Protein AF-0000000084575485 (afdb_homodimer)

Foldseek 3Di:
DAWEWAFPDLDDLPDPPDSLRTDIFDFPWFDPPAPARYKYWRFDAWPDADPVRQKTKTWTWIKHDHDPVDPDDIDDTAIKIKIKGWDDVRLVLVVVLVCCCVPQVVVCDPAAAWDWGGKTWDADPVGTTMIITITHDAAAQFPDFLLQAALVSLLSLLVSQVVSLQSQKHQQDDGSRQKGWDQDPVRDIGIYGHDSSRMDGHHQPDPDDSCVLQQAQAAQDDPVPGRGDVSSVSSVSNNRYHHQWDADPVGDIDRLVVPPDVLVVLVVDDDDPPADSVNSSVSRVVRSVVSVVVVVVSVVSNVPGDDGD/DAWEWAFPDLDDQPDPPDSLRTDIFDFPWFDPPAPARYKYWGFDAWPDADPVRQKTKTWTWIKHDHDPVDPDDIDDTAIKIKIKGWDDVRLVLVVVLVCCCVPQVVVCDPAAAWDWGGKTWDAGPVGTTMIITITHDAAAQFPDFLLQAALVSLLSLLVSQVVSLQSQKHQQDDGSRQKGWDQDPVRDIGIYGHDSSRMDGHHQPDPDDSCVLQQAQAAQDDPVPGRGDVSSVSSVSNNRYHHQWDADPVGDIDRLVVPPDVLVVLVVDDDDPPADSVNSSVSRVVRSVVSVVVVVVSVVSNVPGDDGD

Secondary structure (DSSP, 8-state):
--EEEEESS---TTS---GGGEEEEEEEEE-TT-SSSEEEEEEEEEEEE-TTSSEEEEEEEEEEE--TTS-PPPPPPEEEEEEEEESHHHHHHHHHHHHIIIIISGGGBTTTBPPEEEEEEEE-TTS-EEEEEEEE---EE-SS-GGGB-HHHHHHHHHHHHHHHHTTEE-S---GGGEEEEE-TTS-EEEEE---TT-EE---S----HHHHH-TTPPPPPGGG-S-HHHHHHHHHTT-S---EEE-TTS-EEEGGG-S-HHHHHHTSPPPTT--HHHHHHHHHHHHHHHHHHHHHHHHHHHS-B---/--EEEEESS---TTS---GGGEEEEEEEEE-TT-SSSEEEEEEEEEEEE-TTSSEEEEEEEEEEE--TTS-PPPPPPEEEEEEEEESHHHHHHHHHHHHIIIIISGGGBTTTBPPEEEEEEEE-TTS-EEEEEEEE---EE-SS-GGGB-HHHHHHHHHHHHHHHHTTEE-S---GGGEEEEE-TTS-EEEEE---TT-EE---S----HHHHH-TTPPPPPGGG-S-HHHHHHHHHTT-S---EEE-TTS-EEEGGG-S-HHHHHHTSPPPTT--HHHHHHHHHHHHHHHHHHHHHHHHHHHS-B---

Organism: Pycnoporus cinnabarinus (NCBI:txid5643)

Radius of gyration: 27.6 Å; Cα contacts (8 Å, |Δi|>4): 1207; chains: 2; bounding box: 68×83×44 Å

Nearest PDB structures (foldseek):
  6o8b-assembly1_B  TM=6.069E-01  e=1.278E-06  Homo sapiens
  3brb-assembly2_B  TM=5.047E-01  e=1.431E-06  Homo sapiens
  7avy-assembly1_A  TM=4.283E-01  e=1.018E-06  Homo sapiens
  3vui-assembly1_A  TM=3.999E-01  e=4.588E-07  Homo sapiens
  3nie-assembly3_A  TM=4.966E-01  e=6.473E-05  Plasmodium falciparum

pLDDT: mean 88.99, std 10.73, range [40.03, 98.69]

Solvent-accessible surface area (backbone atoms only — not comparable to full-atom values): 33553 Å² total; per-residue (Å²): 131,40,32,37,39,39,63,75,60,91,61,75,54,82,54,82,67,56,73,88,46,45,24,68,18,40,54,74,44,67,3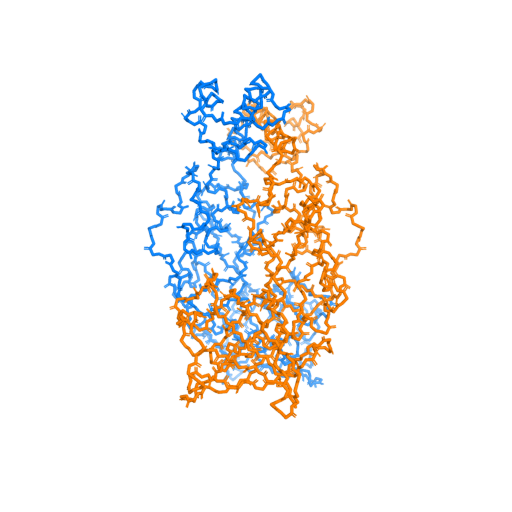9,86,82,55,90,35,56,33,33,37,49,35,63,73,43,81,75,44,69,48,95,83,65,38,38,34,31,30,34,24,37,36,28,33,36,50,61,84,9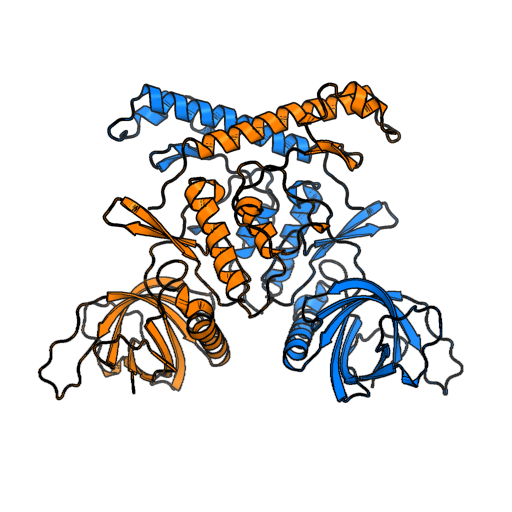1,42,94,60,75,59,52,70,74,38,70,27,31,33,41,36,21,42,38,71,70,45,28,51,48,50,50,51,31,50,45,44,46,65,69,54,38,49,90,39,39,74,63,39,28,59,34,68,53,31,30,29,46,35,50,37,90,87,64,46,44,38,24,38,39,34,27,48,58,54,62,39,60,51,89,61,61,46,54,48,29,33,64,68,58,33,42,48,53,48,50,44,50,48,53,42,25,74,53,29,32,42,50,64,65,86,48,52,81,31,30,23,29,29,70,45,94,87,67,48,75,43,58,29,52,52,77,48,77,60,38,48,80,43,80,58,68,61,78,75,58,71,64,79,62,55,41,76,56,33,69,62,73,57,72,93,76,49,73,33,69,67,62,52,49,39,32,58,61,32,52,28,41,36,79,53,63,41,63,42,57,85,68,51,68,44,51,54,88,76,47,84,50,50,64,60,61,56,70,73,51,86,71,58,93,92,55,48,72,67,55,52,39,50,52,51,50,50,46,53,54,16,48,54,21,34,50,45,27,55,50,51,36,52,73,36,25,44,70,86,113,131,40,31,36,40,40,62,74,61,92,60,74,58,83,53,83,68,57,71,88,47,45,25,69,19,41,53,74,44,67,41,88,82,56,91,36,57,33,34,36,50,36,62,73,43,82,74,46,67,48,95,82,65,37,38,36,32,30,35,25,37,36,30,33,36,51,60,83,90,45,96,59,76,59,51,72,75,40,70,29,31,34,41,36,20,42,38,70,70,44,28,51,48,51,50,51,32,49,45,44,46,65,68,54,38,48,87,40,38,72,62,39,27,58,35,67,52,31,31,28,45,36,50,36,91,88,65,45,44,38,24,39,38,34,28,48,58,55,62,40,59,50,89,58,62,46,55,46,30,35,62,68,57,34,43,47,54,48,51,44,51,50,53,42,25,73,53,28,31,42,51,66,63,86,47,51,80,31,30,22,28,28,70,44,95,87,66,47,76,45,58,29,50,52,75,49,80,59,38,47,80,43,81,57,68,62,81,75,56,71,65,79,62,56,42,75,57,32,68,62,73,57,71,92,76,48,74,35,68,66,63,51,49,39,32,56,62,31,52,29,42,35,80,53,63,40,64,42,57,86,66,52,68,44,51,54,88,76,47,83,48,51,64,59,60,56,69,74,50,85,70,58,94,91,55,47,72,65,54,51,40,51,52,52,51,51,45,53,54,17,48,53,21,34,49,45,28,55,49,50,36,52,75,36,26,46,70,86,111

Structure (mmCIF, N/CA/C/O backbone):
data_AF-0000000084575485-model_v1
#
loop_
_entity.id
_entity.type
_entity.pdbx_description
1 polymer 'Protein kinase domain-containing protein'
#
loop_
_atom_site.group_PDB
_atom_site.id
_atom_site.type_symbol
_atom_site.label_atom_id
_atom_site.label_alt_id
_atom_site.label_comp_id
_atom_site.label_asym_id
_atom_site.label_entity_id
_atom_site.label_seq_id
_atom_site.pdbx_PDB_ins_code
_atom_site.Cartn_x
_atom_site.Cartn_y
_atom_site.Cartn_z
_atom_site.occupancy
_atom_site.B_iso_or_equiv
_atom_site.auth_seq_id
_atom_site.auth_comp_id
_atom_site.auth_asym_id
_atom_site.auth_atom_id
_atom_site.pdbx_PDB_model_num
ATOM 1 N N . MET A 1 1 ? -30.141 -26.531 -8.844 1 74.75 1 MET A N 1
ATOM 2 C CA . MET A 1 1 ? -29.328 -25.406 -8.383 1 74.75 1 MET A CA 1
ATOM 3 C C . MET A 1 1 ? -28 -25.891 -7.812 1 74.75 1 MET A C 1
ATOM 5 O O . MET A 1 1 ? -27.953 -26.922 -7.125 1 74.75 1 MET A O 1
ATOM 9 N N . SER A 1 2 ? -26.875 -25.375 -8.18 1 84.31 2 SER A N 1
ATOM 10 C CA . SER A 1 2 ? -25.547 -25.812 -7.762 1 84.31 2 SER A CA 1
ATOM 11 C C . SER A 1 2 ? -25.359 -25.656 -6.254 1 84.31 2 SER A C 1
ATOM 13 O O . SER A 1 2 ? -25.859 -24.703 -5.656 1 84.31 2 SER A O 1
ATOM 15 N N . ARG A 1 3 ? -24.781 -26.75 -5.664 1 87.5 3 ARG A N 1
ATOM 16 C CA . ARG A 1 3 ? -24.562 -26.734 -4.223 1 87.5 3 ARG A CA 1
ATOM 17 C C . ARG A 1 3 ? -23.125 -27.156 -3.889 1 87.5 3 ARG A C 1
ATOM 19 O O . ARG A 1 3 ? -22.5 -27.922 -4.641 1 87.5 3 ARG A O 1
ATOM 26 N N . LEU A 1 4 ? -22.672 -26.656 -2.799 1 88.62 4 LEU A N 1
ATOM 27 C CA . LEU A 1 4 ? -21.375 -27.016 -2.266 1 88.62 4 LEU A CA 1
ATOM 28 C C . LEU A 1 4 ? -21.516 -27.766 -0.947 1 88.62 4 LEU A C 1
ATOM 30 O O . LEU A 1 4 ? -22.172 -27.297 -0.02 1 88.62 4 LEU A O 1
ATOM 34 N N . ILE A 1 5 ? -21 -28.922 -0.961 1 81.69 5 ILE A N 1
ATOM 35 C CA . ILE A 1 5 ? -20.875 -29.672 0.28 1 81.69 5 ILE A CA 1
ATOM 36 C C . ILE A 1 5 ? -19.562 -29.297 0.983 1 81.69 5 ILE A C 1
ATOM 38 O O . ILE A 1 5 ? -18.469 -29.578 0.483 1 81.69 5 ILE A O 1
ATOM 42 N N . TRP A 1 6 ? -19.672 -28.578 2.143 1 80.5 6 TRP A N 1
ATOM 43 C CA . TRP A 1 6 ? -18.562 -27.938 2.836 1 80.5 6 TRP A CA 1
ATOM 44 C C . TRP A 1 6 ? -18.375 -28.547 4.23 1 80.5 6 TRP A C 1
ATOM 46 O O . TRP A 1 6 ? -19.312 -28.562 5.027 1 80.5 6 TRP A O 1
ATOM 56 N N . PRO A 1 7 ? -17.078 -29.047 4.418 1 73.69 7 PRO A N 1
ATOM 57 C CA . PRO A 1 7 ? -16.875 -29.656 5.734 1 73.69 7 PRO A CA 1
ATOM 58 C C . PRO A 1 7 ? -16.812 -28.625 6.863 1 73.69 7 PRO A C 1
ATOM 60 O O . PRO A 1 7 ? -16.266 -27.547 6.684 1 73.69 7 PRO A O 1
ATOM 63 N N . ARG A 1 8 ? -17.516 -28.859 8.086 1 62 8 ARG A N 1
ATOM 64 C CA . ARG A 1 8 ? -17.516 -28.016 9.266 1 62 8 ARG A CA 1
ATOM 65 C C . ARG A 1 8 ? -16.141 -28.016 9.938 1 62 8 ARG A C 1
ATOM 67 O O . ARG A 1 8 ? -15.766 -27.047 10.609 1 62 8 ARG A O 1
ATOM 74 N N . SER A 1 9 ? -15.523 -29.141 10.125 1 55.84 9 SER A N 1
ATOM 75 C CA . SER A 1 9 ? -14.242 -29.203 10.805 1 55.84 9 SER A CA 1
ATOM 76 C C . SER A 1 9 ? -13.102 -29.453 9.828 1 55.84 9 SER A C 1
ATOM 78 O O . SER A 1 9 ? -13.312 -30 8.742 1 55.84 9 SER A O 1
ATOM 80 N N . ASN A 1 10 ? -11.961 -28.672 10.086 1 50.19 10 ASN A N 1
ATOM 81 C CA . ASN A 1 10 ? -10.727 -28.828 9.328 1 50.19 10 ASN A CA 1
ATOM 82 C C . ASN A 1 10 ? -10.242 -30.266 9.328 1 50.19 10 ASN A C 1
ATOM 84 O O . ASN A 1 10 ? -9.039 -30.531 9.219 1 50.19 10 ASN A O 1
ATOM 88 N N . THR A 1 11 ? -11.008 -31.203 9.898 1 44.97 11 THR A N 1
ATOM 89 C CA . THR A 1 11 ? -10.414 -32.531 10.094 1 44.97 11 THR A CA 1
ATOM 90 C C . THR A 1 11 ? -9.938 -33.094 8.766 1 44.97 11 THR A C 1
ATOM 92 O O . THR A 1 11 ? -10.438 -32.719 7.699 1 44.97 11 THR A O 1
ATOM 95 N N . THR A 1 12 ? -8.922 -34.062 8.906 1 43.22 12 THR A N 1
ATOM 96 C CA . THR A 1 12 ? -8.164 -34.812 7.902 1 43.22 12 THR A CA 1
ATOM 97 C C . THR A 1 12 ? -9.094 -35.406 6.848 1 43.22 12 THR A C 1
ATOM 99 O O . THR A 1 12 ? -10.109 -36 7.188 1 43.22 12 THR A O 1
ATOM 102 N N . LEU A 1 13 ? -9 -34.938 5.707 1 43.22 13 LEU A N 1
ATOM 103 C CA . LEU A 1 13 ? -9.562 -35.281 4.406 1 43.22 13 LEU A CA 1
ATOM 104 C C . LEU A 1 13 ? -9.664 -36.781 4.246 1 43.22 13 LEU A C 1
ATOM 106 O O . LEU A 1 13 ? -10.109 -37.281 3.203 1 43.22 13 LEU A O 1
ATOM 110 N N . SER A 1 14 ? -8.781 -37.469 4.98 1 41.25 14 SER A N 1
ATOM 111 C CA . SER A 1 14 ? -8.688 -38.844 4.512 1 41.25 14 SER A CA 1
ATOM 112 C C . SER A 1 14 ? -10.039 -39.562 4.586 1 41.25 14 SER A C 1
ATOM 114 O O . SER A 1 14 ? -10.234 -40.594 3.949 1 41.25 14 SER A O 1
ATOM 116 N N . GLU A 1 15 ? -10.828 -39.312 5.609 1 41.41 15 GLU A N 1
ATOM 117 C CA . GLU A 1 15 ? -12.023 -40.156 5.75 1 41.41 15 GLU A CA 1
ATOM 118 C C . GLU A 1 15 ? -13.266 -39.438 5.238 1 41.41 15 GLU A C 1
ATOM 120 O O . GLU A 1 15 ? -13.312 -38.188 5.246 1 41.41 15 GLU A O 1
ATOM 125 N N . THR A 1 16 ? -13.984 -40.062 4.371 1 43.12 16 THR A N 1
ATOM 126 C CA . THR A 1 16 ? -15.32 -39.625 3.941 1 43.12 16 THR A CA 1
ATOM 127 C C . THR A 1 16 ? -16.062 -38.938 5.086 1 43.12 16 THR A C 1
ATOM 129 O O . THR A 1 16 ? -16.281 -39.531 6.137 1 43.12 16 THR A O 1
ATOM 132 N N . PRO A 1 17 ? -15.977 -37.688 5.156 1 46.28 17 PRO A N 1
ATOM 133 C CA . PRO A 1 17 ? -16.641 -37.094 6.312 1 46.28 17 PRO A CA 1
ATOM 134 C C . PRO A 1 17 ? -18.062 -37.594 6.523 1 46.28 17 PRO A C 1
ATOM 136 O O . PRO A 1 17 ? -18.688 -38.062 5.578 1 46.28 17 PRO A O 1
ATOM 139 N N . ASP A 1 18 ? -18.391 -37.844 7.738 1 49.59 18 ASP A N 1
ATOM 140 C CA . ASP A 1 18 ? -19.766 -38.125 8.125 1 49.59 18 ASP A CA 1
ATOM 141 C C . ASP A 1 18 ? -20.719 -37.094 7.504 1 49.59 18 ASP A C 1
ATOM 143 O O . ASP A 1 18 ? -20.469 -35.875 7.59 1 49.59 18 ASP A O 1
ATOM 147 N N . PRO A 1 19 ? -21.516 -37.594 6.551 1 51 19 PRO A N 1
ATOM 148 C CA . PRO A 1 19 ? -22.5 -36.719 5.938 1 51 19 PRO A CA 1
ATOM 149 C C . PRO A 1 19 ? -23.047 -35.656 6.914 1 51 19 PRO A C 1
ATOM 151 O O . PRO A 1 19 ? -23.406 -34.562 6.504 1 51 19 PRO A O 1
ATOM 154 N N . GLU A 1 20 ? -23.156 -36.094 8.18 1 54.56 20 GLU A N 1
ATOM 155 C CA . GLU A 1 20 ? -23.672 -35.156 9.188 1 54.56 20 GLU A CA 1
ATOM 156 C C . GLU A 1 20 ? -22.688 -34.031 9.461 1 54.56 20 GLU A C 1
ATOM 158 O O . GLU A 1 20 ? -23.047 -33.031 10.062 1 54.56 20 GLU A O 1
ATOM 163 N N . ALA A 1 21 ? -21.609 -34.156 8.812 1 58.66 21 ALA A N 1
ATOM 164 C CA . ALA A 1 21 ? -20.516 -33.219 9.125 1 58.66 21 ALA A CA 1
ATOM 165 C C . ALA A 1 21 ? -20.391 -32.156 8.039 1 58.66 21 ALA A C 1
ATOM 167 O O . ALA A 1 21 ? -19.516 -31.297 8.125 1 58.66 21 ALA A O 1
ATOM 168 N N . PHE A 1 22 ? -21.438 -32.281 7.082 1 64.5 22 PHE A N 1
ATOM 169 C CA . PHE A 1 22 ? -21.328 -31.359 5.965 1 64.5 22 PHE A CA 1
ATOM 170 C C . PHE A 1 22 ? -22.484 -30.359 5.965 1 64.5 22 PHE A C 1
ATOM 172 O O . PHE A 1 22 ? -23.594 -30.703 6.395 1 64.5 22 PHE A O 1
ATOM 179 N N . ASP A 1 23 ? -22.109 -29.234 5.594 1 76.88 23 ASP A N 1
ATOM 180 C CA . ASP A 1 23 ? -23.109 -28.219 5.281 1 76.88 23 ASP A CA 1
ATOM 181 C C . ASP A 1 23 ? -23.328 -28.094 3.775 1 76.88 23 ASP A C 1
ATOM 183 O O . ASP A 1 23 ? -22.391 -28.297 2.994 1 76.88 23 ASP A O 1
ATOM 187 N N . MET A 1 24 ? -24.594 -28.078 3.42 1 81 24 MET A N 1
ATOM 188 C CA . MET A 1 24 ? -24.922 -27.828 2.018 1 81 24 MET A CA 1
ATOM 189 C C . MET A 1 24 ? -25.219 -26.344 1.777 1 81 24 MET A C 1
ATOM 191 O O . MET A 1 24 ? -26.156 -25.797 2.336 1 81 24 MET A O 1
ATOM 195 N N . LEU A 1 25 ? -24.328 -25.75 0.91 1 89.81 25 LEU A N 1
ATOM 196 C CA . LEU A 1 25 ? -24.469 -24.328 0.632 1 89.81 25 LEU A CA 1
ATOM 197 C C . LEU A 1 25 ? -24.969 -24.094 -0.792 1 89.81 25 LEU A C 1
ATOM 199 O O . LEU A 1 25 ? -24.359 -24.578 -1.75 1 89.81 25 LEU A O 1
ATOM 203 N N . PRO A 1 26 ? -26.016 -23.375 -0.936 1 90.81 26 PRO A N 1
ATOM 204 C CA . PRO A 1 26 ? -26.484 -23.062 -2.289 1 90.81 26 PRO A CA 1
ATOM 205 C C . PRO A 1 26 ? -25.578 -22.062 -3.016 1 90.81 26 PRO A C 1
ATOM 207 O O . PRO A 1 26 ? -24.906 -21.25 -2.373 1 90.81 26 PRO A O 1
ATOM 210 N N . ALA A 1 27 ? -25.703 -22.062 -4.289 1 92.81 27 ALA A N 1
ATOM 211 C CA . ALA A 1 27 ? -24.859 -21.203 -5.113 1 92.81 27 ALA A CA 1
ATOM 212 C C . ALA A 1 27 ? -25.375 -19.766 -5.125 1 92.81 27 ALA A C 1
ATOM 214 O O . ALA A 1 27 ? -26.578 -19.531 -5.281 1 92.81 27 ALA A O 1
ATOM 215 N N . TYR A 1 28 ? -24.484 -18.922 -4.855 1 93.12 28 TYR A N 1
ATOM 216 C CA . TYR A 1 28 ? -24.703 -17.516 -5.188 1 93.12 28 TYR A CA 1
ATOM 217 C C . TYR A 1 28 ? -24.328 -17.234 -6.637 1 93.12 28 TYR A C 1
ATOM 219 O O . TYR A 1 28 ? -25.109 -16.641 -7.379 1 93.12 28 TYR A O 1
ATOM 227 N N . THR A 1 29 ? -23.188 -17.672 -7.023 1 89.56 29 THR A N 1
ATOM 228 C CA . THR A 1 29 ? -22.75 -17.719 -8.414 1 89.56 29 THR A CA 1
ATOM 229 C C . THR A 1 29 ? -22 -19.016 -8.695 1 89.56 29 THR A C 1
ATOM 231 O O . THR A 1 29 ? -21.5 -19.656 -7.773 1 89.56 29 THR A O 1
ATOM 234 N N . PHE A 1 30 ? -22 -19.469 -9.906 1 88.38 30 PHE A N 1
ATOM 235 C CA . PHE A 1 30 ? -21.219 -20.641 -10.281 1 88.38 30 PHE A CA 1
ATOM 236 C C . PHE A 1 30 ? -20.766 -20.562 -11.734 1 88.38 30 PHE A C 1
ATOM 238 O O . PHE A 1 30 ? -21.359 -19.844 -12.531 1 88.38 30 PHE A O 1
ATOM 245 N N . HIS A 1 31 ? -19.672 -21.203 -11.922 1 84.38 31 HIS A N 1
ATOM 246 C CA . HIS A 1 31 ? -19.094 -21.188 -13.266 1 84.38 31 HIS A CA 1
ATOM 247 C C . HIS A 1 31 ? -19.891 -22.094 -14.211 1 84.38 31 HIS A C 1
ATOM 249 O O . HIS A 1 31 ? -20.234 -23.219 -13.852 1 84.38 31 HIS A O 1
ATOM 255 N N . GLU A 1 32 ? -20.016 -21.609 -15.359 1 77.81 32 GLU A N 1
ATOM 256 C CA . GLU A 1 32 ? -20.859 -22.297 -16.344 1 77.81 32 GLU A CA 1
ATOM 257 C C . GLU A 1 32 ? -20.219 -23.609 -16.797 1 77.81 32 GLU A C 1
ATOM 259 O O . GLU A 1 32 ? -20.922 -24.516 -17.266 1 77.81 32 GLU A O 1
ATOM 264 N N . ARG A 1 33 ? -18.938 -23.797 -16.484 1 76.38 33 ARG A N 1
ATOM 265 C CA . ARG A 1 33 ? -18.25 -24.938 -17.062 1 76.38 33 ARG A CA 1
ATOM 266 C C . ARG A 1 33 ? -18.156 -26.094 -16.062 1 76.38 33 ARG A C 1
ATOM 268 O O . ARG A 1 33 ? -17.391 -27.031 -16.266 1 76.38 33 ARG A O 1
ATOM 275 N N . LEU A 1 34 ? -18.953 -25.984 -15.094 1 83.44 34 LEU A N 1
ATOM 276 C CA . LEU A 1 34 ? -18.969 -27.109 -14.156 1 83.44 34 LEU A CA 1
ATOM 277 C C . LEU A 1 34 ? -19.688 -28.312 -14.758 1 83.44 34 LEU A C 1
ATOM 279 O O . LEU A 1 34 ? -20.766 -28.172 -15.336 1 83.44 34 LEU A O 1
ATOM 283 N N . LYS A 1 35 ? -19.094 -29.484 -14.68 1 80.62 35 LYS A N 1
ATOM 284 C CA . LYS A 1 35 ? -19.656 -30.719 -15.203 1 80.62 35 LYS A CA 1
ATOM 285 C C . LYS A 1 35 ? -20.891 -31.125 -14.422 1 80.62 35 LYS A C 1
ATOM 287 O O . LYS A 1 35 ? -21.891 -31.578 -15 1 80.62 35 LYS A O 1
ATOM 292 N N . TYR A 1 36 ? -20.781 -31.062 -13.172 1 83.94 36 TYR A N 1
ATOM 293 C CA . TYR A 1 36 ? -21.891 -31.406 -12.281 1 83.94 36 TYR A CA 1
ATOM 294 C C . TYR A 1 36 ? -22.219 -30.25 -11.352 1 83.94 36 TYR A C 1
ATOM 296 O O . TYR A 1 36 ? -21.344 -29.484 -10.961 1 83.94 36 TYR A O 1
ATOM 304 N N . PRO A 1 37 ? -23.422 -30.172 -10.914 1 82.12 37 PRO A N 1
ATOM 305 C CA . PRO A 1 37 ? -23.859 -29.047 -10.086 1 82.12 37 PRO A CA 1
ATOM 306 C C . PRO A 1 37 ? -23.391 -29.156 -8.641 1 82.12 37 PRO A C 1
ATOM 308 O O . PRO A 1 37 ? -23.312 -28.156 -7.93 1 82.12 37 PRO A O 1
ATOM 311 N N . ASN A 1 38 ? -23.172 -30.391 -8.242 1 85.38 38 ASN A N 1
ATOM 312 C CA . ASN A 1 38 ? -22.781 -30.578 -6.844 1 85.38 38 ASN A CA 1
ATOM 313 C C . ASN A 1 38 ? -21.281 -30.672 -6.684 1 85.38 38 ASN A C 1
ATOM 315 O O . ASN A 1 38 ? -20.609 -31.406 -7.422 1 85.38 38 ASN A O 1
ATOM 319 N N . LEU A 1 39 ? -20.781 -29.906 -5.758 1 90.5 39 LEU A N 1
ATOM 320 C CA . LEU A 1 39 ? -19.359 -29.875 -5.488 1 90.5 39 LEU A CA 1
ATOM 321 C C . LEU A 1 39 ? -19.062 -30.297 -4.055 1 90.5 39 LEU A C 1
ATOM 323 O O . LEU A 1 39 ? -19.812 -29.984 -3.139 1 90.5 39 LEU A O 1
ATOM 327 N N . VAL A 1 40 ? -18 -31.016 -3.918 1 87.75 40 VAL A N 1
ATOM 328 C CA . VAL A 1 40 ? -17.484 -31.375 -2.602 1 87.75 40 VAL A CA 1
ATOM 329 C C . VAL A 1 40 ? -16.078 -30.812 -2.428 1 87.75 40 VAL A C 1
ATOM 331 O O . VAL A 1 40 ? -15.219 -31 -3.291 1 87.75 40 VAL A O 1
ATOM 334 N N . ALA A 1 41 ? -15.875 -30.141 -1.372 1 89.56 41 ALA A N 1
ATOM 335 C CA . ALA A 1 41 ? -14.555 -29.594 -1.084 1 89.56 41 ALA A CA 1
ATOM 336 C C . ALA A 1 41 ? -13.891 -30.359 0.06 1 89.56 41 ALA A C 1
ATOM 338 O O . ALA A 1 41 ? -14.5 -30.562 1.108 1 89.56 41 ALA A O 1
ATOM 339 N N . ILE A 1 42 ? -12.68 -30.781 -0.183 1 85.81 42 ILE A N 1
ATOM 340 C CA . ILE A 1 42 ? -11.867 -31.453 0.824 1 85.81 42 ILE A CA 1
ATOM 341 C C . ILE A 1 42 ? -10.727 -30.547 1.259 1 85.81 42 ILE A C 1
ATOM 343 O O . ILE A 1 42 ? -9.859 -30.188 0.452 1 85.81 42 ILE A O 1
ATOM 347 N N . LEU A 1 43 ? -10.672 -30.203 2.521 1 87.56 43 LEU A N 1
ATOM 348 C CA . LEU A 1 43 ? -9.672 -29.266 3.014 1 87.56 43 LEU A CA 1
ATOM 349 C C . LEU A 1 43 ? -8.281 -29.891 3.016 1 87.56 43 LEU A C 1
ATOM 351 O O . LEU A 1 43 ? -8.117 -31.047 3.441 1 87.56 43 LEU A O 1
ATOM 355 N N . ARG A 1 44 ? -7.281 -29.25 2.557 1 88.25 44 ARG A N 1
ATOM 356 C CA . ARG A 1 44 ? -5.918 -29.75 2.477 1 88.25 44 ARG A CA 1
ATOM 357 C C . ARG A 1 44 ? -4.973 -28.938 3.35 1 88.25 44 ARG A C 1
ATOM 359 O O . ARG A 1 44 ? -4.164 -29.5 4.094 1 88.25 44 ARG A O 1
ATOM 366 N N . GLU A 1 45 ? -5.016 -27.578 3.209 1 89.88 45 GLU A N 1
ATOM 367 C CA . GLU A 1 45 ? -4.07 -26.688 3.879 1 89.88 45 GLU A CA 1
ATOM 368 C C . GLU A 1 45 ? -4.715 -25.344 4.195 1 89.88 45 GLU A C 1
ATOM 370 O O . GLU A 1 45 ? -5.367 -24.75 3.338 1 89.88 45 GLU A O 1
ATOM 375 N N . THR A 1 46 ? -4.559 -24.938 5.438 1 89.56 46 THR A N 1
ATOM 376 C CA . THR A 1 46 ? -4.957 -23.578 5.766 1 89.56 46 THR A CA 1
ATOM 377 C C . THR A 1 46 ? -3.865 -22.594 5.375 1 89.56 46 THR A C 1
ATOM 379 O O . THR A 1 46 ? -2.752 -22.641 5.902 1 89.56 46 THR A O 1
ATOM 382 N N . ILE A 1 47 ? -4.141 -21.734 4.473 1 90.25 47 ILE A N 1
ATOM 383 C CA . ILE A 1 47 ? -3.184 -20.75 3.977 1 90.25 47 ILE A CA 1
ATOM 384 C C . ILE A 1 47 ? -3.141 -19.547 4.922 1 90.25 47 ILE A C 1
ATOM 386 O O . ILE A 1 47 ? -2.062 -19.047 5.258 1 90.25 47 ILE A O 1
ATOM 390 N N . GLN A 1 48 ? -4.293 -19.031 5.262 1 87.88 48 GLN A N 1
ATOM 391 C CA . GLN A 1 48 ? -4.418 -17.859 6.117 1 87.88 48 GLN A CA 1
ATOM 392 C C . GLN A 1 48 ? -5.695 -17.906 6.945 1 87.88 48 GLN A C 1
ATOM 394 O O . GLN A 1 48 ? -6.703 -18.469 6.504 1 87.88 48 GLN A O 1
ATOM 399 N N . GLN A 1 49 ? -5.602 -17.344 8.125 1 85.12 49 GLN A N 1
ATOM 400 C CA . GLN A 1 49 ? -6.766 -17.219 8.992 1 85.12 49 GLN A CA 1
ATOM 401 C C . GLN A 1 49 ? -6.629 -16.016 9.914 1 85.12 49 GLN A C 1
ATOM 403 O O . GLN A 1 49 ? -5.543 -15.734 10.422 1 85.12 49 GLN A O 1
ATOM 408 N N . ASN A 1 50 ? -7.723 -15.227 10.023 1 77.38 50 ASN A N 1
ATOM 409 C CA . ASN A 1 50 ? -7.648 -14.086 10.93 1 77.38 50 ASN A CA 1
ATOM 410 C C . ASN A 1 50 ? -7.82 -14.516 12.391 1 77.38 50 ASN A C 1
ATOM 412 O O . ASN A 1 50 ? -8.219 -15.648 12.664 1 77.38 50 ASN A O 1
ATOM 416 N N . SER A 1 51 ? -7.594 -13.609 13.281 1 70.62 51 SER A N 1
ATOM 417 C CA . SER A 1 51 ? -7.555 -13.922 14.711 1 70.62 51 SER A CA 1
ATOM 418 C C . SER A 1 51 ? -8.93 -14.32 15.227 1 70.62 51 SER A C 1
ATOM 420 O O . SER A 1 51 ? -9.047 -15.172 16.109 1 70.62 51 SER A O 1
ATOM 422 N N . LEU A 1 52 ? -9.984 -13.766 14.609 1 72.69 52 LEU A N 1
ATOM 423 C CA . LEU A 1 52 ? -11.344 -14.016 15.094 1 72.69 52 LEU A CA 1
ATOM 424 C C . LEU A 1 52 ? -11.953 -15.219 14.375 1 72.69 52 LEU A C 1
ATOM 426 O O . LEU A 1 52 ? -13.086 -15.609 14.664 1 72.69 52 LEU A O 1
ATOM 430 N N . LEU A 1 53 ? -11.234 -15.781 13.461 1 76.56 53 LEU A N 1
ATOM 431 C CA . LEU A 1 53 ? -11.633 -16.969 12.703 1 76.56 53 LEU A CA 1
ATOM 432 C C . LEU A 1 53 ? -12.898 -16.688 11.891 1 76.56 53 LEU A C 1
ATOM 434 O O . LEU A 1 53 ? -13.703 -17.594 11.672 1 76.56 53 LEU A O 1
ATOM 438 N N . THR A 1 54 ? -13.094 -15.43 11.508 1 85.31 54 THR A N 1
ATOM 439 C CA . THR A 1 54 ? -14.258 -15.055 10.703 1 85.31 54 THR A CA 1
ATOM 440 C C . THR A 1 54 ? -13.93 -15.125 9.219 1 85.31 54 THR A C 1
ATOM 442 O O . THR A 1 54 ? -14.836 -15.117 8.375 1 85.31 54 THR A O 1
ATOM 445 N N . ARG A 1 55 ? -12.688 -15.211 8.914 1 89.12 55 ARG A N 1
ATOM 446 C CA . ARG A 1 55 ? -12.219 -15.328 7.535 1 89.12 55 ARG A CA 1
ATOM 447 C C . ARG A 1 55 ? -11.062 -16.312 7.438 1 89.12 55 ARG A C 1
ATOM 449 O O . ARG A 1 55 ? -10.133 -16.281 8.242 1 89.12 55 ARG A O 1
ATOM 456 N N . GLN A 1 56 ? -11.133 -17.141 6.453 1 90.88 56 GLN A N 1
ATOM 457 C CA . GLN A 1 56 ? -10.078 -18.125 6.219 1 90.88 56 GLN A CA 1
ATOM 458 C C . GLN A 1 56 ? -9.812 -18.297 4.723 1 90.88 56 GLN A C 1
ATOM 460 O O . GLN A 1 56 ? -10.719 -18.141 3.904 1 90.88 56 GLN A O 1
ATOM 465 N N . VAL A 1 57 ? -8.633 -18.531 4.434 1 94.12 57 VAL A N 1
ATOM 466 C CA . VAL A 1 57 ? -8.234 -18.953 3.098 1 94.12 57 VAL A CA 1
ATOM 467 C C . VAL A 1 57 ? -7.617 -20.344 3.162 1 94.12 57 VAL A C 1
ATOM 469 O O . VAL A 1 57 ? -6.664 -20.578 3.908 1 94.12 57 VAL A O 1
ATOM 472 N N . ILE A 1 58 ? -8.188 -21.234 2.338 1 94.06 58 ILE A N 1
ATOM 473 C CA . ILE A 1 58 ? -7.816 -22.641 2.447 1 94.06 58 ILE A CA 1
ATOM 474 C C . ILE A 1 58 ? -7.566 -23.219 1.056 1 94.06 58 ILE A C 1
ATOM 476 O O . ILE A 1 58 ? -8.266 -22.875 0.099 1 94.06 58 ILE A O 1
ATOM 480 N N . ARG A 1 59 ? -6.551 -24.016 1.032 1 95.25 59 ARG A N 1
ATOM 481 C CA . ARG A 1 59 ? -6.383 -24.859 -0.14 1 95.25 59 ARG A CA 1
ATOM 482 C C . ARG A 1 59 ? -7.191 -26.156 -0 1 95.25 59 ARG A C 1
ATOM 484 O O . ARG A 1 59 ? -7.176 -26.797 1.053 1 95.25 59 ARG A O 1
ATOM 491 N N . ALA A 1 60 ? -7.938 -26.484 -1.046 1 93.12 60 ALA A N 1
ATOM 492 C CA . ALA A 1 60 ? -8.844 -27.625 -0.964 1 93.12 60 ALA A CA 1
ATOM 493 C C . ALA A 1 60 ? -8.844 -28.422 -2.266 1 93.12 60 ALA A C 1
ATOM 495 O O . ALA A 1 60 ? -8.477 -27.906 -3.32 1 93.12 60 ALA A O 1
ATOM 496 N N . GLY A 1 61 ? -9.141 -29.688 -2.102 1 92.31 61 GLY A N 1
ATOM 497 C CA . GLY A 1 61 ? -9.508 -30.484 -3.256 1 92.31 61 GLY A CA 1
ATOM 498 C C . GLY A 1 61 ? -10.992 -30.438 -3.576 1 92.31 61 GLY A C 1
ATOM 499 O O . GLY A 1 61 ? -11.828 -30.703 -2.711 1 92.31 61 GLY A O 1
ATOM 500 N N . LEU A 1 62 ? -11.305 -30.047 -4.777 1 91.19 62 LEU A N 1
ATOM 501 C CA . LEU A 1 62 ? -12.688 -29.922 -5.215 1 91.19 62 LEU A CA 1
ATOM 502 C C . LEU A 1 62 ? -13.078 -31.094 -6.121 1 91.19 62 LEU A C 1
ATOM 504 O O . LEU A 1 62 ? -12.375 -31.391 -7.09 1 91.19 62 LEU A O 1
ATOM 508 N N . ILE A 1 63 ? -14.18 -31.75 -5.816 1 90.38 63 ILE A N 1
ATOM 509 C CA . ILE A 1 63 ? -14.703 -32.844 -6.613 1 90.38 63 ILE A CA 1
ATOM 510 C C . ILE A 1 63 ? -16.141 -32.531 -7.043 1 90.38 63 ILE A C 1
ATOM 512 O O . ILE A 1 63 ? -16.953 -32.094 -6.238 1 90.38 63 ILE A O 1
ATOM 516 N N . GLN A 1 64 ? -16.375 -32.719 -8.328 1 88.75 64 GLN A N 1
ATOM 517 C CA . GLN A 1 64 ? -17.734 -32.594 -8.82 1 88.75 64 GLN A CA 1
ATOM 518 C C . GLN A 1 64 ? -18.453 -33.938 -8.766 1 88.75 64 GLN A C 1
ATOM 520 O O . GLN A 1 64 ? -17.938 -34.938 -9.266 1 88.75 64 GLN A O 1
ATOM 525 N N . VAL A 1 65 ? -19.609 -33.938 -8.203 1 87.19 65 VAL A N 1
ATOM 526 C CA . VAL A 1 65 ? -20.312 -35.188 -7.988 1 87.19 65 VAL A CA 1
ATOM 527 C C . VAL A 1 65 ? -21.625 -35.188 -8.773 1 87.19 65 VAL A C 1
ATOM 529 O O . VAL A 1 65 ? -22.391 -34.219 -8.727 1 87.19 65 VAL A O 1
ATOM 532 N N . PRO A 1 66 ? -21.844 -36.25 -9.547 1 85.12 66 PRO A N 1
ATOM 533 C CA . PRO A 1 66 ? -23.109 -36.344 -10.273 1 85.12 66 PRO A CA 1
ATOM 534 C C . PRO A 1 66 ? -24.297 -36.594 -9.359 1 85.12 66 PRO A C 1
ATOM 536 O O . PRO A 1 66 ? -24.125 -36.938 -8.188 1 85.12 66 PRO A O 1
ATOM 539 N N . ASP A 1 67 ? -25.438 -36.344 -9.992 1 80.12 67 ASP A N 1
ATOM 540 C CA . ASP A 1 67 ? -26.656 -36.688 -9.258 1 80.12 67 ASP A CA 1
ATOM 541 C C . ASP A 1 67 ? -26.672 -38.188 -8.93 1 80.12 67 ASP A C 1
ATOM 543 O O . ASP A 1 67 ? -26.25 -39 -9.75 1 80.12 67 ASP A O 1
ATOM 547 N N . PRO A 1 68 ? -27.031 -38.5 -7.75 1 75.44 68 PRO A N 1
ATOM 548 C CA . PRO A 1 68 ? -27.031 -39.906 -7.332 1 75.44 68 PRO A CA 1
ATOM 549 C C . PRO A 1 68 ? -27.797 -40.812 -8.305 1 75.44 68 PRO A C 1
ATOM 551 O O . PRO A 1 68 ? -27.5 -42 -8.391 1 75.44 68 PRO A O 1
ATOM 554 N N . GLU A 1 69 ? -28.719 -40.219 -9.008 1 79.5 69 GLU A N 1
ATOM 555 C CA . GLU A 1 69 ? -29.562 -41.031 -9.883 1 79.5 69 GLU A CA 1
ATOM 556 C C . GLU A 1 69 ? -28.828 -41.406 -11.172 1 79.5 69 GLU A C 1
ATOM 558 O O . GLU A 1 69 ? -29.312 -42.219 -11.953 1 79.5 69 GLU A O 1
ATOM 563 N N . THR A 1 70 ? -27.734 -40.781 -11.211 1 77.25 70 THR A N 1
ATOM 564 C CA . THR A 1 70 ? -27 -41.062 -12.445 1 77.25 70 THR A CA 1
ATOM 565 C C . THR A 1 70 ? -25.828 -42 -12.195 1 77.25 70 THR A C 1
ATOM 567 O O . THR A 1 70 ? -25.281 -42.031 -11.094 1 77.25 70 THR A O 1
ATOM 570 N N . ASP A 1 71 ? -25.594 -42.938 -12.992 1 75.94 71 ASP A N 1
ATOM 571 C CA . ASP A 1 71 ? -24.484 -43.875 -12.891 1 75.94 71 ASP A CA 1
ATOM 572 C C . ASP A 1 71 ? -23.172 -43.25 -13.352 1 75.94 71 ASP A C 1
ATOM 574 O O . ASP A 1 71 ? -22.234 -43.938 -13.711 1 75.94 71 ASP A O 1
ATOM 578 N N . ALA A 1 72 ? -23.188 -41.969 -13.219 1 81.81 72 ALA A N 1
ATOM 579 C CA . ALA A 1 72 ? -21.969 -41.312 -13.688 1 81.81 72 ALA A CA 1
ATOM 580 C C . ALA A 1 72 ? -20.922 -41.25 -12.578 1 81.81 72 ALA A C 1
ATOM 582 O O . ALA A 1 72 ? -21.266 -41.219 -11.391 1 81.81 72 ALA A O 1
ATOM 583 N N . ALA A 1 73 ? -19.625 -41.281 -12.906 1 86.69 73 ALA A N 1
ATOM 584 C CA . ALA A 1 73 ? -18.516 -41.219 -11.953 1 86.69 73 ALA A CA 1
ATOM 585 C C . ALA A 1 73 ? -18.219 -39.75 -11.594 1 86.69 73 ALA A C 1
ATOM 587 O O . ALA A 1 73 ? -18.391 -38.844 -12.414 1 86.69 73 ALA A O 1
ATOM 588 N N . PRO A 1 74 ? -17.828 -39.531 -10.352 1 85.5 74 PRO A N 1
ATOM 589 C CA . PRO A 1 74 ? -17.391 -38.188 -9.977 1 85.5 74 PRO A CA 1
ATOM 590 C C . PRO A 1 74 ? -16.219 -37.688 -10.805 1 85.5 74 PRO A C 1
ATOM 592 O O . PRO A 1 74 ? -15.531 -38.469 -11.461 1 85.5 74 PRO A O 1
ATOM 595 N N . SER A 1 75 ? -16.031 -36.375 -10.789 1 86.62 75 SER A N 1
ATOM 596 C CA . SER A 1 75 ? -14.898 -35.812 -11.508 1 86.62 75 SER A CA 1
ATOM 597 C C . SER A 1 75 ? -13.586 -36.062 -10.773 1 86.62 75 SER A C 1
ATOM 599 O O . SER A 1 75 ? -13.586 -36.5 -9.617 1 86.62 75 SER A O 1
ATOM 601 N N . ASP A 1 76 ? -12.484 -35.812 -11.477 1 89.81 76 ASP A N 1
ATOM 602 C CA . ASP A 1 76 ? -11.188 -35.781 -10.82 1 89.81 76 ASP A CA 1
ATOM 603 C C . ASP A 1 76 ? -11.094 -34.625 -9.828 1 89.81 76 ASP A C 1
ATOM 605 O O . ASP A 1 76 ? -11.859 -33.688 -9.922 1 89.81 76 ASP A O 1
ATOM 609 N N . GLU A 1 77 ? -10.203 -34.812 -8.938 1 90.69 77 GLU A N 1
ATOM 610 C CA . GLU A 1 77 ? -9.969 -33.781 -7.957 1 90.69 77 GLU A CA 1
ATOM 611 C C . GLU A 1 77 ? -9.227 -32.594 -8.578 1 90.69 77 GLU A C 1
ATOM 613 O O . GLU A 1 77 ? -8.266 -32.781 -9.32 1 90.69 77 GLU A O 1
ATOM 618 N N . LEU A 1 78 ? -9.734 -31.469 -8.32 1 92.62 78 LEU A N 1
ATOM 619 C CA . LEU A 1 78 ? -9.094 -30.219 -8.727 1 92.62 78 LEU A CA 1
ATOM 620 C C . LEU A 1 78 ? -8.641 -29.422 -7.504 1 92.62 78 LEU A C 1
ATOM 622 O O . LEU A 1 78 ? -9.438 -29.172 -6.598 1 92.62 78 LEU A O 1
ATOM 626 N N . ILE A 1 79 ? -7.359 -29.047 -7.461 1 94.69 79 ILE A N 1
ATOM 627 C CA . ILE A 1 79 ? -6.891 -28.234 -6.34 1 94.69 79 ILE A CA 1
ATOM 628 C C . ILE A 1 79 ? -7.328 -26.781 -6.523 1 94.69 79 ILE A C 1
ATOM 630 O O . ILE A 1 79 ? -7.105 -26.203 -7.586 1 94.69 79 ILE A O 1
ATOM 634 N N . VAL A 1 80 ? -7.992 -26.266 -5.438 1 96.5 80 VAL A N 1
ATOM 635 C CA . VAL A 1 80 ? -8.555 -24.922 -5.504 1 96.5 80 VAL A CA 1
ATOM 636 C C . VAL A 1 80 ? -8.211 -24.156 -4.227 1 96.5 80 VAL A C 1
ATOM 638 O O . VAL A 1 80 ? -7.68 -24.734 -3.273 1 96.5 80 VAL A O 1
ATOM 641 N N . VAL A 1 81 ? -8.375 -22.859 -4.297 1 97.44 81 VAL A N 1
ATOM 642 C CA . VAL A 1 81 ? -8.273 -22.016 -3.113 1 97.44 81 VAL A CA 1
ATOM 643 C C . VAL A 1 81 ? -9.664 -21.516 -2.717 1 97.44 81 VAL A C 1
ATOM 645 O O . VAL A 1 81 ? -10.406 -21 -3.553 1 97.44 81 VAL A O 1
ATOM 648 N N . CYS A 1 82 ? -10.008 -21.688 -1.428 1 96.06 82 CYS A N 1
ATOM 649 C CA . CYS A 1 82 ? -11.305 -21.266 -0.909 1 96.06 82 CYS A CA 1
ATOM 650 C C . CYS A 1 82 ? -11.148 -20.125 0.097 1 96.06 82 CYS A C 1
ATOM 652 O O . CYS A 1 82 ? -10.391 -20.25 1.062 1 96.06 82 CYS A O 1
ATOM 654 N N . LYS A 1 83 ? -11.828 -19.047 -0.175 1 96.69 83 LYS A N 1
ATOM 655 C CA . LYS A 1 83 ? -12.008 -18.016 0.84 1 96.69 83 LYS A CA 1
ATOM 656 C C . LYS A 1 83 ? -13.305 -18.234 1.62 1 96.69 83 LYS A C 1
ATOM 658 O O . LYS A 1 83 ? -14.391 -18.219 1.041 1 96.69 83 LYS A O 1
ATOM 663 N N . VAL A 1 84 ? -13.156 -18.375 2.906 1 94.12 84 VAL A N 1
ATOM 664 C CA . VAL A 1 84 ? -14.305 -18.703 3.748 1 94.12 84 VAL A CA 1
ATOM 665 C C . VAL A 1 84 ? -14.633 -17.531 4.656 1 94.12 84 VAL A C 1
ATOM 667 O O . VAL A 1 84 ? -13.75 -16.969 5.309 1 94.12 84 VAL A O 1
ATOM 670 N N . ALA A 1 85 ? -15.844 -17.109 4.668 1 94 85 ALA A N 1
ATOM 671 C CA . ALA A 1 85 ? -16.328 -16.016 5.504 1 94 85 ALA A CA 1
ATOM 672 C C . ALA A 1 85 ? -17.422 -16.484 6.457 1 94 85 ALA A C 1
ATOM 674 O O . ALA A 1 85 ? -18.328 -17.219 6.059 1 94 85 ALA A O 1
ATOM 675 N N . HIS A 1 86 ? -17.312 -16.109 7.676 1 90.94 86 HIS A N 1
ATOM 676 C CA . HIS A 1 86 ? -18.312 -16.422 8.688 1 90.94 86 HIS A CA 1
ATOM 677 C C . HIS A 1 86 ? -19.031 -15.148 9.156 1 90.94 86 HIS A C 1
ATOM 679 O O . HIS A 1 86 ? -18.391 -14.148 9.469 1 90.94 86 HIS A O 1
ATOM 685 N N . GLY A 1 87 ? -20.359 -15.242 9.188 1 90.69 87 GLY A N 1
ATOM 686 C CA . GLY A 1 87 ? -21.156 -14.102 9.594 1 90.69 87 GLY A CA 1
ATOM 687 C C . GLY A 1 87 ? -21.656 -13.273 8.422 1 90.69 87 GLY A C 1
ATOM 688 O O . GLY A 1 87 ? -21.031 -13.25 7.359 1 90.69 87 GLY A O 1
ATOM 689 N N . ARG A 1 88 ? -22.75 -12.57 8.609 1 90.25 88 ARG A N 1
ATOM 690 C CA . ARG A 1 88 ? -23.453 -11.883 7.535 1 90.25 88 ARG A CA 1
ATOM 691 C C . ARG A 1 88 ? -22.594 -10.781 6.926 1 90.25 88 ARG A C 1
ATOM 693 O O . ARG A 1 88 ? -22.578 -10.609 5.703 1 90.25 88 ARG A O 1
ATOM 700 N N . ARG A 1 89 ? -21.906 -10.039 7.727 1 85.19 89 ARG A N 1
ATOM 701 C CA . ARG A 1 89 ? -21.109 -8.906 7.25 1 85.19 89 ARG A CA 1
ATOM 702 C C . ARG A 1 89 ? -19.969 -9.375 6.363 1 85.19 89 ARG A C 1
ATOM 704 O O . ARG A 1 89 ? -19.75 -8.828 5.285 1 85.19 89 ARG A O 1
ATOM 711 N N . GLN A 1 90 ? -19.266 -10.367 6.824 1 89.75 90 GLN A N 1
ATOM 712 C CA . GLN A 1 90 ? -18.125 -10.898 6.062 1 89.75 90 GLN A CA 1
ATOM 713 C C . GLN A 1 90 ? -18.594 -11.562 4.773 1 89.75 90 GLN A C 1
ATOM 715 O O . GLN A 1 90 ? -17.906 -11.523 3.756 1 89.75 90 GLN A O 1
ATOM 720 N N . ILE A 1 91 ? -19.781 -12.125 4.84 1 93.94 91 ILE A N 1
ATOM 721 C CA . ILE A 1 91 ? -20.344 -12.766 3.658 1 93.94 91 ILE A CA 1
ATOM 722 C C . ILE A 1 91 ? -20.688 -11.703 2.619 1 93.94 91 ILE A C 1
ATOM 724 O O . ILE A 1 91 ? -20.484 -11.914 1.42 1 93.94 91 ILE A O 1
ATOM 728 N N . ALA A 1 92 ? -21.203 -10.625 3.051 1 91.56 92 ALA A N 1
ATOM 729 C CA . ALA A 1 92 ? -21.516 -9.539 2.131 1 91.56 92 ALA A CA 1
ATOM 730 C C . ALA A 1 92 ? -20.281 -9.07 1.382 1 91.56 92 ALA A C 1
ATOM 732 O O . ALA A 1 92 ? -20.328 -8.852 0.169 1 91.56 92 ALA A O 1
ATOM 733 N N . ARG A 1 93 ? -19.219 -8.984 2.066 1 90 93 ARG A N 1
ATOM 734 C CA . ARG A 1 93 ? -17.953 -8.57 1.459 1 90 93 ARG A CA 1
ATOM 735 C C . ARG A 1 93 ? -17.453 -9.617 0.469 1 90 93 ARG A C 1
ATOM 737 O O . ARG A 1 93 ? -16.938 -9.273 -0.594 1 90 93 ARG A O 1
ATOM 744 N N . LEU A 1 94 ? -17.578 -10.836 0.88 1 95.44 94 LEU A N 1
ATOM 745 C CA . LEU A 1 94 ? -17.188 -11.938 0.011 1 95.44 94 LEU A CA 1
ATOM 746 C C . LEU A 1 94 ? -18 -11.914 -1.287 1 95.44 94 LEU A C 1
ATOM 748 O O . LEU A 1 94 ? -17.438 -12.133 -2.367 1 95.44 94 LEU A O 1
ATOM 752 N N . LYS A 1 95 ? -19.281 -11.633 -1.156 1 95.75 95 LYS A N 1
ATOM 753 C CA . LYS A 1 95 ? -20.156 -11.547 -2.326 1 95.75 95 LYS A CA 1
ATOM 754 C C . LYS A 1 95 ? -19.734 -10.391 -3.232 1 95.75 95 LYS A C 1
ATOM 756 O O . LYS A 1 95 ? -19.734 -10.523 -4.457 1 95.75 95 LYS A O 1
ATOM 761 N N . GLU A 1 96 ? -19.406 -9.312 -2.639 1 93.38 96 GLU A N 1
ATOM 762 C CA . GLU A 1 96 ? -18.938 -8.164 -3.414 1 93.38 96 GLU A CA 1
ATOM 763 C C . GLU A 1 96 ? -17.672 -8.5 -4.199 1 93.38 96 GLU A C 1
ATOM 765 O O . GLU A 1 96 ? -17.547 -8.125 -5.367 1 93.38 96 GLU A O 1
ATOM 770 N N . GLU A 1 97 ? -16.797 -9.156 -3.566 1 96.19 97 GLU A N 1
ATOM 771 C CA . GLU A 1 97 ? -15.578 -9.594 -4.242 1 96.19 97 GLU A CA 1
ATOM 772 C C . GLU A 1 97 ? -15.891 -10.531 -5.398 1 96.19 97 GLU A C 1
ATOM 774 O O . GLU A 1 97 ? -15.359 -10.375 -6.5 1 96.19 97 GLU A O 1
ATOM 779 N N . ALA A 1 98 ? -16.766 -11.484 -5.148 1 97.19 98 ALA A N 1
ATOM 780 C CA . ALA A 1 98 ? -17.188 -12.414 -6.195 1 97.19 98 ALA A CA 1
ATOM 781 C C . ALA A 1 98 ? -17.781 -11.664 -7.387 1 97.19 98 ALA A C 1
ATOM 783 O O . ALA A 1 98 ? -17.484 -11.992 -8.539 1 97.19 98 ALA A O 1
ATOM 784 N N . ASP A 1 99 ? -18.547 -10.688 -7.105 1 96.94 99 ASP A N 1
ATOM 785 C CA . ASP A 1 99 ? -19.188 -9.906 -8.156 1 96.94 99 ASP A CA 1
ATOM 786 C C . ASP A 1 99 ? -18.156 -9.164 -9 1 96.94 99 ASP A C 1
ATOM 788 O O . ASP A 1 99 ? -18.281 -9.086 -10.227 1 96.94 99 ASP A O 1
ATOM 792 N N . ILE A 1 100 ? -17.188 -8.672 -8.383 1 97 100 ILE A N 1
ATOM 793 C CA . ILE A 1 100 ? -16.125 -7.969 -9.102 1 97 100 ILE A CA 1
ATOM 794 C C . ILE A 1 100 ? -15.445 -8.93 -10.07 1 97 100 ILE A C 1
ATOM 796 O O . ILE A 1 100 ? -15.234 -8.594 -11.242 1 97 100 ILE A O 1
ATOM 800 N N . TYR A 1 101 ? -15.094 -10.094 -9.609 1 97.06 101 TYR A N 1
ATOM 801 C CA . TYR A 1 101 ? -14.477 -11.109 -10.469 1 97.06 101 TYR A CA 1
ATOM 802 C C . TYR A 1 101 ? -15.383 -11.438 -11.648 1 97.06 101 TYR A C 1
ATOM 804 O O . TYR A 1 101 ? -14.93 -11.461 -12.797 1 97.06 101 TYR A O 1
ATOM 812 N N . ASN A 1 102 ? -16.641 -11.641 -11.375 1 95.81 102 ASN A N 1
ATOM 813 C CA . ASN A 1 102 ? -17.578 -12.195 -12.352 1 95.81 102 ASN A CA 1
ATOM 814 C C . ASN A 1 102 ? -18.047 -11.133 -13.336 1 95.81 102 ASN A C 1
ATOM 816 O O . ASN A 1 102 ? -18.344 -11.438 -14.5 1 95.81 102 ASN A O 1
ATOM 820 N N . GLU A 1 103 ? -18.156 -9.977 -12.906 1 96.25 103 GLU A N 1
ATOM 821 C CA . GLU A 1 103 ? -18.75 -8.938 -13.742 1 96.25 103 GLU A CA 1
ATOM 822 C C . GLU A 1 103 ? -17.672 -8.094 -14.422 1 96.25 103 GLU A C 1
ATOM 824 O O . GLU A 1 103 ? -17.703 -7.895 -15.641 1 96.25 103 GLU A O 1
ATOM 829 N N . ASP A 1 104 ? -16.719 -7.691 -13.672 1 97.19 104 ASP A N 1
ATOM 830 C CA . ASP A 1 104 ? -15.797 -6.68 -14.18 1 97.19 104 ASP A CA 1
ATOM 831 C C . ASP A 1 104 ? -14.5 -7.316 -14.672 1 97.19 104 ASP A C 1
ATOM 833 O O . ASP A 1 104 ? -13.883 -6.828 -15.625 1 97.19 104 ASP A O 1
ATOM 837 N N . LEU A 1 105 ? -14.117 -8.414 -14.07 1 98.06 105 LEU A N 1
ATOM 838 C CA . LEU A 1 105 ? -12.797 -8.961 -14.367 1 98.06 105 LEU A CA 1
ATOM 839 C C . LEU A 1 105 ? -12.914 -10.281 -15.125 1 98.06 105 LEU A C 1
ATOM 841 O O . LEU A 1 105 ? -11.953 -11.062 -15.172 1 98.06 105 LEU A O 1
ATOM 845 N N . ARG A 1 106 ? -14.023 -10.555 -15.695 1 96.62 106 ARG A N 1
ATOM 846 C CA . ARG A 1 106 ? -14.297 -11.82 -16.359 1 96.62 106 ARG A CA 1
ATOM 847 C C . ARG A 1 106 ? -13.25 -12.117 -17.422 1 96.62 106 ARG A C 1
ATOM 849 O O . ARG A 1 106 ? -12.711 -13.227 -17.484 1 96.62 106 ARG A O 1
ATOM 856 N N . ASP A 1 107 ? -12.891 -11.148 -18.203 1 97.25 107 ASP A N 1
ATOM 857 C CA . ASP A 1 107 ? -12.008 -11.32 -19.344 1 97.25 107 ASP A CA 1
ATOM 858 C C . ASP A 1 107 ? -10.555 -11.516 -18.906 1 97.25 107 ASP A C 1
ATOM 860 O O . ASP A 1 107 ? -9.711 -11.945 -19.688 1 97.25 107 ASP A O 1
ATOM 864 N N . LEU A 1 108 ? -10.258 -11.188 -17.719 1 98.31 108 LEU A N 1
ATOM 865 C CA . LEU A 1 108 ? -8.883 -11.25 -17.219 1 98.31 108 LEU A CA 1
ATOM 866 C C . LEU A 1 108 ? -8.633 -12.555 -16.469 1 98.31 108 LEU A C 1
ATOM 868 O O . LEU A 1 108 ? -7.492 -12.875 -16.141 1 98.31 108 LEU A O 1
ATOM 872 N N . GLN A 1 109 ? -9.68 -13.32 -16.203 1 97.38 109 GLN A N 1
ATOM 873 C CA . GLN A 1 109 ? -9.578 -14.547 -15.414 1 97.38 109 GLN A CA 1
ATOM 874 C C . GLN A 1 109 ? -8.766 -15.609 -16.156 1 97.38 109 GLN A C 1
ATOM 876 O O . GLN A 1 109 ? -8.914 -15.781 -17.359 1 97.38 109 GLN A O 1
ATOM 881 N N . GLY A 1 110 ? -7.898 -16.25 -15.375 1 95.56 110 GLY A N 1
ATOM 882 C CA . GLY A 1 110 ? -7.074 -17.297 -15.945 1 95.56 110 GLY A CA 1
ATOM 883 C C . GLY A 1 110 ? -5.75 -16.797 -16.484 1 95.56 110 GLY A C 1
ATOM 884 O O . GLY A 1 110 ? -4.859 -17.594 -16.812 1 95.56 110 GLY A O 1
ATOM 885 N N . ALA A 1 111 ? -5.656 -15.477 -16.578 1 96.5 111 ALA A N 1
ATOM 886 C CA . ALA A 1 111 ? -4.43 -14.906 -17.125 1 96.5 111 ALA A CA 1
ATOM 887 C C . ALA A 1 111 ? -3.834 -13.867 -16.188 1 96.5 111 ALA A C 1
ATOM 889 O O . ALA A 1 111 ? -2.633 -13.883 -15.906 1 96.5 111 ALA A O 1
ATOM 890 N N . ILE A 1 112 ? -4.664 -13 -15.656 1 98.19 112 ILE A N 1
ATOM 891 C CA . ILE A 1 112 ? -4.203 -11.891 -14.828 1 98.19 112 ILE A CA 1
ATOM 892 C C . ILE A 1 112 ? -4.672 -12.094 -13.383 1 98.19 112 ILE A C 1
ATOM 894 O O . ILE A 1 112 ? -3.945 -11.789 -12.438 1 98.19 112 ILE A O 1
ATOM 898 N N . VAL A 1 113 ? -5.918 -12.57 -13.273 1 98.69 113 VAL A N 1
ATOM 899 C CA . VAL A 1 113 ? -6.504 -12.891 -11.977 1 98.69 113 VAL A CA 1
ATOM 900 C C . VAL A 1 113 ? -6.988 -14.336 -11.961 1 98.69 113 VAL A C 1
ATOM 902 O O . VAL A 1 113 ? -7.125 -14.961 -13.023 1 98.69 113 VAL A O 1
ATOM 905 N N . PRO A 1 114 ? -7.211 -14.922 -10.82 1 98.12 114 PRO A N 1
ATOM 906 C CA . PRO A 1 114 ? -7.672 -16.312 -10.766 1 98.12 114 PRO A CA 1
ATOM 907 C C . PRO A 1 114 ? -9.039 -16.5 -11.414 1 98.12 114 PRO A C 1
ATOM 909 O O . PRO A 1 114 ? -9.875 -15.594 -11.391 1 98.12 114 PRO A O 1
ATOM 912 N N . LEU A 1 115 ? -9.242 -17.656 -11.938 1 97 115 LEU A N 1
ATOM 913 C CA . LEU A 1 115 ? -10.578 -18.078 -12.352 1 97 115 LEU A CA 1
ATOM 914 C C . LEU A 1 115 ? -11.484 -18.281 -11.148 1 97 115 LEU A C 1
ATOM 916 O O . LEU A 1 115 ? -11.07 -18.859 -10.141 1 97 115 LEU A O 1
ATOM 920 N N . VAL A 1 116 ? -12.688 -17.781 -11.273 1 96.75 116 VAL A N 1
ATOM 921 C CA . VAL A 1 116 ? -13.68 -18.031 -10.227 1 96.75 116 VAL A CA 1
ATOM 922 C C . VAL A 1 116 ? -14.508 -19.266 -10.57 1 96.75 116 VAL A C 1
ATOM 924 O O . VAL A 1 116 ? -15.141 -19.312 -11.633 1 96.75 116 VAL A O 1
ATOM 927 N N . ILE A 1 117 ? -14.492 -20.203 -9.68 1 95.38 117 ILE A N 1
ATOM 928 C CA . ILE A 1 117 ? -15.258 -21.422 -9.891 1 95.38 117 ILE A CA 1
ATOM 929 C C . ILE A 1 117 ? -16.688 -21.234 -9.375 1 95.38 117 ILE A C 1
ATOM 931 O O . ILE A 1 117 ? -17.641 -21.719 -9.992 1 95.38 117 ILE A O 1
ATOM 935 N N . GLY A 1 118 ? -16.797 -20.609 -8.227 1 95.44 118 GLY A N 1
ATOM 936 C CA . GLY A 1 118 ? -18.109 -20.328 -7.684 1 95.44 118 GLY A CA 1
ATOM 937 C C . GLY A 1 118 ? -18.062 -19.656 -6.32 1 95.44 118 GLY A C 1
ATOM 938 O O . GLY A 1 118 ? -17 -19.594 -5.691 1 95.44 118 GLY A O 1
ATOM 939 N N . CYS A 1 119 ? -19.219 -19.109 -5.996 1 96.94 119 CYS A N 1
ATOM 940 C CA . CYS A 1 119 ? -19.469 -18.547 -4.672 1 96.94 119 CYS A CA 1
ATOM 941 C C . CYS A 1 119 ? -20.719 -19.141 -4.055 1 96.94 119 CYS A C 1
ATOM 943 O O . CYS A 1 119 ? -21.781 -19.156 -4.688 1 96.94 119 CYS A O 1
ATOM 945 N N . TYR A 1 120 ? -20.594 -19.672 -2.9 1 95.69 120 TYR A N 1
ATOM 946 C CA . TYR A 1 120 ? -21.672 -20.391 -2.23 1 95.69 120 TYR A CA 1
ATOM 947 C C . TYR A 1 120 ? -21.938 -19.797 -0.849 1 95.69 120 TYR A C 1
ATOM 949 O O . TYR A 1 120 ? -21 -19.516 -0.098 1 95.69 120 TYR A O 1
ATOM 957 N N . VAL A 1 121 ? -23.203 -19.594 -0.569 1 95.12 121 VAL A N 1
ATOM 958 C CA . VAL A 1 121 ? -23.578 -18.953 0.691 1 95.12 121 VAL A CA 1
ATOM 959 C C . VAL A 1 121 ? -24.766 -19.703 1.31 1 95.12 121 VAL A C 1
ATOM 961 O O . VAL A 1 121 ? -25.719 -20.062 0.612 1 95.12 121 VAL A O 1
ATOM 964 N N . GLY A 1 122 ? -24.641 -19.938 2.672 1 91.19 122 GLY A N 1
ATOM 965 C CA . GLY A 1 122 ? -25.734 -20.609 3.357 1 91.19 122 GLY A CA 1
ATOM 966 C C . GLY A 1 122 ? -25.531 -20.703 4.855 1 91.19 122 GLY A C 1
ATOM 967 O O . GLY A 1 122 ? -24.797 -19.906 5.445 1 91.19 122 GLY A O 1
ATOM 968 N N . LYS A 1 123 ? -26.312 -21.609 5.449 1 88.44 123 LYS A N 1
ATOM 969 C CA . LYS A 1 123 ? -26.25 -21.812 6.891 1 88.44 123 LYS A CA 1
ATOM 970 C C . LYS A 1 123 ? -25.734 -23.219 7.219 1 88.44 123 LYS A C 1
ATOM 972 O O . LYS A 1 123 ? -26.047 -24.172 6.52 1 88.44 123 LYS A O 1
ATOM 977 N N . THR A 1 124 ? -24.922 -23.156 8.266 1 81.25 124 THR A N 1
ATOM 978 C CA . THR A 1 124 ? -24.5 -24.453 8.766 1 81.25 124 THR A CA 1
ATOM 979 C C . THR A 1 124 ? -25.625 -25.141 9.516 1 81.25 124 THR A C 1
ATOM 981 O O . THR A 1 124 ? -26.672 -24.547 9.766 1 81.25 124 THR A O 1
ATOM 984 N N . GLY A 1 125 ? -25.359 -26.453 9.797 1 75.44 125 GLY A N 1
ATOM 985 C CA . GLY A 1 125 ? -26.328 -27.188 10.594 1 75.44 125 GLY A CA 1
ATOM 986 C C . GLY A 1 125 ? -26.609 -26.516 11.93 1 75.44 125 GLY A C 1
ATOM 987 O O . GLY A 1 125 ? -27.719 -26.641 12.461 1 75.44 125 GLY A O 1
ATOM 988 N N . GLU A 1 126 ? -25.688 -25.781 12.414 1 78.81 126 GLU A N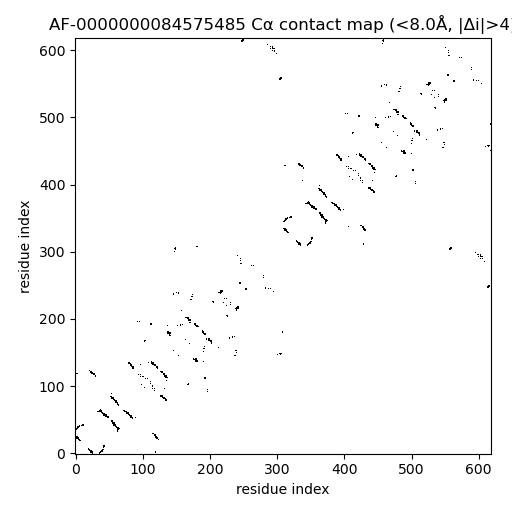 1
ATOM 989 C CA . GLU A 1 126 ? -25.828 -25.109 13.695 1 78.81 126 GLU A CA 1
ATOM 990 C C . GLU A 1 126 ? -26.469 -23.734 13.531 1 78.81 126 GLU A C 1
ATOM 992 O O . GLU A 1 126 ? -26.703 -23.016 14.516 1 78.81 126 GLU A O 1
ATOM 997 N N . GLY A 1 127 ? -26.734 -23.375 12.305 1 81.19 127 GLY A N 1
ATOM 998 C CA . GLY A 1 127 ? -27.438 -22.125 12.047 1 81.19 127 GLY A CA 1
ATOM 999 C C . GLY A 1 127 ? -26.516 -20.953 11.789 1 81.19 127 GLY A C 1
ATOM 1000 O O . GLY A 1 127 ? -26.969 -19.812 11.672 1 81.19 127 GLY A O 1
ATOM 1001 N N . TRP A 1 128 ? -25.266 -21.25 11.688 1 85.88 128 TRP A N 1
ATOM 1002 C CA . TRP A 1 128 ? -24.312 -20.172 11.438 1 85.88 128 TRP A CA 1
ATOM 1003 C C . TRP A 1 128 ? -24.219 -19.859 9.953 1 85.88 128 TRP A C 1
ATOM 1005 O O . TRP A 1 128 ? -24.203 -20.781 9.117 1 85.88 128 TRP A O 1
ATOM 1015 N N . HIS A 1 129 ? -24.203 -18.609 9.594 1 91.44 129 HIS A N 1
ATOM 1016 C CA . HIS A 1 129 ? -24.062 -18.188 8.203 1 91.44 129 HIS A CA 1
ATOM 1017 C C . HIS A 1 129 ? -22.625 -18.344 7.723 1 91.44 129 HIS A C 1
ATOM 1019 O O . HIS A 1 129 ? -21.688 -17.891 8.383 1 91.44 129 HIS A O 1
ATOM 1025 N N . VAL A 1 130 ? -22.469 -18.969 6.59 1 91.94 130 VAL A N 1
ATOM 1026 C CA . VAL A 1 130 ? -21.141 -19.172 6.039 1 91.94 130 VAL A CA 1
ATOM 1027 C C . VAL A 1 130 ? -21.156 -18.938 4.531 1 91.94 130 VAL A C 1
ATOM 1029 O O . VAL A 1 130 ? -22.156 -19.219 3.861 1 91.94 130 VAL A O 1
ATOM 1032 N N . GLY A 1 131 ? -20.078 -18.328 4.02 1 95.44 131 GLY A N 1
ATOM 1033 C CA . GLY A 1 131 ? -19.828 -18.156 2.598 1 95.44 131 GLY A CA 1
ATOM 1034 C C . GLY A 1 131 ? -18.484 -18.688 2.158 1 95.44 131 GLY A C 1
ATOM 1035 O O . GLY A 1 131 ? -17.5 -18.609 2.896 1 95.44 131 GLY A O 1
ATOM 1036 N N . VAL A 1 132 ? -18.5 -19.266 0.938 1 95.81 132 VAL A N 1
ATOM 1037 C CA . VAL A 1 132 ? -17.266 -19.812 0.39 1 95.81 132 VAL A CA 1
ATOM 1038 C C . VAL A 1 132 ? -17.078 -19.344 -1.051 1 95.81 132 VAL A C 1
ATOM 1040 O O . VAL A 1 132 ? -17.922 -19.609 -1.912 1 95.81 132 VAL A O 1
ATOM 1043 N N . LEU A 1 133 ? -16.047 -18.625 -1.301 1 97.56 133 LEU A N 1
ATOM 1044 C CA . LEU A 1 133 ? -15.633 -18.266 -2.652 1 97.56 133 LEU A CA 1
ATOM 1045 C C . LEU A 1 133 ? -14.531 -19.203 -3.141 1 97.56 133 LEU A C 1
ATOM 1047 O O . LEU A 1 133 ? -13.461 -19.281 -2.527 1 97.56 133 LEU A O 1
ATOM 1051 N N . ILE A 1 134 ? -14.773 -19.906 -4.195 1 96.75 134 ILE A N 1
ATOM 1052 C CA . ILE A 1 134 ? -13.852 -20.906 -4.711 1 96.75 134 ILE A CA 1
ATOM 1053 C C . ILE A 1 134 ? -13.109 -20.344 -5.922 1 96.75 134 ILE A C 1
ATOM 1055 O O . ILE A 1 134 ? -13.727 -20.016 -6.938 1 96.75 134 ILE A O 1
ATOM 1059 N N . LEU A 1 135 ? -11.758 -20.359 -5.82 1 97.94 135 LEU A N 1
ATOM 1060 C CA . LEU A 1 135 ? -10.906 -19.766 -6.852 1 97.94 135 LEU A CA 1
ATOM 1061 C C . LEU A 1 135 ? -9.898 -20.797 -7.359 1 97.94 135 LEU A C 1
ATOM 1063 O O . LEU A 1 135 ? -9.547 -21.734 -6.645 1 97.94 135 LEU A O 1
ATOM 1067 N N . GLU A 1 136 ? -9.461 -20.562 -8.578 1 96.56 136 GLU A N 1
ATOM 1068 C CA . GLU A 1 136 ? -8.336 -21.297 -9.141 1 96.56 136 GLU A CA 1
ATOM 1069 C C . GLU A 1 136 ? -7.109 -21.203 -8.234 1 96.56 136 GLU A C 1
ATOM 1071 O O . GLU A 1 136 ? -6.801 -20.125 -7.715 1 96.56 136 GLU A O 1
ATOM 1076 N N . ASP A 1 137 ? -6.461 -22.312 -8.039 1 96.88 137 ASP A N 1
ATOM 1077 C CA . ASP A 1 137 ? -5.164 -22.266 -7.375 1 96.88 137 ASP A CA 1
ATOM 1078 C C . ASP A 1 137 ? -4.078 -21.781 -8.328 1 96.88 137 ASP A C 1
ATOM 1080 O O . ASP A 1 137 ? -3.654 -22.516 -9.227 1 96.88 137 ASP A O 1
ATOM 1084 N N . CYS A 1 138 ? -3.592 -20.609 -8.094 1 96.81 138 CYS A N 1
ATOM 1085 C CA . CYS A 1 138 ? -2.6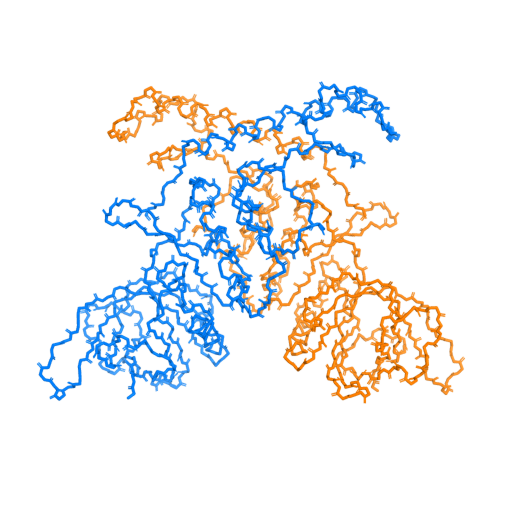31 -19.984 -8.984 1 96.81 138 CYS A CA 1
ATOM 1086 C C . CYS A 1 138 ? -1.227 -20.016 -8.398 1 96.81 138 CYS A C 1
ATOM 1088 O O . CYS A 1 138 ? -0.367 -19.219 -8.773 1 96.81 138 CYS A O 1
ATOM 1090 N N . GLY A 1 139 ? -1.027 -20.844 -7.461 1 95.38 139 GLY A N 1
ATOM 1091 C CA . GLY A 1 139 ? 0.305 -21.016 -6.898 1 95.38 139 GLY A CA 1
ATOM 1092 C C . GLY A 1 139 ? 0.466 -20.344 -5.547 1 95.38 139 GLY A C 1
ATOM 1093 O O . GLY A 1 139 ? -0.467 -20.328 -4.738 1 95.38 139 GLY A O 1
ATOM 1094 N N . ASN A 1 140 ? 1.724 -19.953 -5.289 1 93.81 140 ASN A N 1
ATOM 1095 C CA . ASN A 1 140 ? 2.047 -19.438 -3.961 1 93.81 140 ASN A CA 1
ATOM 1096 C C . ASN A 1 140 ? 2.447 -17.969 -4.004 1 93.81 140 ASN A C 1
ATOM 1098 O O . ASN A 1 140 ? 2.879 -17.469 -5.047 1 93.81 140 ASN A O 1
ATOM 1102 N N . ARG A 1 141 ? 2.324 -17.375 -2.803 1 93 141 ARG A N 1
ATOM 1103 C CA . ARG A 1 141 ? 2.787 -15.992 -2.66 1 93 141 ARG A CA 1
ATOM 1104 C C . ARG A 1 141 ? 4.285 -15.891 -2.918 1 93 141 ARG A C 1
ATOM 1106 O O . ARG A 1 141 ? 5.031 -16.844 -2.668 1 93 141 ARG A O 1
ATOM 1113 N N . LEU A 1 142 ? 4.668 -14.719 -3.355 1 90.75 142 LEU A N 1
ATOM 1114 C CA . LEU A 1 142 ? 6.094 -14.461 -3.533 1 90.75 142 LEU A CA 1
ATOM 1115 C C . LEU A 1 142 ? 6.828 -14.516 -2.197 1 90.75 142 LEU A C 1
ATOM 1117 O O . LEU A 1 142 ? 6.371 -13.938 -1.209 1 90.75 142 LEU A O 1
ATOM 1121 N N . GLU A 1 143 ? 7.887 -15.188 -2.201 1 83.44 143 GLU A N 1
ATOM 1122 C CA . GLU A 1 143 ? 8.648 -15.375 -0.97 1 83.44 143 GLU A CA 1
ATOM 1123 C C . GLU A 1 143 ? 9.438 -14.117 -0.617 1 83.44 143 GLU A C 1
ATOM 1125 O O . GLU A 1 143 ? 9.609 -13.789 0.56 1 83.44 143 GLU A O 1
ATOM 1130 N N . TRP A 1 144 ? 9.891 -13.477 -1.659 1 84.62 144 TRP A N 1
ATOM 1131 C CA . TRP A 1 144 ? 10.688 -12.266 -1.487 1 84.62 144 TRP A CA 1
ATOM 1132 C C . TRP A 1 144 ? 9.898 -11.039 -1.921 1 84.62 144 TRP A C 1
ATOM 1134 O O . TRP A 1 144 ? 8.812 -11.156 -2.49 1 84.62 144 TRP A O 1
ATOM 1144 N N . ASN A 1 145 ? 10.484 -9.898 -1.6 1 88.38 145 ASN A N 1
ATOM 1145 C CA . ASN A 1 145 ? 9.859 -8.664 -2.061 1 88.38 145 ASN A CA 1
ATOM 1146 C C . ASN A 1 145 ? 9.883 -8.555 -3.582 1 88.38 145 ASN A C 1
ATOM 1148 O O . ASN A 1 145 ? 10.789 -9.086 -4.23 1 88.38 145 ASN A O 1
ATOM 1152 N N . LEU A 1 146 ? 8.953 -7.883 -4.047 1 93.38 146 LEU A N 1
ATOM 1153 C CA . LEU A 1 146 ? 8.734 -7.797 -5.484 1 93.38 146 LEU A CA 1
ATOM 1154 C C . LEU A 1 146 ? 10 -7.34 -6.203 1 93.38 146 LEU A C 1
ATOM 1156 O O . LEU A 1 146 ? 10.352 -7.879 -7.254 1 93.38 146 LEU A O 1
ATOM 1160 N N . PRO A 1 147 ? 10.805 -6.414 -5.715 1 92.88 147 PRO A N 1
ATOM 1161 C CA . PRO A 1 147 ? 11.992 -5.93 -6.422 1 92.88 147 PRO A CA 1
ATOM 1162 C C . PRO A 1 147 ? 13.062 -7.004 -6.57 1 92.88 147 PRO A C 1
ATOM 1164 O O . PRO A 1 147 ? 14.023 -6.824 -7.328 1 92.88 147 PRO A O 1
ATOM 1167 N N . SER A 1 148 ? 12.977 -8.078 -5.875 1 90.12 148 SER A N 1
ATOM 1168 C CA . SER A 1 148 ? 13.977 -9.133 -5.922 1 90.12 148 SER A CA 1
ATOM 1169 C C . SER A 1 148 ? 13.812 -10 -7.164 1 90.12 148 SER A C 1
ATOM 1171 O O . SER A 1 148 ? 14.688 -10.805 -7.492 1 90.12 148 SER A O 1
ATOM 1173 N N . TYR A 1 149 ? 12.773 -9.844 -7.816 1 93.19 149 TYR A N 1
ATOM 1174 C CA . TYR A 1 149 ? 12.469 -10.695 -8.961 1 93.19 149 TYR A CA 1
ATOM 1175 C C . TYR A 1 149 ? 12.852 -10.016 -10.266 1 93.19 149 TYR A C 1
ATOM 1177 O O . TYR A 1 149 ? 13.312 -8.875 -10.266 1 93.19 149 TYR A O 1
ATOM 1185 N N . SER A 1 150 ? 12.711 -10.789 -11.398 1 94.12 150 SER A N 1
ATOM 1186 C CA . SER A 1 150 ? 13.141 -10.297 -12.695 1 94.12 150 SER A CA 1
ATOM 1187 C C . SER A 1 150 ? 12.375 -9.039 -13.094 1 94.12 150 SER A C 1
ATOM 1189 O O . SER A 1 150 ? 11.227 -8.852 -12.68 1 94.12 150 SER A O 1
ATOM 1191 N N . GLN A 1 151 ? 12.992 -8.219 -13.906 1 96 151 GLN A N 1
ATOM 1192 C CA . GLN A 1 151 ? 12.336 -7.023 -14.422 1 96 151 GLN A CA 1
ATOM 1193 C C . GLN A 1 151 ? 11.055 -7.387 -15.172 1 96 151 GLN A C 1
ATOM 1195 O O . GLN A 1 151 ? 10.047 -6.684 -15.07 1 96 151 GLN A O 1
ATOM 1200 N N . SER A 1 152 ? 11.172 -8.461 -15.867 1 96.12 152 SER A N 1
ATOM 1201 C CA . SER A 1 152 ? 10.008 -8.891 -16.641 1 96.12 152 SER A CA 1
ATOM 1202 C C . SER A 1 152 ? 8.828 -9.211 -15.719 1 96.12 152 SER A C 1
ATOM 1204 O O . SER A 1 152 ? 7.691 -8.828 -16 1 96.12 152 SER A O 1
ATOM 1206 N N . LEU A 1 153 ? 9.078 -9.898 -14.656 1 96.44 153 LEU A N 1
ATOM 1207 C CA . LEU A 1 153 ? 8.016 -10.258 -13.719 1 96.44 153 LEU A CA 1
ATOM 1208 C C . LEU A 1 153 ? 7.438 -9.016 -13.055 1 96.44 153 LEU A C 1
ATOM 1210 O O . LEU A 1 153 ? 6.215 -8.898 -12.914 1 96.44 153 LEU A O 1
ATOM 1214 N N . ARG A 1 154 ? 8.297 -8.109 -12.656 1 97.56 154 ARG A N 1
ATOM 1215 C CA . ARG A 1 154 ? 7.852 -6.883 -12.016 1 97.56 154 ARG A CA 1
ATOM 1216 C C . ARG A 1 154 ? 7.004 -6.043 -12.969 1 97.56 154 ARG A C 1
ATOM 1218 O O . ARG A 1 154 ? 5.961 -5.516 -12.578 1 97.56 154 ARG A O 1
ATOM 1225 N N . LYS A 1 155 ? 7.473 -5.938 -14.195 1 98 155 LYS A N 1
ATOM 1226 C CA . LYS A 1 155 ? 6.715 -5.211 -15.211 1 98 155 LYS A CA 1
ATOM 1227 C C . LYS A 1 155 ? 5.367 -5.875 -15.477 1 98 155 LYS A C 1
ATOM 1229 O O . LYS A 1 155 ? 4.352 -5.191 -15.617 1 98 155 LYS A O 1
ATOM 1234 N N . GLN A 1 156 ? 5.387 -7.164 -15.5 1 97.69 156 GLN A N 1
ATOM 1235 C CA . GLN A 1 156 ? 4.141 -7.898 -15.68 1 97.69 156 GLN A CA 1
ATOM 1236 C C . GLN A 1 156 ? 3.15 -7.59 -14.562 1 97.69 156 GLN A C 1
ATOM 1238 O O . GLN A 1 156 ? 1.953 -7.426 -14.812 1 97.69 156 GLN A O 1
ATOM 1243 N N . ALA A 1 157 ? 3.619 -7.555 -13.367 1 98.44 157 ALA A N 1
ATOM 1244 C CA . ALA A 1 157 ? 2.76 -7.254 -12.227 1 98.44 157 ALA A CA 1
ATOM 1245 C C . ALA A 1 157 ? 2.107 -5.883 -12.383 1 98.44 157 ALA A C 1
ATOM 1247 O O . ALA A 1 157 ? 0.893 -5.746 -12.219 1 98.44 157 ALA A O 1
ATOM 1248 N N . VAL A 1 158 ? 2.908 -4.879 -12.734 1 98.44 158 VAL A N 1
ATOM 1249 C CA . VAL A 1 158 ? 2.408 -3.518 -12.883 1 98.44 158 VAL A CA 1
ATOM 1250 C C . VAL A 1 158 ? 1.43 -3.449 -14.055 1 98.44 158 VAL A C 1
ATOM 1252 O O . VAL A 1 158 ? 0.366 -2.834 -13.945 1 98.44 158 VAL A O 1
ATOM 1255 N N . LEU A 1 159 ? 1.763 -4.094 -15.141 1 98.44 159 LEU A N 1
ATOM 1256 C CA . LEU A 1 159 ? 0.894 -4.086 -16.312 1 98.44 159 LEU A CA 1
ATOM 1257 C C . LEU A 1 159 ? -0.396 -4.852 -16.031 1 98.44 159 LEU A C 1
ATOM 1259 O O . LEU A 1 159 ? -1.45 -4.516 -16.578 1 98.44 159 LEU A O 1
ATOM 1263 N N . SER A 1 160 ? -0.333 -5.906 -15.211 1 98.69 160 SER A N 1
ATOM 1264 C CA . SER A 1 160 ? -1.547 -6.59 -14.773 1 98.69 160 SER A CA 1
ATOM 1265 C C . SER A 1 160 ? -2.467 -5.645 -14.008 1 98.69 160 SER A C 1
ATOM 1267 O O . SER A 1 160 ? -3.68 -5.641 -14.227 1 98.69 160 SER A O 1
ATOM 1269 N N . LEU A 1 161 ? -1.87 -4.855 -13.164 1 98.56 161 LEU A N 1
ATOM 1270 C CA . LEU A 1 161 ? -2.656 -3.861 -12.438 1 98.56 161 LEU A CA 1
ATOM 1271 C C . LEU A 1 161 ? -3.295 -2.865 -13.398 1 98.56 161 LEU A C 1
ATOM 1273 O O . LEU A 1 161 ? -4.461 -2.504 -13.234 1 98.56 161 LEU A O 1
ATOM 1277 N N . LEU A 1 162 ? -2.508 -2.438 -14.383 1 98.56 162 LEU A N 1
ATOM 1278 C CA . LEU A 1 162 ? -3.047 -1.522 -15.383 1 98.56 162 LEU A CA 1
ATOM 1279 C C . LEU A 1 162 ? -4.238 -2.148 -16.109 1 98.56 162 LEU A C 1
ATOM 1281 O O . LEU A 1 162 ? -5.25 -1.484 -16.328 1 98.56 162 LEU A O 1
ATOM 1285 N N . ALA A 1 163 ? -4.102 -3.396 -16.453 1 98.44 163 ALA A N 1
ATOM 1286 C CA . ALA A 1 163 ? -5.195 -4.102 -17.109 1 98.44 163 ALA A CA 1
ATOM 1287 C C . ALA A 1 163 ? -6.445 -4.129 -16.234 1 98.44 163 ALA A C 1
ATOM 1289 O O . ALA A 1 163 ? -7.562 -3.959 -16.734 1 98.44 163 ALA A O 1
ATOM 1290 N N . ILE A 1 164 ? -6.312 -4.379 -15 1 98.56 164 ILE A N 1
ATOM 1291 C CA . ILE A 1 164 ? -7.41 -4.375 -14.039 1 98.56 164 ILE A CA 1
ATOM 1292 C C . ILE A 1 164 ? -8.055 -2.99 -14.008 1 98.56 164 ILE A C 1
ATOM 1294 O O . ILE A 1 164 ? -9.281 -2.869 -14.055 1 98.56 164 ILE A O 1
ATOM 1298 N N . HIS A 1 165 ? -7.191 -1.947 -13.938 1 97.56 165 HIS A N 1
ATOM 1299 C CA . HIS A 1 165 ? -7.688 -0.577 -13.953 1 97.56 165 HIS A CA 1
ATOM 1300 C C . HIS A 1 165 ? -8.469 -0.287 -15.234 1 97.56 165 HIS A C 1
ATOM 1302 O O . HIS A 1 165 ? -9.492 0.389 -15.203 1 97.56 165 HIS A O 1
ATOM 1308 N N . ARG A 1 166 ? -8.008 -0.799 -16.344 1 97.69 166 ARG A N 1
ATOM 1309 C CA . ARG A 1 166 ? -8.648 -0.553 -17.641 1 97.69 166 ARG A CA 1
ATOM 1310 C C . ARG A 1 166 ? -10.016 -1.219 -17.703 1 97.69 166 ARG A C 1
ATOM 1312 O O . ARG A 1 166 ? -10.844 -0.865 -18.547 1 97.69 166 ARG A O 1
ATOM 1319 N N . LYS A 1 167 ? -10.258 -2.168 -16.828 1 97.62 167 LYS A N 1
ATOM 1320 C CA . LYS A 1 167 ? -11.57 -2.803 -16.75 1 97.62 167 LYS A CA 1
ATOM 1321 C C . LYS A 1 167 ? -12.492 -2.037 -15.797 1 97.62 167 LYS A C 1
ATOM 1323 O O . LYS A 1 167 ? -13.609 -2.473 -15.523 1 97.62 167 LYS A O 1
ATOM 1328 N N . GLY A 1 168 ? -11.961 -0.986 -15.234 1 95.25 168 GLY A N 1
ATOM 1329 C CA . GLY A 1 168 ? -12.773 -0.144 -14.375 1 95.25 168 GLY A CA 1
ATOM 1330 C C . GLY A 1 168 ? -12.742 -0.571 -12.922 1 95.25 168 GLY A C 1
ATOM 1331 O O . GLY A 1 168 ? -13.695 -0.34 -12.18 1 95.25 168 GLY A O 1
ATOM 1332 N N . VAL A 1 169 ? -11.703 -1.275 -12.555 1 96.75 169 VAL A N 1
ATOM 1333 C CA . VAL A 1 169 ? -11.586 -1.75 -11.18 1 96.75 169 VAL A CA 1
ATOM 1334 C C . VAL A 1 169 ? -10.281 -1.237 -10.562 1 96.75 169 VAL A C 1
ATOM 1336 O O . VAL A 1 169 ? -9.211 -1.38 -11.148 1 96.75 169 VAL A O 1
ATOM 1339 N N . VAL A 1 170 ? -10.352 -0.566 -9.484 1 95.12 170 VAL A N 1
ATOM 1340 C CA . VAL A 1 170 ? -9.203 -0.28 -8.633 1 95.12 170 VAL A CA 1
ATOM 1341 C C . VAL A 1 170 ? -9 -1.426 -7.645 1 95.12 170 VAL A C 1
ATOM 1343 O O . VAL A 1 170 ? -9.938 -1.85 -6.969 1 95.12 170 VAL A O 1
ATOM 1346 N N . HIS A 1 171 ? -7.836 -1.96 -7.547 1 96.69 171 HIS A N 1
ATOM 1347 C CA . HIS A 1 171 ? -7.562 -3.113 -6.699 1 96.69 171 HIS A CA 1
ATOM 1348 C C . HIS A 1 171 ? -7.691 -2.752 -5.223 1 96.69 171 HIS A C 1
ATOM 1350 O O . HIS A 1 171 ? -8.289 -3.5 -4.445 1 96.69 171 HIS A O 1
ATOM 1356 N N . GLY A 1 172 ? -7.012 -1.607 -4.875 1 93.94 172 GLY A N 1
ATOM 1357 C CA . GLY A 1 172 ? -7.16 -1.068 -3.533 1 93.94 172 GLY A CA 1
ATOM 1358 C C . GLY A 1 172 ? -6.109 -1.579 -2.566 1 93.94 172 GLY A C 1
ATOM 1359 O O . GLY A 1 172 ? -5.984 -1.07 -1.451 1 93.94 172 GLY A O 1
ATOM 1360 N N . ASP A 1 173 ? -5.387 -2.596 -2.947 1 93.31 173 ASP A N 1
ATOM 1361 C CA . ASP A 1 173 ? -4.348 -3.131 -2.072 1 93.31 173 ASP A CA 1
ATOM 1362 C C . ASP A 1 173 ? -3.299 -3.898 -2.871 1 93.31 173 ASP A C 1
ATOM 1364 O O . ASP A 1 173 ? -2.947 -5.027 -2.521 1 93.31 173 ASP A O 1
ATOM 1368 N N . PHE A 1 174 ? -2.832 -3.25 -3.855 1 94.56 174 PHE A N 1
ATOM 1369 C CA . PHE A 1 174 ? -1.787 -3.867 -4.664 1 94.56 174 PHE A CA 1
ATOM 1370 C C . PHE A 1 174 ? -0.459 -3.875 -3.918 1 94.56 174 PHE A C 1
ATOM 1372 O O . PHE A 1 174 ? 0.146 -2.822 -3.707 1 94.56 174 PHE A O 1
ATOM 1379 N N . LYS A 1 175 ? 0.008 -5.059 -3.537 1 92.88 175 LYS A N 1
ATOM 1380 C CA . LYS A 1 175 ? 1.257 -5.336 -2.834 1 92.88 175 LYS A CA 1
ATOM 1381 C C . LYS A 1 175 ? 1.86 -6.664 -3.283 1 92.88 175 LYS A C 1
ATOM 1383 O O . LYS A 1 175 ? 1.171 -7.492 -3.879 1 92.88 175 LYS A O 1
ATOM 1388 N N . GLY A 1 176 ? 3.158 -6.824 -2.957 1 93 176 GLY A N 1
ATOM 1389 C CA . GLY A 1 176 ? 3.822 -8.078 -3.275 1 93 176 GLY A CA 1
ATOM 1390 C C . GLY A 1 176 ? 3.098 -9.289 -2.727 1 93 176 GLY A C 1
ATOM 1391 O O . GLY A 1 176 ? 3.027 -10.328 -3.387 1 93 176 GLY A O 1
ATOM 1392 N N . ARG A 1 177 ? 2.459 -9.156 -1.562 1 91.69 177 ARG A N 1
ATOM 1393 C CA . ARG A 1 177 ? 1.794 -10.273 -0.899 1 91.69 177 ARG A CA 1
ATOM 1394 C C . ARG A 1 177 ? 0.519 -10.672 -1.637 1 91.69 177 ARG A C 1
ATOM 1396 O O . ARG A 1 177 ? -0.064 -11.719 -1.363 1 91.69 177 ARG A O 1
ATOM 1403 N N . ASN A 1 178 ? 0.101 -9.859 -2.539 1 96 178 ASN A N 1
ATOM 1404 C CA . ASN A 1 178 ? -1.116 -10.141 -3.293 1 96 178 ASN A CA 1
ATOM 1405 C C . ASN A 1 178 ? -0.805 -10.555 -4.73 1 96 178 ASN A C 1
ATOM 1407 O O . ASN A 1 178 ? -1.642 -10.391 -5.621 1 96 178 ASN A O 1
ATOM 1411 N N . ILE A 1 179 ? 0.413 -10.984 -4.883 1 97.5 179 ILE A N 1
ATOM 1412 C CA . ILE A 1 179 ? 0.862 -11.594 -6.133 1 97.5 179 ILE A CA 1
ATOM 1413 C C . ILE A 1 179 ? 1.256 -13.047 -5.887 1 97.5 179 ILE A C 1
ATOM 1415 O O . ILE A 1 179 ? 2.068 -13.336 -5.004 1 97.5 179 ILE A O 1
ATOM 1419 N N . VAL A 1 180 ? 0.64 -13.93 -6.641 1 97.44 180 VAL A N 1
ATOM 1420 C CA . VAL A 1 180 ? 1.003 -15.344 -6.535 1 97.44 180 VAL A CA 1
ATOM 1421 C C . VAL A 1 180 ? 1.639 -15.812 -7.844 1 97.44 180 VAL A C 1
ATOM 1423 O O . VAL A 1 180 ? 1.368 -15.25 -8.906 1 97.44 180 VAL A O 1
ATOM 1426 N N . ALA A 1 181 ? 2.467 -16.766 -7.711 1 96.38 181 ALA A N 1
ATOM 1427 C CA . ALA A 1 181 ? 3.193 -17.281 -8.867 1 96.38 181 ALA A CA 1
ATOM 1428 C C . ALA A 1 181 ? 3.102 -18.812 -8.938 1 96.38 181 ALA A C 1
ATOM 1430 O O . ALA A 1 181 ? 3.023 -19.484 -7.91 1 96.38 181 ALA A O 1
ATOM 1431 N N . LYS A 1 182 ? 3.043 -19.234 -10.109 1 94.19 182 LYS A N 1
ATOM 1432 C CA . LYS A 1 182 ? 3.041 -20.672 -10.414 1 94.19 182 LYS A CA 1
ATOM 1433 C C . LYS A 1 182 ? 3.947 -20.969 -11.602 1 94.19 182 LYS A C 1
ATOM 1435 O O . LYS A 1 182 ? 3.955 -20.25 -12.594 1 94.19 182 LYS A O 1
ATOM 1440 N N . LYS A 1 183 ? 4.762 -21.969 -11.414 1 90.5 183 LYS A N 1
ATOM 1441 C CA . LYS A 1 183 ? 5.598 -22.438 -12.516 1 90.5 183 LYS A CA 1
ATOM 1442 C C . LYS A 1 183 ? 4.832 -23.391 -13.422 1 90.5 183 LYS A C 1
ATOM 1444 O O . LYS A 1 183 ? 4.262 -24.375 -12.953 1 90.5 183 LYS A O 1
ATOM 1449 N N . ARG A 1 184 ? 4.852 -23.109 -14.656 1 87.62 184 ARG A N 1
ATOM 1450 C CA . ARG A 1 184 ? 4.207 -23.984 -15.633 1 87.62 184 ARG A CA 1
ATOM 1451 C C . ARG A 1 184 ? 5.125 -25.141 -16.016 1 87.62 184 ARG A C 1
ATOM 1453 O O . ARG A 1 184 ? 6.32 -25.125 -15.703 1 87.62 184 ARG A O 1
ATOM 1460 N N . ASP A 1 185 ? 4.531 -26 -16.719 1 86.69 185 ASP A N 1
ATOM 1461 C CA . ASP A 1 185 ? 5.266 -27.188 -17.141 1 86.69 185 ASP A CA 1
ATOM 1462 C C . ASP A 1 185 ? 6.422 -26.812 -18.062 1 86.69 185 ASP A C 1
ATOM 1464 O O . ASP A 1 185 ? 7.461 -27.484 -18.062 1 86.69 185 ASP A O 1
ATOM 1468 N N . ASP A 1 186 ? 6.324 -25.766 -18.797 1 87.38 186 ASP A N 1
ATOM 1469 C CA . ASP A 1 186 ? 7.355 -25.359 -19.734 1 87.38 186 ASP A CA 1
ATOM 1470 C C . ASP A 1 186 ? 8.43 -24.516 -19.047 1 87.38 186 ASP A C 1
ATOM 1472 O O . ASP A 1 186 ? 9.352 -24.016 -19.688 1 87.38 186 ASP A O 1
ATOM 1476 N N . GLY A 1 187 ? 8.258 -24.328 -17.719 1 85.88 187 GLY A N 1
ATOM 1477 C CA . GLY A 1 187 ? 9.266 -23.609 -16.953 1 85.88 187 GLY A CA 1
ATOM 1478 C C . GLY A 1 187 ? 8.961 -22.141 -16.812 1 85.88 187 GLY A C 1
ATOM 1479 O O . GLY A 1 187 ? 9.617 -21.438 -16.031 1 85.88 187 GLY A O 1
ATOM 1480 N N . GLN A 1 188 ? 7.918 -21.734 -17.516 1 89.12 188 GLN A N 1
ATOM 1481 C CA . GLN A 1 188 ? 7.559 -20.328 -17.453 1 89.12 188 GLN A CA 1
ATOM 1482 C C . GLN A 1 188 ? 6.828 -20 -16.156 1 89.12 188 GLN A C 1
ATOM 1484 O O . GLN A 1 188 ? 6.059 -20.812 -15.641 1 89.12 188 GLN A O 1
ATOM 1489 N N . ILE A 1 189 ? 7.121 -18.859 -15.672 1 92.56 189 ILE A N 1
ATOM 1490 C CA . ILE A 1 189 ? 6.473 -18.391 -14.453 1 92.56 189 ILE A CA 1
ATOM 1491 C C . ILE A 1 189 ? 5.246 -17.562 -14.797 1 92.56 189 ILE A C 1
ATOM 1493 O O . ILE A 1 189 ? 5.34 -16.609 -15.578 1 92.56 189 ILE A O 1
ATOM 1497 N N . GLU A 1 190 ? 4.148 -17.953 -14.203 1 94.44 190 GLU A N 1
ATOM 1498 C CA . GLU A 1 190 ? 2.912 -17.188 -14.336 1 94.44 190 GLU A CA 1
ATOM 1499 C C . GLU A 1 190 ? 2.529 -16.531 -13.016 1 94.44 190 GLU A C 1
ATOM 1501 O O . GLU A 1 190 ? 2.576 -17.172 -11.961 1 94.44 190 GLU A O 1
ATOM 1506 N N . ILE A 1 191 ? 2.205 -15.234 -13.125 1 97.31 191 ILE A N 1
ATOM 1507 C CA . ILE A 1 191 ? 1.762 -14.57 -11.898 1 97.31 191 ILE A CA 1
ATOM 1508 C C . ILE A 1 191 ? 0.288 -14.195 -12.023 1 97.31 191 ILE A C 1
ATOM 1510 O O . ILE A 1 191 ? -0.229 -14.039 -13.133 1 97.31 191 ILE A O 1
ATOM 1514 N N . ARG A 1 192 ? -0.43 -14.125 -10.938 1 98.44 192 ARG A N 1
ATOM 1515 C CA . ARG A 1 192 ? -1.798 -13.625 -10.828 1 98.44 192 ARG A CA 1
ATOM 1516 C C . ARG A 1 192 ? -1.922 -12.625 -9.688 1 98.44 192 ARG A C 1
ATOM 1518 O O . ARG A 1 192 ? -1.274 -12.766 -8.648 1 98.44 192 ARG A O 1
ATOM 1525 N N . ILE A 1 193 ? -2.674 -11.578 -9.93 1 98.69 193 ILE A N 1
ATOM 1526 C CA . ILE A 1 193 ? -3.025 -10.648 -8.859 1 98.69 193 ILE A CA 1
ATOM 1527 C C . ILE A 1 193 ? -4.234 -11.188 -8.094 1 98.69 193 ILE A C 1
ATOM 1529 O O . ILE A 1 193 ? -5.238 -11.57 -8.695 1 98.69 193 ILE A O 1
ATOM 1533 N N . ILE A 1 194 ? -4.102 -11.234 -6.75 1 98 194 ILE A N 1
ATOM 1534 C CA . ILE A 1 194 ? -5.168 -11.828 -5.957 1 98 194 ILE A CA 1
ATOM 1535 C C . ILE A 1 194 ? -5.66 -10.836 -4.914 1 98 194 ILE A C 1
ATOM 1537 O O . ILE A 1 194 ? -5.109 -9.734 -4.785 1 98 194 ILE A O 1
ATOM 1541 N N . ASP A 1 195 ? -6.754 -11.18 -4.246 1 95.62 195 ASP A N 1
ATOM 1542 C CA . ASP A 1 195 ? -7.332 -10.508 -3.086 1 95.62 195 ASP A CA 1
ATOM 1543 C C . ASP A 1 195 ? -7.977 -9.18 -3.48 1 95.62 195 ASP A C 1
ATOM 1545 O O . ASP A 1 195 ? -7.398 -8.117 -3.264 1 95.62 195 ASP A O 1
ATOM 1549 N N . PHE A 1 196 ? -9.188 -9.227 -3.889 1 96.88 196 PHE A N 1
ATOM 1550 C CA . PHE A 1 196 ? -9.938 -8.062 -4.348 1 96.88 196 PHE A CA 1
ATOM 1551 C C . PHE A 1 196 ? -10.977 -7.648 -3.312 1 96.88 196 PHE A C 1
ATOM 1553 O O . PHE A 1 196 ? -12.039 -7.137 -3.666 1 96.88 196 PHE A O 1
ATOM 1560 N N . ASP A 1 197 ? -10.695 -7.961 -2.09 1 91.06 197 ASP A N 1
ATOM 1561 C CA . ASP A 1 197 ? -11.641 -7.645 -1.023 1 91.06 197 ASP A CA 1
ATOM 1562 C C . ASP A 1 197 ? -11.742 -6.137 -0.81 1 91.06 197 ASP A C 1
ATOM 1564 O O . ASP A 1 197 ? -12.711 -5.652 -0.221 1 91.06 197 ASP A O 1
ATOM 1568 N N . ARG A 1 198 ? -10.766 -5.359 -1.324 1 90.62 198 ARG A N 1
ATOM 1569 C CA . ARG A 1 198 ? -10.766 -3.91 -1.149 1 90.62 198 ARG A CA 1
ATOM 1570 C C . ARG A 1 198 ? -10.992 -3.197 -2.479 1 90.62 198 ARG A C 1
ATOM 1572 O O . ARG A 1 198 ? -10.844 -1.977 -2.566 1 90.62 198 ARG A O 1
ATOM 1579 N N . SER A 1 199 ? -11.305 -3.943 -3.418 1 94.31 199 SER A N 1
ATOM 1580 C CA . SER A 1 199 ? -11.469 -3.383 -4.754 1 94.31 199 SER A CA 1
ATOM 1581 C C . SER A 1 199 ? -12.789 -2.625 -4.879 1 94.31 199 SER A C 1
ATOM 1583 O O . SER A 1 199 ? -13.711 -2.848 -4.094 1 94.31 199 SER A O 1
ATOM 1585 N N . TYR A 1 200 ? -12.867 -1.748 -5.824 1 88.56 200 TYR A N 1
ATOM 1586 C CA . TYR A 1 200 ? -14.086 -1.013 -6.133 1 88.56 200 TYR A CA 1
ATOM 1587 C C . TYR A 1 200 ? -14.086 -0.524 -7.578 1 88.56 200 TYR A C 1
ATOM 1589 O O . TYR A 1 200 ? -13.023 -0.408 -8.195 1 88.56 200 TYR A O 1
ATOM 1597 N N . LYS A 1 201 ? -15.266 -0.286 -8.047 1 90.19 201 LYS A N 1
ATOM 1598 C CA . LYS A 1 201 ? -15.414 0.181 -9.422 1 90.19 201 LYS A CA 1
ATOM 1599 C C . LYS A 1 201 ? -15.094 1.669 -9.531 1 90.19 201 LYS A C 1
ATOM 1601 O O . LYS A 1 201 ? -15.578 2.477 -8.742 1 90.19 201 LYS A O 1
ATOM 1606 N N . ALA A 1 202 ? -14.211 2.023 -10.422 1 89.12 202 ALA A N 1
ATOM 1607 C CA . ALA A 1 202 ? -13.844 3.408 -10.711 1 89.12 202 ALA A CA 1
ATOM 1608 C C . ALA A 1 202 ? -13.117 3.516 -12.047 1 89.12 202 ALA A C 1
ATOM 1610 O O . ALA A 1 202 ? -12.43 2.578 -12.461 1 89.12 202 ALA A O 1
ATOM 1611 N N . VAL A 1 203 ? -13.242 4.633 -12.609 1 90.94 203 VAL A N 1
ATOM 1612 C CA . VAL A 1 203 ? -12.5 4.875 -13.844 1 90.94 203 VAL A CA 1
ATOM 1613 C C . VAL A 1 203 ? -11.078 5.332 -13.508 1 90.94 203 VAL A C 1
ATOM 1615 O O . VAL A 1 203 ? -10.891 6.293 -12.758 1 90.94 203 VAL A O 1
ATOM 1618 N N . CYS A 1 204 ? -10.141 4.668 -13.992 1 92.81 204 CYS A N 1
ATOM 1619 C CA . CYS A 1 204 ? -8.758 5.043 -13.758 1 92.81 204 CYS A CA 1
ATOM 1620 C C . CYS A 1 204 ? -8.398 6.32 -14.508 1 92.81 204 CYS A C 1
ATOM 1622 O O . CYS A 1 204 ? -8.609 6.414 -15.719 1 92.81 204 CYS A O 1
ATOM 1624 N N . PRO A 1 205 ? -7.812 7.25 -13.852 1 91.81 205 PRO A N 1
ATOM 1625 C CA . PRO A 1 205 ? -7.465 8.5 -14.523 1 91.81 205 PRO A CA 1
ATOM 1626 C C . PRO A 1 205 ? -6.23 8.367 -15.414 1 91.81 205 PRO A C 1
ATOM 1628 O O . PRO A 1 205 ? -5.953 9.258 -16.234 1 91.81 205 PRO A O 1
ATOM 1631 N N . PHE A 1 206 ? -5.461 7.352 -15.25 1 95 206 PHE A N 1
ATOM 1632 C CA . PHE A 1 206 ? -4.293 7.145 -16.094 1 95 206 PHE A CA 1
ATOM 1633 C C . PHE A 1 206 ? -4.703 6.637 -17.469 1 95 206 PHE A C 1
ATOM 1635 O O . PHE A 1 206 ? -5.238 5.535 -17.609 1 95 206 PHE A O 1
ATOM 1642 N N . GLN A 1 207 ? -4.391 7.406 -18.453 1 91.94 207 GLN A N 1
ATOM 1643 C CA . GLN A 1 207 ? -4.75 7.059 -19.828 1 91.94 207 GLN A CA 1
ATOM 1644 C C . GLN A 1 207 ? -3.51 6.891 -20.688 1 91.94 207 GLN A C 1
ATOM 1646 O O . GLN A 1 207 ? -3.604 6.871 -21.922 1 91.94 207 GLN A O 1
ATOM 1651 N N . GLY A 1 208 ? -2.393 6.809 -20.078 1 93 208 GLY A N 1
ATOM 1652 C CA . GLY A 1 208 ? -1.145 6.723 -20.812 1 93 208 GLY A CA 1
ATOM 1653 C C . GLY A 1 208 ? -0.854 5.324 -21.328 1 93 208 GLY A C 1
ATOM 1654 O O . GLY A 1 208 ? -1.696 4.43 -21.234 1 93 208 GLY A O 1
ATOM 1655 N N . ASP A 1 209 ? 0.338 5.195 -21.891 1 94.06 209 ASP A N 1
ATOM 1656 C CA . ASP A 1 209 ? 0.77 3.93 -22.469 1 94.06 209 ASP A CA 1
ATOM 1657 C C . ASP A 1 209 ? 1.514 3.074 -21.453 1 94.06 209 ASP A C 1
ATOM 1659 O O . ASP A 1 209 ? 2.012 3.588 -20.453 1 94.06 209 ASP A O 1
ATOM 1663 N N . GLU A 1 210 ? 1.508 1.823 -21.75 1 94.75 210 GLU A N 1
ATOM 1664 C CA . GLU A 1 210 ? 2.203 0.865 -20.906 1 94.75 210 GLU A CA 1
ATOM 1665 C C . GLU A 1 210 ? 3.67 1.249 -20.719 1 94.75 210 GLU A C 1
ATOM 1667 O O . GLU A 1 210 ? 4.238 1.062 -19.641 1 94.75 210 GLU A O 1
ATOM 1672 N N . SER A 1 211 ? 4.262 1.784 -21.781 1 93.94 211 SER A N 1
ATOM 1673 C CA . SER A 1 211 ? 5.68 2.117 -21.766 1 93.94 211 SER A CA 1
ATOM 1674 C C . SER A 1 211 ? 5.977 3.234 -20.766 1 93.94 211 SER A C 1
ATOM 1676 O O . SER A 1 211 ? 7.09 3.33 -20.25 1 93.94 211 SER A O 1
ATOM 1678 N N . GLU A 1 212 ? 5.008 4.082 -20.5 1 93.5 212 GLU A N 1
ATOM 1679 C CA . GLU A 1 212 ? 5.18 5.156 -19.531 1 93.5 212 GLU A CA 1
ATOM 1680 C C . GLU A 1 212 ? 5.355 4.602 -18.109 1 93.5 212 GLU A C 1
ATOM 1682 O O . GLU A 1 212 ? 5.961 5.25 -17.25 1 93.5 212 GLU A O 1
ATOM 1687 N N . LEU A 1 213 ? 4.863 3.418 -17.922 1 96.12 213 LEU A N 1
ATOM 1688 C CA . LEU A 1 213 ? 4.922 2.797 -16.594 1 96.12 213 LEU A CA 1
ATOM 1689 C C . LEU A 1 213 ? 6.148 1.895 -16.484 1 96.12 213 LEU A C 1
ATOM 1691 O O . LEU A 1 213 ? 6.676 1.701 -15.383 1 96.12 213 LEU A O 1
ATOM 1695 N N . THR A 1 214 ? 6.598 1.334 -17.609 1 96.25 214 THR A N 1
ATOM 1696 C CA . THR A 1 214 ? 7.484 0.182 -17.469 1 96.25 214 THR A CA 1
ATOM 1697 C C . THR A 1 214 ? 8.875 0.497 -18.016 1 96.25 214 THR A C 1
ATOM 1699 O O . THR A 1 214 ? 9.648 -0.413 -18.312 1 96.25 214 THR A O 1
ATOM 1702 N N . GLU A 1 215 ? 9.18 1.722 -18.266 1 95.94 215 GLU A N 1
ATOM 1703 C CA . GLU A 1 215 ? 10.555 2.055 -18.641 1 95.94 215 GLU A CA 1
ATOM 1704 C C . GLU A 1 215 ? 11.508 1.822 -17.469 1 95.94 215 GLU A C 1
ATOM 1706 O O . GLU A 1 215 ? 11.43 2.506 -16.453 1 95.94 215 GLU A O 1
ATOM 1711 N N . SER A 1 216 ? 12.445 0.937 -17.672 1 96.19 216 SER A N 1
ATOM 1712 C CA . SER A 1 216 ? 13.352 0.543 -16.594 1 96.19 216 SER A CA 1
ATOM 1713 C C . SER A 1 216 ? 14.234 1.71 -16.172 1 96.19 216 SER A C 1
ATOM 1715 O O . SER A 1 216 ? 14.805 2.406 -17 1 96.19 216 SER A O 1
ATOM 1717 N N . TYR A 1 217 ? 14.328 2.004 -14.914 1 95.62 217 TYR A N 1
ATOM 1718 C CA . TYR A 1 217 ? 15.211 2.975 -14.266 1 95.62 217 TYR A CA 1
ATOM 1719 C C . TYR A 1 217 ? 14.82 4.398 -14.648 1 95.62 217 TYR A C 1
ATOM 1721 O O . TYR A 1 217 ? 15.633 5.32 -14.531 1 95.62 217 TYR A O 1
ATOM 1729 N N . ALA A 1 218 ? 13.656 4.555 -15.172 1 95.56 218 ALA A N 1
ATOM 1730 C CA . ALA A 1 218 ? 13.195 5.898 -15.523 1 95.56 218 ALA A CA 1
ATOM 1731 C C . ALA A 1 218 ? 13.047 6.766 -14.273 1 95.56 218 ALA A C 1
ATOM 1733 O O . ALA A 1 218 ? 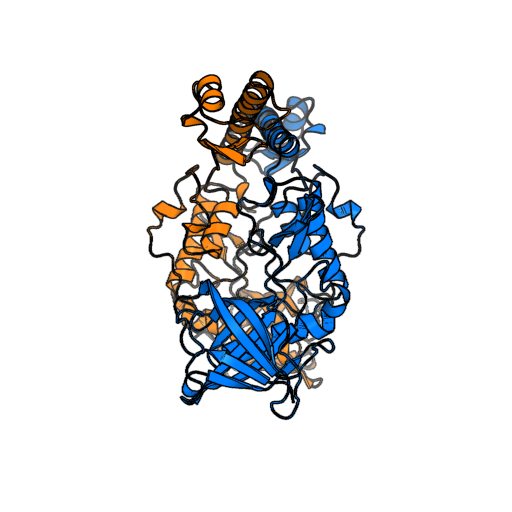12.773 6.258 -13.188 1 95.56 218 ALA A O 1
ATOM 1734 N N . GLN A 1 219 ? 13.289 8.086 -14.477 1 95 219 GLN A N 1
ATOM 1735 C CA . GLN A 1 219 ? 12.977 9.039 -13.422 1 95 219 GLN A CA 1
ATOM 1736 C C . GLN A 1 219 ? 11.477 9.055 -13.125 1 95 219 GLN A C 1
ATOM 1738 O O . GLN A 1 219 ? 10.664 9.234 -14.031 1 95 219 GLN A O 1
ATOM 1743 N N . PRO A 1 220 ? 11.156 8.75 -11.867 1 94.25 220 PRO A N 1
ATOM 1744 C CA . PRO A 1 220 ? 9.727 8.836 -11.555 1 94.25 220 PRO A CA 1
ATOM 1745 C C . PRO A 1 220 ? 9.156 10.234 -11.758 1 94.25 220 PRO A C 1
ATOM 1747 O O . PRO A 1 220 ? 9.836 11.227 -11.484 1 94.25 220 PRO A O 1
ATOM 1750 N N . PRO A 1 221 ? 7.922 10.305 -12.242 1 92.19 221 PRO A N 1
ATOM 1751 C CA . PRO A 1 221 ? 7.266 11.617 -12.289 1 92.19 221 PRO A CA 1
ATOM 1752 C C . PRO A 1 221 ? 7.012 12.195 -10.898 1 92.19 221 PRO A C 1
ATOM 1754 O O . PRO A 1 221 ? 7.008 11.453 -9.914 1 92.19 221 PRO A O 1
ATOM 1757 N N . GLU A 1 222 ? 6.879 13.539 -10.906 1 88.19 222 GLU A N 1
ATOM 1758 C CA . GLU A 1 222 ? 6.402 14.125 -9.656 1 88.19 222 GLU A CA 1
ATOM 1759 C C . GLU A 1 222 ? 5.012 13.609 -9.297 1 88.19 222 GLU A C 1
ATOM 1761 O O . GLU A 1 222 ? 4.164 13.422 -10.172 1 88.19 222 GLU A O 1
ATOM 1766 N N . ARG A 1 223 ? 4.855 13.328 -8.016 1 86 223 ARG A N 1
ATOM 1767 C CA . ARG A 1 223 ? 3.596 12.742 -7.57 1 86 223 ARG A CA 1
ATOM 1768 C C . ARG A 1 223 ? 2.406 13.57 -8.047 1 86 223 ARG A C 1
ATOM 1770 O O . ARG A 1 223 ? 1.387 13.023 -8.469 1 86 223 ARG A O 1
ATOM 1777 N N . ARG A 1 224 ? 2.502 14.852 -7.965 1 82.69 224 ARG A N 1
ATOM 1778 C CA . ARG A 1 224 ? 1.404 15.75 -8.312 1 82.69 224 ARG A CA 1
ATOM 1779 C C . ARG A 1 224 ? 1.068 15.648 -9.797 1 82.69 224 ARG A C 1
ATOM 1781 O O . ARG A 1 224 ? -0.027 16.031 -10.219 1 82.69 224 ARG A O 1
ATOM 1788 N N . ASP A 1 225 ? 2.025 15.133 -10.586 1 89 225 ASP A N 1
ATOM 1789 C CA . ASP A 1 225 ? 1.865 15.117 -12.039 1 89 225 ASP A CA 1
ATOM 1790 C C . ASP A 1 225 ? 1.406 13.75 -12.531 1 89 225 ASP A C 1
ATOM 1792 O O . ASP A 1 225 ? 1.195 13.547 -13.727 1 89 225 ASP A O 1
ATOM 1796 N N . PHE A 1 226 ? 1.251 12.836 -11.672 1 92.12 226 PHE A N 1
ATOM 1797 C CA . PHE A 1 226 ? 0.817 11.5 -12.062 1 92.12 226 PHE A CA 1
ATOM 1798 C C . PHE A 1 226 ? -0.625 11.25 -11.633 1 92.12 226 PHE A C 1
ATOM 1800 O O . PHE A 1 226 ? -0.953 11.359 -10.445 1 92.12 226 PHE A O 1
ATOM 1807 N N . PRO A 1 227 ? -1.487 10.844 -12.469 1 91.12 227 PRO A N 1
ATOM 1808 C CA . PRO A 1 227 ? -2.93 10.93 -12.227 1 91.12 227 PRO A CA 1
ATOM 1809 C C . PRO A 1 227 ? -3.449 9.789 -11.352 1 91.12 227 PRO A C 1
ATOM 1811 O O . PRO A 1 227 ? -4.547 9.883 -10.797 1 91.12 227 PRO A O 1
ATOM 1814 N N . CYS A 1 228 ? -2.734 8.672 -11.188 1 94.06 228 CYS A N 1
ATOM 1815 C CA . CYS A 1 228 ? -3.254 7.512 -10.477 1 94.06 228 CYS A CA 1
ATOM 1816 C C . CYS A 1 228 ? -2.34 7.129 -9.312 1 94.06 228 CYS A C 1
ATOM 1818 O O . CYS A 1 228 ? -1.218 6.668 -9.531 1 94.06 228 CYS A O 1
ATOM 1820 N N . ASP A 1 229 ? -2.91 7.16 -8.164 1 91.56 229 ASP A N 1
ATOM 1821 C CA . ASP A 1 229 ? -2.125 6.883 -6.961 1 91.56 229 ASP A CA 1
ATOM 1822 C C . ASP A 1 229 ? -1.671 5.426 -6.93 1 91.56 229 ASP A C 1
ATOM 1824 O O . ASP A 1 229 ? -0.503 5.141 -6.652 1 91.56 229 ASP A O 1
ATOM 1828 N N . GLU A 1 230 ? -2.561 4.516 -7.227 1 94.88 230 GLU A N 1
ATOM 1829 C CA . GLU A 1 230 ? -2.238 3.102 -7.074 1 94.88 230 GLU A CA 1
ATOM 1830 C C . GLU A 1 230 ? -1.196 2.66 -8.094 1 94.88 230 GLU A C 1
ATOM 1832 O O . GLU A 1 230 ? -0.272 1.914 -7.766 1 94.88 230 GLU A O 1
ATOM 1837 N N . LEU A 1 231 ? -1.342 3.139 -9.305 1 96.94 231 LEU A N 1
ATOM 1838 C CA . LEU A 1 231 ? -0.345 2.803 -10.32 1 96.94 231 LEU A CA 1
ATOM 1839 C C . LEU A 1 231 ? 1.007 3.422 -9.977 1 96.94 231 LEU A C 1
ATOM 1841 O O . LEU A 1 231 ? 2.051 2.801 -10.188 1 96.94 231 LEU A O 1
ATOM 1845 N N . TYR A 1 232 ? 0.953 4.633 -9.492 1 94.94 232 TYR A N 1
ATOM 1846 C CA . TYR A 1 232 ? 2.18 5.285 -9.047 1 94.94 232 TYR A CA 1
ATOM 1847 C C . TYR A 1 232 ? 2.887 4.457 -7.984 1 94.94 232 TYR A C 1
ATOM 1849 O O . TYR A 1 232 ? 4.078 4.164 -8.109 1 94.94 232 TYR A O 1
ATOM 1857 N N . ASP A 1 233 ? 2.146 4.059 -6.98 1 94.44 233 ASP A N 1
ATOM 1858 C CA . ASP A 1 233 ? 2.691 3.26 -5.887 1 94.44 233 ASP A CA 1
ATOM 1859 C C . ASP A 1 233 ? 3.205 1.913 -6.391 1 94.44 233 ASP A C 1
ATOM 1861 O O . ASP A 1 233 ? 4.238 1.427 -5.93 1 94.44 233 ASP A O 1
ATOM 1865 N N . ALA A 1 234 ? 2.479 1.328 -7.273 1 96.75 234 ALA A N 1
ATOM 1866 C CA . ALA A 1 234 ? 2.867 0.033 -7.828 1 96.75 234 ALA A CA 1
ATOM 1867 C C . ALA A 1 234 ? 4.227 0.115 -8.516 1 96.75 234 ALA A C 1
ATOM 1869 O O . ALA A 1 234 ? 5.066 -0.773 -8.359 1 96.75 234 ALA A O 1
ATOM 1870 N N . CYS A 1 235 ? 4.426 1.157 -9.297 1 96.81 235 CYS A N 1
ATOM 1871 C CA . CYS A 1 235 ? 5.695 1.333 -9.992 1 96.81 235 CYS A CA 1
ATOM 1872 C C . CYS A 1 235 ? 6.844 1.492 -9.008 1 96.81 235 CYS A C 1
ATOM 1874 O O . CYS A 1 235 ? 7.93 0.947 -9.219 1 96.81 235 CYS A O 1
ATOM 1876 N N . TRP A 1 236 ? 6.574 2.17 -7.945 1 93.56 236 TRP A N 1
ATOM 1877 C CA . TRP A 1 236 ? 7.582 2.34 -6.906 1 93.56 236 TRP A CA 1
ATOM 1878 C C . TRP A 1 236 ? 7.855 1.021 -6.191 1 93.56 236 TRP A C 1
ATOM 1880 O O . TRP A 1 236 ? 9.008 0.627 -6.02 1 93.56 236 TRP A O 1
ATOM 1890 N N . ASP A 1 237 ? 6.773 0.339 -5.824 1 93.62 237 ASP A N 1
ATOM 1891 C CA . ASP A 1 237 ? 6.891 -0.917 -5.09 1 93.62 237 ASP A CA 1
ATOM 1892 C C . ASP A 1 237 ? 7.637 -1.966 -5.91 1 93.62 237 ASP A C 1
ATOM 1894 O O . ASP A 1 237 ? 8.359 -2.799 -5.355 1 93.62 237 ASP A O 1
ATOM 1898 N N . ALA A 1 238 ? 7.434 -1.865 -7.18 1 96.62 238 ALA A N 1
ATOM 1899 C CA . ALA A 1 238 ? 8.07 -2.822 -8.086 1 96.62 238 ALA A CA 1
ATOM 1900 C C . ALA A 1 238 ? 9.477 -2.369 -8.461 1 96.62 238 ALA A C 1
ATOM 1902 O O . ALA A 1 238 ? 10.195 -3.08 -9.172 1 96.62 238 ALA A O 1
ATOM 1903 N N . SER A 1 239 ? 9.898 -1.232 -8.078 1 95.5 239 SER A N 1
ATOM 1904 C CA . SER A 1 239 ? 11.203 -0.664 -8.398 1 95.5 239 SER A CA 1
ATOM 1905 C C . SER A 1 239 ? 11.43 -0.604 -9.906 1 95.5 239 SER A C 1
ATOM 1907 O O . SER A 1 239 ? 12.5 -0.964 -10.391 1 95.5 239 SER A O 1
ATOM 1909 N N . ILE A 1 240 ? 10.359 -0.205 -10.547 1 97.38 240 ILE A N 1
ATOM 1910 C CA . ILE A 1 240 ? 10.516 0.012 -11.977 1 97.38 240 ILE A CA 1
ATOM 1911 C C . ILE A 1 240 ? 11.32 1.287 -12.227 1 97.38 240 ILE A C 1
ATOM 1913 O O . ILE A 1 240 ? 12.258 1.292 -13.031 1 97.38 240 ILE A O 1
ATOM 1917 N N . TRP A 1 241 ? 10.914 2.277 -11.5 1 96.38 241 TRP A N 1
ATOM 1918 C CA . TRP A 1 241 ? 11.562 3.58 -11.602 1 96.38 241 TRP A CA 1
ATOM 1919 C C . TRP A 1 241 ? 12.758 3.672 -10.656 1 96.38 241 TRP A C 1
ATOM 1921 O O . TRP A 1 241 ? 12.906 2.85 -9.75 1 96.38 241 TRP A O 1
ATOM 1931 N N . PHE A 1 242 ? 13.672 4.559 -10.961 1 94.69 242 PHE A N 1
ATOM 1932 C CA . PHE A 1 242 ? 14.812 4.875 -10.117 1 94.69 242 PHE A CA 1
ATOM 1933 C C . PHE A 1 242 ? 14.977 6.383 -9.961 1 94.69 242 PHE A C 1
ATOM 1935 O O . PHE A 1 242 ? 15.281 7.082 -10.938 1 94.69 242 PHE A O 1
ATOM 1942 N N . ASP A 1 243 ? 14.734 6.836 -8.719 1 92.56 243 ASP A N 1
ATOM 1943 C CA . ASP A 1 243 ? 14.828 8.273 -8.477 1 92.56 243 ASP A CA 1
ATOM 1944 C C . ASP A 1 243 ? 16.281 8.742 -8.523 1 92.56 243 ASP A C 1
ATOM 1946 O O . ASP A 1 243 ? 17.078 8.422 -7.637 1 92.56 243 ASP A O 1
ATOM 1950 N N . ARG A 1 244 ? 16.594 9.547 -9.484 1 93.38 244 ARG A N 1
ATOM 1951 C CA . ARG A 1 244 ? 17.969 10.008 -9.703 1 93.38 244 ARG A CA 1
ATOM 1952 C C . ARG A 1 244 ? 18.156 11.422 -9.18 1 93.38 244 ARG A C 1
ATOM 1954 O O . ARG A 1 244 ? 19.125 12.102 -9.539 1 93.38 244 ARG A O 1
ATOM 1961 N N . ARG A 1 245 ? 17.297 11.828 -8.336 1 90.81 245 ARG A N 1
ATOM 1962 C CA . ARG A 1 245 ? 17.406 13.164 -7.758 1 90.81 245 ARG A CA 1
ATOM 1963 C C . ARG A 1 245 ? 18.328 13.164 -6.547 1 90.81 245 ARG A C 1
ATOM 1965 O O . ARG A 1 245 ? 18.391 12.188 -5.797 1 90.81 245 ARG A O 1
ATOM 1972 N N . ILE A 1 246 ? 19 14.203 -6.48 1 88.94 246 ILE A N 1
ATOM 1973 C CA . ILE A 1 246 ? 19.797 14.516 -5.305 1 88.94 246 ILE A CA 1
ATOM 1974 C C . ILE A 1 246 ? 19.188 15.695 -4.559 1 88.94 246 ILE A C 1
ATOM 1976 O O . ILE A 1 246 ? 18.891 16.734 -5.16 1 88.94 246 ILE A O 1
ATOM 1980 N N . MET A 1 247 ? 18.984 15.461 -3.361 1 84.88 247 MET A N 1
ATOM 1981 C CA . MET A 1 247 ? 18.375 16.516 -2.562 1 84.88 247 MET A CA 1
ATOM 1982 C C . MET A 1 247 ? 19.312 16.984 -1.454 1 84.88 247 MET A C 1
ATOM 1984 O O . MET A 1 247 ? 19.859 16.156 -0.725 1 84.88 247 MET A O 1
ATOM 1988 N N . LEU A 1 248 ? 19.453 18.266 -1.413 1 84.88 248 LEU A N 1
ATOM 1989 C CA . LEU A 1 248 ? 20.188 18.859 -0.302 1 84.88 248 LEU A CA 1
ATOM 1990 C C . LEU A 1 248 ? 19.281 19.047 0.915 1 84.88 248 LEU A C 1
ATOM 1992 O O . LEU A 1 248 ? 18.062 19.172 0.776 1 84.88 248 LEU A O 1
ATOM 1996 N N . SER A 1 249 ? 19.922 19.062 2.01 1 80.69 249 SER A N 1
ATOM 1997 C CA . SER A 1 249 ? 19.188 19.25 3.258 1 80.69 249 SER A CA 1
ATOM 1998 C C . SER A 1 249 ? 18.422 20.578 3.252 1 80.69 249 SER A C 1
ATOM 2000 O O . SER A 1 249 ? 17.484 20.75 4.02 1 80.69 249 SER A O 1
ATOM 2002 N N . THR A 1 250 ? 18.797 21.484 2.348 1 78.88 250 THR A N 1
ATOM 2003 C CA . THR A 1 250 ? 18.141 22.797 2.26 1 78.88 250 THR A CA 1
ATOM 2004 C C . THR A 1 250 ? 16.859 22.703 1.428 1 78.88 250 THR A C 1
ATOM 2006 O O . THR A 1 250 ? 16.109 23.672 1.33 1 78.88 250 THR A O 1
ATOM 2009 N N . GLY A 1 251 ? 16.625 21.609 0.796 1 78.06 251 GLY A N 1
ATOM 2010 C CA . GLY A 1 251 ? 15.398 21.422 0.025 1 78.06 251 GLY A CA 1
ATOM 2011 C C . GLY A 1 251 ? 15.617 21.516 -1.473 1 78.06 251 GLY A C 1
ATOM 2012 O O . GLY A 1 251 ? 14.742 21.156 -2.26 1 78.06 251 GLY A O 1
ATOM 2013 N N . HIS A 1 252 ? 16.766 22 -1.812 1 85.25 252 HIS A N 1
ATOM 2014 C CA . HIS A 1 252 ? 17.078 22.062 -3.234 1 85.25 252 HIS A CA 1
ATOM 2015 C C . HIS A 1 252 ? 17.375 20.688 -3.791 1 85.25 252 HIS A C 1
ATOM 2017 O O . HIS A 1 252 ? 18.016 19.859 -3.115 1 85.25 252 HIS A O 1
ATOM 2023 N N . SER A 1 253 ? 16.891 20.484 -4.996 1 88.19 253 SER A N 1
ATOM 2024 C CA . SER A 1 253 ? 17.141 19.172 -5.59 1 88.19 253 SER A CA 1
ATOM 2025 C C . SER A 1 253 ? 17.516 19.297 -7.062 1 88.19 253 SER A C 1
ATOM 2027 O O . SER A 1 253 ? 17.141 20.266 -7.727 1 88.19 253 SER A O 1
ATOM 2029 N N . TRP A 1 254 ? 18.422 18.406 -7.516 1 91.06 254 TRP A N 1
ATOM 2030 C CA . TRP A 1 254 ? 18.859 18.328 -8.906 1 91.06 254 TRP A CA 1
ATOM 2031 C C . TRP A 1 254 ? 18.875 16.875 -9.391 1 91.06 254 TRP A C 1
ATOM 2033 O O . TRP A 1 254 ? 19.047 15.945 -8.594 1 91.06 254 TRP A O 1
ATOM 2043 N N . LEU A 1 255 ? 18.594 16.734 -10.664 1 92.5 255 LEU A N 1
ATOM 2044 C CA . LEU A 1 255 ? 18.938 15.445 -11.25 1 92.5 255 LEU A CA 1
ATOM 2045 C C . LEU A 1 255 ? 20.453 15.242 -11.297 1 92.5 255 LEU A C 1
ATOM 2047 O O . LEU A 1 255 ? 21.188 16.172 -11.609 1 92.5 255 LEU A O 1
ATOM 2051 N N . VAL A 1 256 ? 20.875 14.047 -11.016 1 92.56 256 VAL A N 1
ATOM 2052 C CA . VAL A 1 256 ? 22.312 13.781 -10.914 1 92.56 256 VAL A CA 1
ATOM 2053 C C . VAL A 1 256 ? 22.984 14.055 -12.25 1 92.56 256 VAL A C 1
ATOM 2055 O O . VAL A 1 256 ? 24.125 14.516 -12.289 1 92.56 256 VAL A O 1
ATOM 2058 N N . GLU A 1 257 ? 22.328 13.805 -13.297 1 89.88 257 GLU A N 1
ATOM 2059 C CA . GLU A 1 257 ? 22.891 13.992 -14.633 1 89.88 257 GLU A CA 1
ATOM 2060 C C . GLU A 1 257 ? 23.203 15.461 -14.898 1 89.88 257 GLU A C 1
ATOM 2062 O O . GLU A 1 257 ? 24.016 15.773 -15.773 1 89.88 257 GLU A O 1
ATOM 2067 N N . THR A 1 258 ? 22.594 16.312 -14.141 1 87.06 258 THR A N 1
ATOM 2068 C CA . THR A 1 258 ? 22.812 17.75 -14.32 1 87.06 258 THR A CA 1
ATOM 2069 C C . THR A 1 258 ? 23.922 18.25 -13.398 1 87.06 258 THR A C 1
ATOM 2071 O O . THR A 1 258 ? 24.297 19.422 -13.445 1 87.06 258 THR A O 1
ATOM 2074 N N . LEU A 1 259 ? 24.438 17.391 -12.586 1 87.81 259 LEU A N 1
ATOM 2075 C CA . LEU A 1 259 ? 25.391 17.781 -11.562 1 87.81 259 LEU A CA 1
ATOM 2076 C C . LEU A 1 259 ? 26.797 17.328 -11.922 1 87.81 259 LEU A C 1
ATOM 2078 O O . LEU A 1 259 ? 27.5 16.75 -11.094 1 87.81 259 LEU A O 1
ATOM 2082 N N . GLN A 1 260 ? 27.219 17.641 -13.109 1 83 260 GLN A N 1
ATOM 2083 C CA . GLN A 1 260 ? 28.578 17.297 -13.508 1 83 260 GLN A CA 1
ATOM 2084 C C . GLN A 1 260 ? 29.609 18.078 -12.695 1 83 260 GLN A C 1
ATOM 2086 O O . GLN A 1 260 ? 30.672 17.547 -12.344 1 83 260 GLN A O 1
ATOM 2091 N N . HIS A 1 261 ? 29.188 19.266 -12.359 1 86.56 261 HIS A N 1
ATOM 2092 C CA . HIS A 1 261 ? 30.016 20.125 -11.523 1 86.56 261 HIS A CA 1
ATOM 2093 C C . HIS A 1 261 ? 29.234 20.641 -10.32 1 86.56 261 HIS A C 1
ATOM 2095 O O . HIS A 1 261 ? 28.609 21.703 -10.406 1 86.56 261 HIS A O 1
ATOM 2101 N N . PRO A 1 262 ? 29.344 19.938 -9.141 1 89.88 262 PRO A N 1
ATOM 2102 C CA . PRO A 1 262 ? 28.562 20.328 -7.969 1 89.88 262 PRO A CA 1
ATOM 2103 C C . PRO A 1 262 ? 28.734 21.797 -7.602 1 89.88 262 PRO A C 1
ATOM 2105 O O . PRO A 1 262 ? 27.797 22.422 -7.078 1 89.88 262 PRO A O 1
ATOM 2108 N N . GLU A 1 263 ? 29.953 22.328 -7.938 1 91.81 263 GLU A N 1
ATOM 2109 C CA . GLU A 1 263 ? 30.234 23.734 -7.609 1 91.81 263 GLU A CA 1
ATOM 2110 C C . GLU A 1 263 ? 29.25 24.672 -8.297 1 91.81 263 GLU A C 1
ATOM 2112 O O . GLU A 1 263 ? 28.812 25.656 -7.707 1 91.81 263 GLU A O 1
ATOM 2117 N N . ILE A 1 264 ? 28.953 24.359 -9.461 1 89.75 264 ILE A N 1
ATOM 2118 C CA . ILE A 1 264 ? 28.047 25.188 -10.242 1 89.75 264 ILE A CA 1
ATOM 2119 C C . ILE A 1 264 ? 26.656 25.188 -9.609 1 89.75 264 ILE A C 1
ATOM 2121 O O . ILE A 1 264 ? 26 26.219 -9.5 1 89.75 264 ILE A O 1
ATOM 2125 N N . ALA A 1 265 ? 26.172 24 -9.211 1 89.81 265 ALA A N 1
ATOM 2126 C CA . ALA A 1 265 ? 24.859 23.875 -8.57 1 89.81 265 ALA A CA 1
ATOM 2127 C C . ALA A 1 265 ? 24.812 24.656 -7.266 1 89.81 265 ALA A C 1
ATOM 2129 O O . ALA A 1 265 ? 23.844 25.391 -7.012 1 89.81 265 ALA A O 1
ATOM 2130 N N . VAL A 1 266 ? 25.844 24.594 -6.543 1 91.5 266 VAL A N 1
ATOM 2131 C CA . VAL A 1 266 ? 25.891 25.266 -5.242 1 91.5 266 VAL A CA 1
ATOM 2132 C C . VAL A 1 266 ? 25.906 26.781 -5.438 1 91.5 266 VAL A C 1
ATOM 2134 O O . VAL A 1 266 ? 25.25 27.516 -4.688 1 91.5 266 VAL A O 1
ATOM 2137 N N . ASP A 1 267 ? 26.547 27.188 -6.445 1 91.69 267 ASP A N 1
ATOM 2138 C CA . ASP A 1 267 ? 26.672 28.625 -6.703 1 91.69 267 ASP A CA 1
ATOM 2139 C C . ASP A 1 267 ? 25.359 29.203 -7.211 1 91.69 267 ASP A C 1
ATOM 2141 O O . ASP A 1 267 ? 25.156 30.422 -7.199 1 91.69 267 ASP A O 1
ATOM 2145 N N . SER A 1 268 ? 24.516 28.391 -7.633 1 88.31 268 SER A N 1
ATOM 2146 C CA . SER A 1 268 ? 23.25 28.844 -8.211 1 88.31 268 SER A CA 1
ATOM 2147 C C . SER A 1 268 ? 22.172 28.984 -7.148 1 88.31 268 SER A C 1
ATOM 2149 O O . SER A 1 268 ? 21.047 29.422 -7.441 1 88.31 268 SER A O 1
ATOM 2151 N N . ILE A 1 269 ? 22.438 28.609 -5.938 1 88.75 269 ILE A N 1
ATOM 2152 C CA . ILE A 1 269 ? 21.422 28.672 -4.902 1 88.75 269 ILE A CA 1
ATOM 2153 C C . ILE A 1 269 ? 21.906 29.516 -3.73 1 88.75 269 ILE A C 1
ATOM 2155 O O . ILE A 1 269 ? 23.109 29.781 -3.615 1 88.75 269 ILE A O 1
ATOM 2159 N N . MET A 1 270 ? 20.875 30.016 -2.98 1 88.5 270 MET A N 1
ATOM 2160 C CA . MET A 1 270 ? 21.188 30.703 -1.732 1 88.5 270 MET A CA 1
ATOM 2161 C C . MET A 1 270 ? 21.266 29.719 -0.57 1 88.5 270 MET A C 1
ATOM 2163 O O . MET A 1 270 ? 20.297 29.031 -0.274 1 88.5 270 MET A O 1
ATOM 2167 N N . LEU A 1 271 ? 22.406 29.641 -0.021 1 88.62 271 LEU A N 1
ATOM 2168 C CA . LEU A 1 271 ? 22.609 28.719 1.091 1 88.62 271 LEU A CA 1
ATOM 2169 C C . LEU A 1 271 ? 22.062 29.312 2.389 1 88.62 271 LEU A C 1
ATOM 2171 O O . LEU A 1 271 ? 22.188 30.516 2.625 1 88.62 271 LEU A O 1
ATOM 2175 N N . PRO A 1 272 ? 21.453 28.5 3.137 1 84.12 272 PRO A N 1
ATOM 2176 C CA . PRO A 1 272 ? 20.984 29 4.43 1 84.12 272 PRO A CA 1
ATOM 2177 C C . PRO A 1 272 ? 22.125 29.359 5.379 1 84.12 272 PRO A C 1
ATOM 2179 O O . PRO A 1 272 ? 23.266 28.953 5.164 1 84.12 272 PRO A O 1
ATOM 2182 N N . PRO A 1 273 ? 21.688 30.172 6.398 1 84.31 273 PRO A N 1
ATOM 2183 C CA . PRO A 1 273 ? 22.734 30.484 7.387 1 84.31 273 PRO A CA 1
ATOM 2184 C C . PRO A 1 273 ? 23.328 29.25 8.047 1 84.31 273 PRO A C 1
ATOM 2186 O O . PRO A 1 273 ? 22.594 28.312 8.375 1 84.31 273 PRO A O 1
ATOM 2189 N N . GLY A 1 274 ? 24.656 29.141 8.109 1 84.88 274 GLY A N 1
ATOM 2190 C CA . GLY A 1 274 ? 25.328 28.031 8.805 1 84.88 274 GLY A CA 1
ATOM 2191 C C . GLY A 1 274 ? 25.906 27 7.855 1 84.88 274 GLY A C 1
ATOM 2192 O O . GLY A 1 274 ? 26.734 26.188 8.258 1 84.88 274 GLY A O 1
ATOM 2193 N N . MET A 1 275 ? 25.422 27.047 6.629 1 88.44 275 MET A N 1
ATOM 2194 C CA . MET A 1 275 ? 25.969 26.109 5.664 1 88.44 275 MET A CA 1
ATOM 2195 C C . MET A 1 275 ? 26.984 26.797 4.754 1 88.44 275 MET A C 1
ATOM 2197 O O . MET A 1 275 ? 26.656 27.766 4.074 1 88.44 275 MET A O 1
ATOM 2201 N N . THR A 1 276 ? 28.188 26.25 4.773 1 92.62 276 THR A N 1
ATOM 2202 C CA . THR A 1 276 ? 29.219 26.828 3.912 1 92.62 276 THR A CA 1
ATOM 2203 C C . THR A 1 276 ? 29.125 26.234 2.504 1 92.62 276 THR A C 1
ATOM 2205 O O . THR A 1 276 ? 28.484 25.203 2.293 1 92.62 276 THR A O 1
ATOM 2208 N N . ARG A 1 277 ? 29.688 26.938 1.635 1 93.56 277 ARG A N 1
ATOM 2209 C CA . ARG A 1 277 ? 29.797 26.438 0.264 1 93.56 277 ARG A CA 1
ATOM 2210 C C . ARG A 1 277 ? 30.438 25.062 0.226 1 93.56 277 ARG A C 1
ATOM 2212 O O . ARG A 1 277 ? 29.984 24.172 -0.501 1 93.56 277 ARG A O 1
ATOM 2219 N N . GLU A 1 278 ? 31.484 24.891 1.009 1 93.62 278 GLU A N 1
ATOM 2220 C CA . GLU A 1 278 ? 32.188 23.625 1.069 1 93.62 278 GLU A CA 1
ATOM 2221 C C . GLU A 1 278 ? 31.312 22.516 1.631 1 93.62 278 GLU A C 1
ATOM 2223 O O . GLU A 1 278 ? 31.344 21.375 1.154 1 93.62 278 GLU A O 1
ATOM 2228 N N . ASP A 1 279 ? 30.531 22.828 2.582 1 92.19 279 ASP A N 1
ATOM 2229 C CA . ASP A 1 279 ? 29.594 21.875 3.154 1 92.19 279 ASP A CA 1
ATOM 2230 C C . ASP A 1 279 ? 28.609 21.391 2.104 1 92.19 279 ASP A C 1
ATOM 2232 O O . ASP A 1 279 ? 28.328 20.188 2.006 1 92.19 279 ASP A O 1
ATOM 2236 N N . ALA A 1 280 ? 28.109 22.297 1.372 1 92.44 280 ALA A N 1
ATOM 2237 C CA . ALA A 1 280 ? 27.109 21.984 0.352 1 92.44 280 ALA A CA 1
ATOM 2238 C C . ALA A 1 280 ? 27.703 21.094 -0.739 1 92.44 280 ALA A C 1
ATOM 2240 O O . ALA A 1 280 ? 27.078 20.125 -1.173 1 92.44 280 ALA A O 1
ATOM 2241 N N . ILE A 1 281 ? 28.906 21.438 -1.124 1 93.19 281 ILE A N 1
ATOM 2242 C CA . ILE A 1 281 ? 29.562 20.656 -2.16 1 93.19 281 ILE A CA 1
ATOM 2243 C C . ILE A 1 281 ? 29.828 19.234 -1.654 1 93.19 281 ILE A C 1
ATOM 2245 O O . ILE A 1 281 ? 29.609 18.266 -2.381 1 93.19 281 ILE A O 1
ATOM 2249 N N . ARG A 1 282 ? 30.281 19.125 -0.453 1 91.56 282 ARG A N 1
ATOM 2250 C CA . ARG A 1 282 ? 30.516 17.812 0.152 1 91.56 282 ARG A CA 1
ATOM 2251 C C . ARG A 1 282 ? 29.234 16.984 0.21 1 91.56 282 ARG A C 1
ATOM 2253 O O . ARG A 1 282 ? 29.25 15.789 -0.082 1 91.56 282 ARG A O 1
ATOM 2260 N N . GLU A 1 283 ? 28.188 17.625 0.621 1 90.38 283 GLU A N 1
ATOM 2261 C CA . GLU A 1 283 ? 26.906 16.953 0.694 1 90.38 283 GLU A CA 1
ATOM 2262 C C . GLU A 1 283 ? 26.469 16.438 -0.677 1 90.38 283 GLU A C 1
ATOM 2264 O O . GLU A 1 283 ? 26.094 15.273 -0.818 1 90.38 283 GLU A O 1
ATOM 2269 N N . ILE A 1 284 ? 26.578 17.25 -1.612 1 91.75 284 ILE A N 1
ATOM 2270 C CA . ILE A 1 284 ? 26.188 16.891 -2.967 1 91.75 284 ILE A CA 1
ATOM 2271 C C . ILE A 1 284 ? 27.062 15.727 -3.459 1 91.75 284 ILE A C 1
ATOM 2273 O O . ILE A 1 284 ? 26.547 14.758 -4.016 1 91.75 284 ILE A O 1
ATOM 2277 N N . SER A 1 285 ? 28.328 15.844 -3.211 1 91.25 285 SER A N 1
ATOM 2278 C CA . SER A 1 285 ? 29.266 14.812 -3.656 1 91.25 285 SER A CA 1
ATOM 2279 C C . SER A 1 285 ? 28.969 13.477 -2.998 1 91.25 285 SER A C 1
ATOM 2281 O O . SER A 1 285 ? 29 12.43 -3.654 1 91.25 285 SER A O 1
ATOM 2283 N N . ARG A 1 286 ? 28.672 13.555 -1.772 1 89.94 286 ARG A N 1
ATOM 2284 C CA . ARG A 1 286 ? 28.312 12.344 -1.043 1 89.94 286 ARG A CA 1
ATOM 2285 C C . ARG A 1 286 ? 27.062 11.703 -1.646 1 89.94 286 ARG A C 1
ATOM 2287 O O . ARG A 1 286 ? 27.016 10.484 -1.836 1 89.94 286 ARG A O 1
ATOM 2294 N N . HIS A 1 287 ? 26.125 12.492 -1.974 1 91.25 287 HIS A N 1
ATOM 2295 C CA . HIS A 1 287 ? 24.875 11.984 -2.523 1 91.25 287 HIS A CA 1
ATOM 2296 C C . HIS A 1 287 ? 25.078 11.414 -3.922 1 91.25 287 HIS A C 1
ATOM 2298 O O . HIS A 1 287 ? 24.422 10.438 -4.301 1 91.25 287 HIS A O 1
ATOM 2304 N N . ILE A 1 288 ? 25.969 12.031 -4.648 1 92 288 ILE A N 1
ATOM 2305 C CA . ILE A 1 288 ? 26.266 11.531 -5.988 1 92 288 ILE A CA 1
ATOM 2306 C C . ILE A 1 288 ? 26.859 10.125 -5.891 1 92 288 ILE A C 1
ATOM 2308 O O . ILE A 1 288 ? 26.422 9.211 -6.59 1 92 288 ILE A O 1
ATOM 2312 N N . ILE A 1 289 ? 27.797 9.969 -5.008 1 90.44 289 ILE A N 1
ATOM 2313 C CA . ILE A 1 289 ? 28.469 8.688 -4.82 1 90.44 289 ILE A CA 1
ATOM 2314 C C . ILE A 1 289 ? 27.469 7.652 -4.305 1 90.44 289 ILE A C 1
ATOM 2316 O O . ILE A 1 289 ? 27.406 6.527 -4.809 1 90.44 289 ILE A O 1
ATOM 2320 N N . ALA A 1 290 ? 26.719 8.062 -3.371 1 91.38 290 ALA A N 1
ATOM 2321 C CA . ALA A 1 290 ? 25.75 7.156 -2.764 1 91.38 290 ALA A CA 1
ATOM 2322 C C . ALA A 1 290 ? 24.703 6.715 -3.783 1 91.38 290 ALA A C 1
ATOM 2324 O O . ALA A 1 290 ? 24.281 5.551 -3.797 1 91.38 290 ALA A O 1
ATOM 2325 N N . LEU A 1 291 ? 24.266 7.629 -4.547 1 93.38 291 LEU A N 1
ATOM 2326 C CA . LEU A 1 291 ? 23.266 7.312 -5.566 1 93.38 291 LEU A CA 1
ATOM 2327 C C . LEU A 1 291 ? 23.812 6.309 -6.57 1 93.38 291 LEU A C 1
ATOM 2329 O O . LEU A 1 291 ? 23.094 5.398 -7 1 93.38 291 LEU A O 1
ATOM 2333 N N . ALA A 1 292 ? 25.031 6.504 -6.961 1 92.62 292 ALA A N 1
ATOM 2334 C CA . ALA A 1 292 ? 25.688 5.559 -7.867 1 92.62 292 ALA A CA 1
ATOM 2335 C C . ALA A 1 292 ? 25.719 4.156 -7.266 1 92.62 292 ALA A C 1
ATOM 2337 O O . ALA A 1 292 ? 25.469 3.168 -7.961 1 92.62 292 ALA A O 1
ATOM 2338 N N . GLY A 1 293 ? 26 4.121 -6.02 1 91.19 293 GLY A N 1
ATOM 2339 C CA . GLY A 1 293 ? 25.984 2.838 -5.336 1 91.19 293 GLY A CA 1
ATOM 2340 C C . GLY A 1 293 ? 24.625 2.189 -5.301 1 91.19 293 GLY A C 1
ATOM 2341 O O . GLY A 1 293 ? 24.5 0.98 -5.496 1 91.19 293 GLY A O 1
ATOM 2342 N N . ALA A 1 294 ? 23.625 2.928 -5.059 1 91.69 294 ALA A N 1
ATOM 2343 C CA . ALA A 1 294 ? 22.25 2.424 -5.035 1 91.69 294 ALA A CA 1
ATOM 2344 C C . ALA A 1 294 ? 21.844 1.875 -6.402 1 91.69 294 ALA A C 1
ATOM 2346 O O . ALA A 1 294 ? 21.172 0.847 -6.488 1 91.69 294 ALA A O 1
ATOM 2347 N N . LEU A 1 295 ? 22.234 2.598 -7.414 1 93.62 295 LEU A N 1
ATOM 2348 C CA . LEU A 1 295 ? 21.938 2.137 -8.766 1 93.62 295 LEU A CA 1
ATOM 2349 C C . LEU A 1 295 ? 22.641 0.814 -9.055 1 93.62 295 LEU A C 1
ATOM 2351 O O . LEU A 1 295 ? 22.047 -0.088 -9.656 1 93.62 295 LEU A O 1
ATOM 2355 N N . GLU A 1 296 ? 23.812 0.708 -8.625 1 91.94 296 GLU A N 1
ATOM 2356 C CA . GLU A 1 296 ? 24.562 -0.534 -8.805 1 91.94 296 GLU A CA 1
ATOM 2357 C C . GLU A 1 296 ? 23.859 -1.703 -8.117 1 91.94 296 GLU A C 1
ATOM 2359 O O . GLU A 1 296 ? 23.812 -2.811 -8.656 1 91.94 296 GLU A O 1
ATOM 2364 N N . ARG A 1 297 ? 23.391 -1.474 -7.031 1 90.88 297 ARG A N 1
ATOM 2365 C CA . ARG A 1 297 ? 22.672 -2.514 -6.305 1 90.88 297 ARG A CA 1
ATOM 2366 C C . ARG A 1 297 ? 21.438 -2.961 -7.074 1 90.88 297 ARG A C 1
ATOM 2368 O O . ARG A 1 297 ? 21.188 -4.16 -7.238 1 90.88 297 ARG A O 1
ATOM 2375 N N . ARG A 1 298 ? 20.688 -2.01 -7.496 1 93.12 298 ARG A N 1
ATOM 2376 C CA . ARG A 1 298 ? 19.484 -2.326 -8.266 1 93.12 298 ARG A CA 1
ATOM 2377 C C . ARG A 1 298 ? 19.844 -3.127 -9.516 1 93.12 298 ARG A C 1
ATOM 2379 O O . ARG A 1 298 ? 19.172 -4.113 -9.836 1 93.12 298 ARG A O 1
ATOM 2386 N N . GLN A 1 299 ? 20.875 -2.754 -10.156 1 93.5 299 GLN A N 1
ATOM 2387 C CA . GLN A 1 299 ? 21.312 -3.428 -11.375 1 93.5 299 GLN A CA 1
ATOM 2388 C C . GLN A 1 299 ? 21.828 -4.832 -11.078 1 93.5 299 GLN A C 1
ATOM 2390 O O . GLN A 1 299 ? 21.625 -5.754 -11.875 1 93.5 299 GLN A O 1
ATOM 2395 N N . ALA A 1 300 ? 22.484 -4.98 -10.016 1 89.81 300 ALA A N 1
ATOM 2396 C CA . ALA A 1 300 ? 22.984 -6.297 -9.617 1 89.81 300 ALA A CA 1
ATOM 2397 C C . ALA A 1 300 ? 21.828 -7.266 -9.383 1 89.81 300 ALA A C 1
ATOM 2399 O O . ALA A 1 300 ? 21.875 -8.414 -9.828 1 89.81 300 ALA A O 1
ATOM 2400 N N . ILE A 1 301 ? 20.812 -6.84 -8.742 1 90 301 ILE A N 1
ATOM 2401 C CA . ILE A 1 301 ? 19.641 -7.668 -8.477 1 90 301 ILE A CA 1
ATOM 2402 C C . ILE A 1 301 ? 18.938 -8.023 -9.789 1 90 301 ILE A C 1
ATOM 2404 O O . ILE A 1 301 ? 18.516 -9.164 -9.984 1 90 301 ILE A O 1
ATOM 2408 N N . ASP A 1 302 ? 18.906 -7.039 -10.641 1 93 302 ASP A N 1
ATOM 2409 C CA . ASP A 1 302 ? 18.266 -7.27 -11.938 1 93 302 ASP A CA 1
ATOM 2410 C C . ASP A 1 302 ? 19.062 -8.281 -12.766 1 93 302 ASP A C 1
ATOM 2412 O O . ASP A 1 302 ? 18.484 -9.016 -13.57 1 93 302 ASP A O 1
ATOM 2416 N N . ALA A 1 303 ? 20.312 -8.297 -12.609 1 90.69 303 ALA A N 1
ATOM 2417 C CA . ALA A 1 303 ? 21.172 -9.219 -13.344 1 90.69 303 ALA A CA 1
ATOM 2418 C C . ALA A 1 303 ? 21.031 -10.641 -12.828 1 90.69 303 ALA A C 1
ATOM 2420 O O . ALA A 1 303 ? 21.172 -11.602 -13.586 1 90.69 303 ALA A O 1
ATOM 2421 N N . ASP A 1 304 ? 20.734 -10.797 -11.562 1 88.38 304 ASP A N 1
ATOM 2422 C CA . ASP A 1 304 ? 20.594 -12.102 -10.914 1 88.38 304 ASP A CA 1
ATOM 2423 C C . ASP A 1 304 ? 19.297 -12.164 -10.094 1 88.38 304 ASP A C 1
ATOM 2425 O O . ASP A 1 304 ? 19.344 -12.328 -8.867 1 88.38 304 ASP A O 1
ATOM 2429 N N . PRO A 1 305 ? 18.141 -12.18 -10.727 1 89.12 305 PRO A N 1
ATOM 2430 C CA . PRO A 1 305 ? 16.891 -12.109 -9.992 1 89.12 305 PRO A CA 1
ATOM 2431 C C . PRO A 1 305 ? 16.5 -13.445 -9.352 1 89.12 305 PRO A C 1
ATOM 2433 O O . PRO A 1 305 ? 16.922 -14.508 -9.82 1 89.12 305 PRO A O 1
ATOM 2436 N N . CYS A 1 306 ? 15.695 -13.32 -8.391 1 85.25 306 CYS A N 1
ATOM 2437 C CA . CYS A 1 306 ? 15.094 -14.508 -7.785 1 85.25 306 CYS A CA 1
ATOM 2438 C C . CYS A 1 306 ? 14.031 -15.109 -8.703 1 85.25 306 CYS A C 1
ATOM 2440 O O . CYS A 1 306 ? 13.445 -14.398 -9.523 1 85.25 306 CYS A O 1
ATOM 2442 N N . VAL A 1 307 ? 13.844 -16.406 -8.461 1 85.5 307 VAL A N 1
ATOM 2443 C CA . VAL A 1 307 ? 12.805 -17.109 -9.195 1 85.5 307 VAL A CA 1
ATOM 2444 C C . VAL A 1 307 ? 11.758 -17.656 -8.219 1 85.5 307 VAL A C 1
ATOM 2446 O O . VAL A 1 307 ? 12.102 -18.25 -7.199 1 85.5 307 VAL A O 1
ATOM 2449 N N . PRO A 1 308 ? 10.578 -17.312 -8.547 1 86.12 308 PRO A N 1
ATOM 2450 C CA . PRO A 1 308 ? 9.539 -17.859 -7.66 1 86.12 308 PRO A CA 1
ATOM 2451 C C . PRO A 1 308 ? 9.562 -19.375 -7.578 1 86.12 308 PRO A C 1
ATOM 2453 O O . PRO A 1 308 ? 9.891 -20.047 -8.562 1 86.12 308 PRO A O 1
ATOM 2456 N N . GLU A 1 309 ? 9.258 -19.922 -6.371 1 74.38 309 GLU A N 1
ATOM 2457 C CA . GLU A 1 309 ? 9.211 -21.375 -6.168 1 74.38 309 GLU A CA 1
ATOM 2458 C C . GLU A 1 309 ? 7.816 -21.922 -6.457 1 74.38 309 GLU A C 1
ATOM 2460 O O . GLU A 1 309 ? 6.816 -21.234 -6.238 1 74.38 309 GLU A O 1
ATOM 2465 N N . MET B 1 1 ? -30.438 21.25 17.062 1 74.75 1 MET B N 1
ATOM 2466 C CA . MET B 1 1 ? -29.625 20.266 16.359 1 74.75 1 MET B CA 1
ATOM 2467 C C . MET B 1 1 ? -28.594 20.953 15.477 1 74.75 1 MET B C 1
ATOM 2469 O O . MET B 1 1 ? -28.891 21.953 14.828 1 74.75 1 MET B O 1
ATOM 2473 N N . SER B 1 2 ? -27.328 20.625 15.516 1 84.69 2 SER B N 1
ATOM 2474 C CA . SER B 1 2 ? -26.25 21.266 14.766 1 84.69 2 SER B CA 1
ATOM 2475 C C . SER B 1 2 ? -26.453 21.125 13.266 1 84.69 2 SER B C 1
ATOM 2477 O O . SER B 1 2 ? -26.938 20.094 12.797 1 84.69 2 SER B O 1
ATOM 2479 N N . ARG B 1 3 ? -26.25 22.266 12.562 1 87.75 3 ARG B N 1
ATOM 2480 C CA . ARG B 1 3 ? -26.422 22.266 11.117 1 87.75 3 ARG B CA 1
ATOM 2481 C C . ARG B 1 3 ? -25.219 22.906 10.43 1 87.75 3 ARG B C 1
ATOM 2483 O O . ARG B 1 3 ? -24.547 23.766 11 1 87.75 3 ARG B O 1
ATOM 2490 N N . LEU B 1 4 ? -24.984 22.438 9.258 1 88.94 4 LEU B N 1
ATOM 2491 C CA . LEU B 1 4 ? -23.938 23 8.406 1 88.94 4 LEU B CA 1
ATOM 2492 C C . LEU B 1 4 ? -24.531 23.703 7.195 1 88.94 4 LEU B C 1
ATOM 2494 O O . LEU B 1 4 ? -25.328 23.109 6.457 1 88.94 4 LEU B O 1
ATOM 2498 N N . ILE B 1 5 ? -24.234 24.922 7.113 1 82.75 5 ILE B N 1
ATOM 2499 C CA . ILE B 1 5 ? -24.547 25.672 5.902 1 82.75 5 ILE B CA 1
ATOM 2500 C C . ILE B 1 5 ? -23.438 25.484 4.871 1 82.75 5 ILE B C 1
ATOM 2502 O O . ILE B 1 5 ? -22.312 25.953 5.078 1 82.75 5 ILE B O 1
ATOM 2506 N N . TRP B 1 6 ? -23.734 24.703 3.766 1 80.88 6 TRP B N 1
ATOM 2507 C CA . TRP B 1 6 ? -22.75 24.234 2.795 1 80.88 6 TRP B CA 1
ATOM 2508 C C . TRP B 1 6 ? -23.031 24.828 1.415 1 80.88 6 TRP B C 1
ATOM 2510 O O . TRP B 1 6 ? -24.125 24.672 0.879 1 80.88 6 TRP B O 1
ATOM 2520 N N . PRO B 1 7 ? -21.922 25.531 0.907 1 71.06 7 PRO B N 1
ATOM 2521 C CA . PRO B 1 7 ? -22.172 26.141 -0.397 1 71.06 7 PRO B CA 1
ATOM 2522 C C . PRO B 1 7 ? -22.297 25.125 -1.521 1 71.06 7 PRO B C 1
ATOM 2524 O O . PRO B 1 7 ? -21.578 24.109 -1.518 1 71.06 7 PRO B O 1
ATOM 2527 N N . ARG B 1 8 ? -23.344 25.219 -2.486 1 59.62 8 ARG B N 1
ATOM 2528 C CA . ARG B 1 8 ? -23.562 24.375 -3.656 1 59.62 8 ARG B CA 1
ATOM 2529 C C . ARG B 1 8 ? -22.422 24.547 -4.664 1 59.62 8 ARG B C 1
ATOM 2531 O O . ARG B 1 8 ? -22.109 23.625 -5.422 1 59.62 8 ARG B O 1
ATOM 2538 N N . SER B 1 9 ? -22.109 25.75 -5.035 1 54.12 9 SER B N 1
ATOM 2539 C CA . SER B 1 9 ? -21.078 25.953 -6.051 1 54.12 9 SER B CA 1
ATOM 2540 C C . SER B 1 9 ? -19.781 26.453 -5.422 1 54.12 9 SER B C 1
ATOM 2542 O O . SER B 1 9 ? -19.781 26.984 -4.312 1 54.12 9 SER B O 1
ATOM 2544 N N . ASN B 1 10 ? -18.594 25.906 -5.988 1 49.03 10 ASN B N 1
ATOM 2545 C CA . ASN B 1 10 ? -17.25 26.312 -5.629 1 49.03 10 ASN B CA 1
ATOM 2546 C C . ASN B 1 10 ? -17.078 27.828 -5.691 1 49.03 10 ASN B C 1
ATOM 2548 O O . ASN B 1 10 ? -16.016 28.328 -6.055 1 49.03 10 ASN B O 1
ATOM 2552 N N . THR B 1 11 ? -18.188 28.578 -5.875 1 44.19 11 THR B N 1
ATOM 2553 C CA . THR B 1 11 ? -17.969 29.984 -6.188 1 44.19 11 THR B CA 1
ATOM 2554 C C . THR B 1 11 ? -17.141 30.656 -5.098 1 44.19 11 THR B C 1
ATOM 2556 O O . THR B 1 11 ? -17.156 30.234 -3.943 1 44.19 11 THR B O 1
ATOM 2559 N N . THR B 1 12 ? -16.359 31.719 -5.562 1 42.66 12 THR B N 1
ATOM 2560 C CA . THR B 1 12 ? -15.422 32.594 -4.863 1 42.66 12 THR B CA 1
ATOM 2561 C C . THR B 1 12 ? -16.016 33.062 -3.535 1 42.66 12 THR B C 1
ATOM 2563 O O . THR B 1 12 ? -17.172 33.469 -3.475 1 42.66 12 THR B O 1
ATOM 2566 N N . LEU B 1 13 ? -15.438 32.719 -2.52 1 42.72 13 LEU B N 1
ATOM 2567 C CA . LEU B 1 13 ? -15.516 33 -1.089 1 42.72 13 LEU B CA 1
ATOM 2568 C C . LEU B 1 13 ? -15.898 34.438 -0.834 1 42.72 13 LEU B C 1
ATOM 2570 O O . LEU B 1 13 ? -16.047 34.875 0.318 1 42.72 13 LEU B O 1
ATOM 2574 N N . SER B 1 14 ? -15.469 35.312 -1.784 1 40.44 14 SER B N 1
ATOM 2575 C CA . SER B 1 14 ? -15.461 36.688 -1.334 1 40.44 14 SER B CA 1
ATOM 2576 C C . SER B 1 14 ? -16.859 37.156 -0.938 1 40.44 14 SER B C 1
ATOM 2578 O O . SER B 1 14 ? -17.016 38.156 -0.25 1 40.44 14 SER B O 1
ATOM 2580 N N . GLU B 1 15 ? -17.922 36.75 -1.644 1 40.03 15 GLU B N 1
ATOM 2581 C CA . GLU B 1 15 ? -19.203 37.375 -1.372 1 40.03 15 GLU B CA 1
ATOM 2582 C C . GLU B 1 15 ? -20.109 36.469 -0.544 1 40.03 15 GLU B C 1
ATOM 2584 O O . GLU B 1 15 ? -19.984 35.25 -0.608 1 40.03 15 GLU B O 1
ATOM 2589 N N . THR B 1 16 ? -20.625 36.969 0.515 1 42.22 16 THR B N 1
ATOM 2590 C CA . THR B 1 16 ? -21.703 36.344 1.29 1 42.22 16 THR B CA 1
ATOM 2591 C C . THR B 1 16 ? -22.625 35.531 0.389 1 42.22 16 THR B C 1
ATOM 2593 O O . THR B 1 16 ? -23.234 36.094 -0.538 1 42.22 16 THR B O 1
ATOM 2596 N N . PRO B 1 17 ? -22.391 34.312 0.249 1 44.56 17 PRO B N 1
ATOM 2597 C CA . PRO B 1 17 ? -23.234 33.594 -0.697 1 44.56 17 PRO B CA 1
ATOM 2598 C C . PRO B 1 17 ? -24.719 33.906 -0.506 1 44.56 17 PRO B C 1
ATOM 2600 O O . PRO B 1 17 ? -25.141 34.281 0.589 1 44.56 17 PRO B O 1
ATOM 2603 N N . ASP B 1 18 ? -25.375 34.094 -1.586 1 47.38 18 ASP B N 1
ATOM 2604 C CA . ASP B 1 18 ? -26.844 34.125 -1.582 1 47.38 18 ASP B CA 1
ATOM 2605 C C . ASP B 1 18 ? -27.422 32.969 -0.78 1 47.38 18 ASP B C 1
ATOM 2607 O O . ASP B 1 18 ? -27.047 31.828 -0.994 1 47.38 18 ASP B O 1
ATOM 2611 N N . PRO B 1 19 ? -27.969 33.312 0.365 1 49.62 19 PRO B N 1
ATOM 2612 C CA . PRO B 1 19 ? -28.609 32.281 1.188 1 49.62 19 PRO B CA 1
ATOM 2613 C C . PRO B 1 19 ? -29.266 31.203 0.354 1 49.62 19 PRO B C 1
ATOM 2615 O O . PRO B 1 19 ? -29.359 30.047 0.795 1 49.62 19 PRO B O 1
ATOM 2618 N N . GLU B 1 20 ? -29.797 31.594 -0.799 1 52.56 20 GLU B N 1
ATOM 2619 C CA . GLU B 1 20 ? -30.469 30.609 -1.651 1 52.56 20 GLU B CA 1
ATOM 2620 C C . GLU B 1 20 ? -29.453 29.625 -2.236 1 52.56 20 GLU B C 1
ATOM 2622 O O . GLU B 1 20 ? -29.844 28.562 -2.729 1 52.56 20 GLU B O 1
ATOM 2627 N N . ALA B 1 21 ? -28.266 29.875 -1.941 1 57 21 ALA B N 1
ATOM 2628 C CA . ALA B 1 21 ? -27.219 29.109 -2.592 1 57 21 ALA B CA 1
ATOM 2629 C C . ALA B 1 21 ? -26.625 28.062 -1.639 1 57 21 ALA B C 1
ATOM 2631 O O . ALA B 1 21 ? -25.703 27.344 -2 1 57 21 ALA B O 1
ATOM 2632 N N . PHE B 1 22 ? -27.328 28.031 -0.415 1 63.59 22 PHE B N 1
ATOM 2633 C CA . PHE B 1 22 ? -26.766 27.141 0.585 1 63.59 22 PHE B CA 1
ATOM 2634 C C . PHE B 1 22 ? -27.719 25.984 0.888 1 63.59 22 PHE B C 1
ATOM 2636 O O . PHE B 1 22 ? -28.938 26.141 0.822 1 63.59 22 PHE B O 1
ATOM 2643 N N . ASP B 1 23 ? -27.078 24.906 1.043 1 75.81 23 ASP B N 1
ATOM 2644 C CA . ASP B 1 23 ? -27.797 23.75 1.589 1 75.81 23 ASP B CA 1
ATOM 2645 C C . ASP B 1 23 ? -27.562 23.641 3.094 1 75.81 23 ASP B C 1
ATOM 2647 O O . ASP B 1 23 ? -26.5 23.984 3.596 1 75.81 23 ASP B O 1
ATOM 2651 N N . MET B 1 24 ? -28.688 23.453 3.797 1 81.19 24 MET B N 1
ATOM 2652 C CA . MET B 1 24 ? -28.578 23.188 5.227 1 81.19 24 MET B CA 1
ATOM 2653 C C . MET B 1 24 ? -28.562 21.688 5.5 1 81.19 24 MET B C 1
ATOM 2655 O O . MET B 1 24 ? -29.531 20.984 5.211 1 81.19 24 MET B O 1
ATOM 2659 N N . LEU B 1 25 ? -27.391 21.234 6.074 1 90 25 LEU B N 1
ATOM 2660 C CA . LEU B 1 25 ? -27.234 19.812 6.348 1 90 25 LEU B CA 1
ATOM 2661 C C . LEU B 1 25 ? -27.297 19.531 7.844 1 90 25 LEU B C 1
ATOM 2663 O O . LEU B 1 25 ? -26.547 20.141 8.625 1 90 25 LEU B O 1
ATOM 2667 N N . PRO B 1 26 ? -28.141 18.656 8.25 1 90.81 26 PRO B N 1
ATOM 2668 C CA . PRO B 1 26 ? -28.188 18.312 9.672 1 90.81 26 PRO B CA 1
ATOM 2669 C C . PRO B 1 26 ? -26.969 17.484 10.109 1 90.81 26 PRO B C 1
ATOM 2671 O O . PRO B 1 26 ? -26.375 16.766 9.297 1 90.81 26 PRO B O 1
ATOM 2674 N N . ALA B 1 27 ? -26.75 17.5 11.391 1 92.88 27 ALA B N 1
ATOM 2675 C CA . ALA B 1 27 ? -25.594 16.797 11.938 1 92.88 27 ALA B CA 1
ATOM 2676 C C . ALA B 1 27 ? -25.859 15.297 12.055 1 92.88 27 ALA B C 1
ATOM 2678 O O . ALA B 1 27 ? -26.922 14.891 12.516 1 92.88 27 ALA B O 1
ATOM 2679 N N . TYR B 1 28 ? -24.953 14.57 11.539 1 93.56 28 TYR B N 1
ATOM 2680 C CA . TYR B 1 28 ? -24.859 13.156 11.891 1 93.56 28 TYR B CA 1
ATOM 2681 C C . TYR B 1 28 ? -24.078 12.969 13.188 1 93.56 28 TYR B C 1
ATOM 2683 O O . TYR B 1 28 ? -24.547 12.281 14.102 1 93.56 28 TYR B O 1
ATOM 2691 N N . THR B 1 29 ? -22.953 13.578 13.258 1 90.25 29 THR B N 1
ATOM 2692 C CA . THR B 1 29 ? -22.172 13.727 14.484 1 90.25 29 THR B CA 1
ATOM 2693 C C . THR B 1 29 ? -21.594 15.133 14.586 1 90.25 29 THR B C 1
ATOM 2695 O O . THR B 1 29 ? -21.469 15.836 13.578 1 90.25 29 THR B O 1
ATOM 2698 N N . PHE B 1 30 ? -21.344 15.594 15.758 1 88.38 30 PHE B N 1
ATOM 2699 C CA . PHE B 1 30 ? -20.703 16.891 15.938 1 88.38 30 PHE B CA 1
ATOM 2700 C C . PHE B 1 30 ? -19.875 16.906 17.219 1 88.38 30 PHE B C 1
ATOM 2702 O O . PHE B 1 30 ? -20.109 16.125 18.125 1 88.38 30 PHE B O 1
ATOM 2709 N N . HIS B 1 31 ? -18.859 17.703 17.125 1 83.81 31 HIS B N 1
ATOM 2710 C CA . HIS B 1 31 ? -17.969 17.828 18.266 1 83.81 31 HIS B CA 1
ATOM 2711 C C . HIS B 1 31 ? -18.625 18.594 19.406 1 83.81 31 HIS B C 1
ATOM 2713 O O . HIS B 1 31 ? -19.219 19.656 19.172 1 83.81 31 HIS B O 1
ATOM 2719 N N . GLU B 1 32 ? -18.375 18.156 20.531 1 77.38 32 GLU B N 1
ATOM 2720 C CA . GLU B 1 32 ? -19.031 18.703 21.703 1 77.38 32 GLU B CA 1
ATOM 2721 C C . GLU B 1 32 ? -18.516 20.109 22.016 1 77.38 32 GLU B C 1
ATOM 2723 O O . GLU B 1 32 ? -19.188 20.906 22.672 1 77.38 32 GLU B O 1
ATOM 2728 N N . ARG B 1 33 ? -17.391 20.484 21.391 1 76.19 33 ARG B N 1
ATOM 2729 C CA . ARG B 1 33 ? -16.75 21.734 21.812 1 76.19 33 ARG B CA 1
ATOM 2730 C C . ARG B 1 33 ? -17.094 22.859 20.844 1 76.19 33 ARG B C 1
ATOM 2732 O O . ARG B 1 33 ? -16.422 23.891 20.828 1 76.19 33 ARG B O 1
ATOM 2739 N N . LEU B 1 34 ? -18.094 22.656 20.109 1 83.25 34 LEU B N 1
ATOM 2740 C CA . LEU B 1 34 ? -18.516 23.75 19.234 1 83.25 34 LEU B CA 1
ATOM 2741 C C . LEU B 1 34 ? -19.234 24.844 20.031 1 83.25 34 LEU B C 1
ATOM 2743 O O . LEU B 1 34 ? -20.078 24.547 20.875 1 83.25 34 LEU B O 1
ATOM 2747 N N . LYS B 1 35 ? -18.844 26.094 19.828 1 80.5 35 LYS B N 1
ATOM 2748 C CA . LYS B 1 35 ? -19.438 27.234 20.5 1 80.5 35 LYS B CA 1
ATOM 2749 C C . LYS B 1 35 ? -20.891 27.422 20.078 1 80.5 35 LYS B C 1
ATOM 2751 O O . LYS B 1 35 ? -21.75 27.734 20.922 1 80.5 35 LYS B O 1
ATOM 2756 N N . TYR B 1 36 ? -21.109 27.344 18.859 1 83.75 36 TYR B N 1
ATOM 2757 C CA . TYR B 1 36 ? -22.453 27.484 18.297 1 83.75 36 TYR B CA 1
ATOM 2758 C C . TYR B 1 36 ? -22.828 26.266 17.469 1 83.75 36 TYR B C 1
ATOM 2760 O O . TYR B 1 36 ? -21.969 25.641 16.844 1 83.75 36 TYR B O 1
ATOM 2768 N N . PRO B 1 37 ? -24.078 25.984 17.375 1 82.19 37 PRO B N 1
ATOM 2769 C CA . PRO B 1 37 ? -24.531 24.781 16.672 1 82.19 37 PRO B CA 1
ATOM 2770 C C . PRO B 1 37 ? -24.484 24.938 15.156 1 82.19 37 PRO B C 1
ATOM 2772 O O . PRO B 1 37 ? -24.422 23.938 14.43 1 82.19 37 PRO B O 1
ATOM 2775 N N . ASN B 1 38 ? -24.578 26.172 14.734 1 85.12 38 ASN B N 1
ATOM 2776 C CA . ASN B 1 38 ? -24.625 26.391 13.289 1 85.12 38 ASN B CA 1
ATOM 2777 C C . ASN B 1 38 ? -23.25 26.719 12.734 1 85.12 38 ASN B C 1
ATOM 2779 O O . ASN B 1 38 ? -22.531 27.562 13.289 1 85.12 38 ASN B O 1
ATOM 2783 N N . LEU B 1 39 ? -22.922 26.016 11.688 1 90.25 39 LEU B N 1
ATOM 2784 C CA . LEU B 1 39 ? -21.625 26.203 11.047 1 90.25 39 LEU B CA 1
ATOM 2785 C C . LEU B 1 39 ? -21.797 26.641 9.602 1 90.25 39 LEU B C 1
ATOM 2787 O O . LEU B 1 39 ? -22.719 26.203 8.914 1 90.25 39 LEU B O 1
ATOM 2791 N N . VAL B 1 40 ? -20.938 27.531 9.195 1 87.56 40 VAL B N 1
ATOM 2792 C CA . VAL B 1 40 ? -20.844 27.922 7.797 1 87.56 40 VAL B CA 1
ATOM 2793 C C . VAL B 1 40 ? -19.469 27.578 7.25 1 87.56 40 VAL B C 1
ATOM 2795 O O . VAL B 1 40 ? -18.453 27.906 7.855 1 87.56 40 VAL B O 1
ATOM 2798 N N . ALA B 1 41 ? -19.438 26.906 6.168 1 89.44 41 ALA B N 1
ATOM 2799 C CA . ALA B 1 41 ? -18.172 26.578 5.523 1 89.44 41 ALA B CA 1
ATOM 2800 C C . ALA B 1 41 ? -17.969 27.406 4.258 1 89.44 41 ALA B C 1
ATOM 2802 O O . ALA B 1 41 ? -18.859 27.469 3.404 1 89.44 41 ALA B O 1
ATOM 2803 N N . ILE B 1 42 ? -16.828 28.031 4.18 1 85.62 42 ILE B N 1
ATOM 2804 C CA . ILE B 1 42 ? -16.453 28.812 3.002 1 85.62 42 ILE B CA 1
ATOM 2805 C C . ILE B 1 42 ? -15.328 28.078 2.258 1 85.62 42 ILE B C 1
ATOM 2807 O O . ILE B 1 42 ? -14.234 27.891 2.803 1 85.62 42 ILE B O 1
ATOM 2811 N N . LEU B 1 43 ? -15.562 27.734 1.024 1 86.94 43 LEU B N 1
ATOM 2812 C CA . LEU B 1 43 ? -14.586 26.953 0.26 1 86.94 43 LEU B CA 1
ATOM 2813 C C . LEU B 1 43 ? -13.367 27.797 -0.075 1 86.94 43 LEU B C 1
ATOM 2815 O O . LEU B 1 43 ? -13.492 28.953 -0.495 1 86.94 43 LEU B O 1
ATOM 2819 N N . ARG B 1 44 ? -12.18 27.328 0.084 1 88.06 44 ARG B N 1
ATOM 2820 C CA . ARG B 1 44 ? -10.938 28.047 -0.178 1 88.06 44 ARG B CA 1
ATOM 2821 C C . ARG B 1 44 ? -10.141 27.375 -1.288 1 88.06 44 ARG B C 1
ATOM 2823 O O . ARG B 1 44 ? -9.641 28.047 -2.193 1 88.06 44 ARG B O 1
ATOM 2830 N N . GLU B 1 45 ? -9.953 26.031 -1.189 1 89.81 45 GLU B N 1
ATOM 2831 C CA . GLU B 1 45 ? -9.094 25.297 -2.107 1 89.81 45 GLU B CA 1
ATOM 2832 C C . GLU B 1 45 ? -9.578 23.859 -2.273 1 89.81 45 GLU B C 1
ATOM 2834 O O . GLU B 1 45 ? -9.875 23.188 -1.287 1 89.81 45 GLU B O 1
ATOM 2839 N N . THR B 1 46 ? -9.688 23.453 -3.525 1 89.56 46 THR B N 1
ATOM 2840 C CA . THR B 1 46 ? -9.93 22.047 -3.77 1 89.56 46 THR B CA 1
ATOM 2841 C C . THR B 1 46 ? -8.625 21.25 -3.701 1 89.56 46 THR B C 1
ATOM 2843 O O . THR B 1 46 ? -7.715 21.469 -4.5 1 89.56 46 THR B O 1
ATOM 2846 N N . ILE B 1 47 ? -8.516 20.359 -2.775 1 90.19 47 ILE B N 1
ATOM 2847 C CA . ILE B 1 47 ? -7.316 19.562 -2.574 1 90.19 47 ILE B CA 1
ATOM 2848 C C . ILE B 1 47 ? -7.336 18.359 -3.52 1 90.19 47 ILE B C 1
ATOM 2850 O O . ILE B 1 47 ? -6.32 18.031 -4.145 1 90.19 47 ILE B O 1
ATOM 2854 N N . GLN B 1 48 ? -8.43 17.656 -3.547 1 87.81 48 GLN B N 1
ATOM 2855 C CA . GLN B 1 48 ? -8.586 16.469 -4.367 1 87.81 48 GLN B CA 1
ATOM 2856 C C . GLN B 1 48 ? -10.031 16.297 -4.816 1 87.81 48 GLN B C 1
ATOM 2858 O O . GLN B 1 48 ? -10.961 16.688 -4.109 1 87.81 48 GLN B O 1
ATOM 2863 N N . GLN B 1 49 ? -10.164 15.727 -5.992 1 85 49 GLN B N 1
ATOM 2864 C CA . GLN B 1 49 ? -11.484 15.398 -6.516 1 85 49 GLN B CA 1
ATOM 2865 C C . GLN B 1 49 ? -11.406 14.203 -7.469 1 85 49 GLN B C 1
ATOM 2867 O O . GLN B 1 49 ? -10.469 14.086 -8.25 1 85 49 GLN B O 1
ATOM 2872 N N . ASN B 1 50 ? -12.359 13.25 -7.305 1 77.19 50 ASN B N 1
ATOM 2873 C CA . ASN B 1 50 ? -12.352 12.117 -8.227 1 77.19 50 ASN B CA 1
ATOM 2874 C C . ASN B 1 50 ? -12.961 12.484 -9.57 1 77.19 50 ASN B C 1
ATOM 2876 O O . ASN B 1 50 ? -13.594 13.531 -9.703 1 77.19 50 ASN B O 1
ATOM 2880 N N . SER B 1 51 ? -12.828 11.609 -10.516 1 70.19 51 SER B N 1
ATOM 2881 C CA . SER B 1 51 ? -13.219 11.891 -11.898 1 70.19 51 SER B CA 1
ATOM 2882 C C . SER B 1 51 ? -14.727 12.055 -12.023 1 70.19 51 SER B C 1
ATOM 2884 O O . SER B 1 51 ? -15.211 12.867 -12.82 1 70.19 51 SER B O 1
ATOM 2886 N N . LEU B 1 52 ? -15.477 11.336 -11.164 1 72.75 52 LEU B N 1
ATOM 2887 C CA . LEU B 1 52 ? -16.922 11.367 -11.266 1 72.75 52 LEU B CA 1
ATOM 2888 C C . LEU B 1 52 ? -17.516 12.469 -10.391 1 72.75 52 LEU B C 1
ATOM 2890 O O . LEU B 1 52 ? -18.734 12.664 -10.359 1 72.75 52 LEU B O 1
ATOM 2894 N N . LEU B 1 53 ? -16.688 13.172 -9.695 1 76.38 53 LEU B N 1
ATOM 2895 C CA . LEU B 1 53 ? -17.047 14.289 -8.828 1 76.38 53 LEU B CA 1
ATOM 2896 C C . LEU B 1 53 ? -18 13.836 -7.723 1 76.38 53 LEU B C 1
ATOM 2898 O O . LEU B 1 53 ? -18.844 14.609 -7.27 1 76.38 53 LEU B O 1
ATOM 2902 N N . THR B 1 54 ? -17.891 12.57 -7.332 1 85.31 54 THR B N 1
ATOM 2903 C CA . THR B 1 54 ? -18.734 12.031 -6.266 1 85.31 54 THR B CA 1
ATOM 2904 C C . THR B 1 54 ? -18.031 12.18 -4.91 1 85.31 54 THR B C 1
ATOM 2906 O O . THR B 1 54 ? -18.672 12.047 -3.865 1 85.31 54 THR B O 1
ATOM 2909 N N . ARG B 1 55 ? -16.781 12.453 -4.934 1 89.06 55 ARG B N 1
ATOM 2910 C CA . ARG B 1 55 ? -15.992 12.672 -3.727 1 89.06 55 ARG B CA 1
ATOM 2911 C C . ARG B 1 55 ? -15.016 13.836 -3.916 1 89.06 55 ARG B C 1
ATOM 2913 O O . ARG B 1 55 ? -14.328 13.914 -4.934 1 89.06 55 ARG B O 1
ATOM 2920 N N . GLN B 1 56 ? -14.961 14.664 -2.934 1 90.81 56 GLN B N 1
ATOM 2921 C CA . GLN B 1 56 ? -14.047 15.805 -2.965 1 90.81 56 GLN B CA 1
ATOM 2922 C C . GLN B 1 56 ? -13.43 16.047 -1.594 1 90.81 56 GLN B C 1
ATOM 2924 O O . GLN B 1 56 ? -14.055 15.773 -0.566 1 90.81 56 GLN B O 1
ATOM 2929 N N . VAL B 1 57 ? -12.25 16.469 -1.619 1 94.19 57 VAL B N 1
ATOM 2930 C CA . VAL B 1 57 ? -11.586 16.984 -0.427 1 94.19 57 VAL B CA 1
ATOM 2931 C C . VAL B 1 57 ? -11.242 18.453 -0.622 1 94.19 57 VAL B C 1
ATOM 2933 O O . VAL B 1 57 ? -10.562 18.812 -1.588 1 94.19 57 VAL B O 1
ATOM 2936 N N . ILE B 1 58 ? -11.711 19.266 0.353 1 93.81 58 ILE B N 1
ATOM 2937 C CA . ILE B 1 58 ? -11.609 20.719 0.18 1 93.81 58 ILE B CA 1
ATOM 2938 C C . ILE B 1 58 ? -11.094 21.359 1.468 1 93.81 58 ILE B C 1
ATOM 2940 O O . ILE B 1 58 ? -11.453 20.922 2.566 1 93.81 58 ILE B O 1
ATOM 2944 N N . ARG B 1 59 ? -10.25 22.297 1.24 1 95.19 59 ARG B N 1
ATOM 2945 C CA . ARG B 1 59 ? -9.914 23.188 2.346 1 95.19 59 ARG B CA 1
ATOM 2946 C C . ARG B 1 59 ? -10.922 24.328 2.449 1 95.19 59 ARG B C 1
ATOM 2948 O O . ARG B 1 59 ? -11.281 24.938 1.442 1 95.19 59 ARG B O 1
ATOM 2955 N N . ALA B 1 60 ? -11.422 24.562 3.66 1 92.94 60 ALA B N 1
ATOM 2956 C CA . ALA B 1 60 ? -12.477 25.547 3.842 1 92.94 60 ALA B CA 1
ATOM 2957 C C . ALA B 1 60 ? -12.258 26.359 5.109 1 92.94 60 ALA B C 1
ATOM 2959 O O . ALA B 1 60 ? -11.547 25.922 6.02 1 92.94 60 ALA B O 1
ATOM 2960 N N . GLY B 1 61 ? -12.781 27.562 5.055 1 92.12 61 GLY B N 1
ATOM 2961 C CA . GLY B 1 61 ? -12.945 28.328 6.281 1 92.12 61 GLY B CA 1
ATOM 2962 C C . GLY B 1 61 ? -14.258 28.047 6.984 1 92.12 61 GLY B C 1
ATOM 2963 O O . GLY B 1 61 ? -15.328 28.172 6.383 1 92.12 61 GLY B O 1
ATOM 2964 N N . LEU B 1 62 ? -14.164 27.641 8.219 1 91.06 62 LEU B N 1
ATOM 2965 C CA . LEU B 1 62 ? -15.344 27.312 9.008 1 91.06 62 LEU B CA 1
ATOM 2966 C C . LEU B 1 62 ? -15.664 28.422 10.008 1 91.06 62 LEU B C 1
ATOM 2968 O O . LEU B 1 62 ? -14.789 28.844 10.766 1 91.06 62 LEU B O 1
ATOM 2972 N N . ILE B 1 63 ? -16.891 28.906 10.016 1 90.06 63 ILE B N 1
ATOM 2973 C CA . ILE B 1 63 ? -17.359 29.922 10.938 1 90.06 63 ILE B CA 1
ATOM 2974 C C . ILE B 1 63 ? -18.562 29.391 11.727 1 90.06 63 ILE B C 1
ATOM 2976 O O . ILE B 1 63 ? -19.469 28.797 11.156 1 90.06 63 ILE B O 1
ATOM 2980 N N . GLN B 1 64 ? -18.469 29.531 13.031 1 88.62 64 GLN B N 1
ATOM 2981 C CA . GLN B 1 64 ? -19.609 29.234 13.875 1 88.62 64 GLN B CA 1
ATOM 2982 C C . GLN B 1 64 ? -20.516 30.438 14.031 1 88.62 64 GLN B C 1
ATOM 2984 O O . GLN B 1 64 ? -20.062 31.531 14.383 1 88.62 64 GLN B O 1
ATOM 2989 N N . VAL B 1 65 ? -21.766 30.234 13.789 1 87.06 65 VAL B N 1
ATOM 2990 C CA . VAL B 1 65 ? -22.703 31.359 13.789 1 87.06 65 VAL B CA 1
ATOM 2991 C C . VAL B 1 65 ? -23.734 31.188 14.898 1 87.06 65 VAL B C 1
ATOM 2993 O O . VAL B 1 65 ? -24.312 30.109 15.047 1 87.06 65 VAL B O 1
ATOM 2996 N N . PRO B 1 66 ? -23.891 32.219 15.719 1 84.88 66 PRO B N 1
ATOM 2997 C CA . PRO B 1 66 ? -24.922 32.156 16.766 1 84.88 66 PRO B CA 1
ATOM 2998 C C . PRO B 1 66 ? -26.344 32.188 16.203 1 84.88 66 PRO B C 1
ATOM 3000 O O . PRO B 1 66 ? -26.531 32.531 15.023 1 84.88 66 PRO B O 1
ATOM 3003 N N . ASP B 1 67 ? -27.203 31.75 17.109 1 79.81 67 ASP B N 1
ATOM 3004 C CA . ASP B 1 67 ? -28.609 31.906 16.734 1 79.81 67 ASP B CA 1
ATOM 3005 C C . ASP B 1 67 ? -28.953 33.375 16.453 1 79.81 67 ASP B C 1
ATOM 3007 O O . ASP B 1 67 ? -28.469 34.281 17.141 1 79.81 67 ASP B O 1
ATOM 3011 N N . PRO B 1 68 ? -29.672 33.594 15.406 1 75.19 68 PRO B N 1
ATOM 3012 C CA . PRO B 1 68 ? -30 34.969 15.031 1 75.19 68 PRO B CA 1
ATOM 3013 C C . PRO B 1 68 ? -30.609 35.75 16.188 1 75.19 68 PRO B C 1
ATOM 3015 O O . PRO B 1 68 ? -30.5 36.969 16.219 1 75.19 68 PRO B O 1
ATOM 3018 N N . GLU B 1 69 ? -31.219 35.062 17.094 1 79.06 69 GLU B N 1
ATOM 3019 C CA . GLU B 1 69 ? -31.906 35.719 18.172 1 79.06 69 GLU B CA 1
ATOM 3020 C C . GLU B 1 69 ? -30.938 36.25 19.234 1 79.06 69 GLU B C 1
ATOM 3022 O O . GLU B 1 69 ? -31.312 37 20.125 1 79.06 69 GLU B O 1
ATOM 3027 N N . THR B 1 70 ? -29.781 35.812 18.969 1 77.06 70 THR B N 1
ATOM 3028 C CA . THR B 1 70 ? -28.797 36.188 19.984 1 77.06 70 THR B CA 1
ATOM 3029 C C . THR B 1 70 ? -27.906 37.312 19.453 1 77.06 70 THR B C 1
ATOM 3031 O O . THR B 1 70 ? -27.656 37.406 18.25 1 77.06 70 THR B O 1
ATOM 3034 N N . ASP B 1 71 ? -27.641 38.312 20.172 1 75.81 71 ASP B N 1
ATOM 3035 C CA . ASP B 1 71 ? -26.766 39.406 19.797 1 75.81 71 ASP B CA 1
ATOM 3036 C C . ASP B 1 71 ? -25.297 39 19.891 1 75.81 71 ASP B C 1
ATOM 3038 O O . ASP B 1 71 ? -24.406 39.875 20.016 1 75.81 71 ASP B O 1
ATOM 3042 N N . ALA B 1 72 ? -25.125 37.75 19.703 1 81.75 72 ALA B N 1
ATOM 3043 C CA . ALA B 1 72 ? -23.734 37.312 19.828 1 81.75 72 ALA B CA 1
ATOM 3044 C C . ALA B 1 72 ? -23.031 37.344 18.469 1 81.75 72 ALA B C 1
ATOM 3046 O O . ALA B 1 72 ? -23.672 37.25 17.422 1 81.75 72 ALA B O 1
ATOM 3047 N N . ALA B 1 73 ? -21.719 37.625 18.438 1 86.44 73 ALA B N 1
ATOM 3048 C CA . ALA B 1 73 ? -20.906 37.688 17.219 1 86.44 73 ALA B CA 1
ATOM 3049 C C . ALA B 1 73 ? -20.484 36.281 16.781 1 86.44 73 ALA B C 1
ATOM 3051 O O . ALA B 1 73 ? -20.297 35.406 17.594 1 86.44 73 ALA B O 1
ATOM 3052 N N . PRO B 1 74 ? -20.391 36.094 15.477 1 85.38 74 PRO B N 1
ATOM 3053 C CA . PRO B 1 74 ? -19.875 34.812 14.984 1 85.38 74 PRO B CA 1
ATOM 3054 C C . PRO B 1 74 ? -18.453 34.531 15.461 1 85.38 74 PRO B C 1
ATOM 3056 O O . PRO B 1 74 ? -17.766 35.438 15.922 1 85.38 74 PRO B O 1
ATOM 3059 N N . SER B 1 75 ? -18.078 33.281 15.375 1 86.5 75 SER B N 1
ATOM 3060 C CA . SER B 1 75 ? -16.734 32.906 15.758 1 86.5 75 SER B CA 1
ATOM 3061 C C . SER B 1 75 ? -15.711 33.344 14.703 1 86.5 75 SER B C 1
ATOM 3063 O O . SER B 1 75 ? -16.094 33.75 13.602 1 86.5 75 SER B O 1
ATOM 3065 N N . ASP B 1 76 ? -14.445 33.312 15.086 1 89.88 76 ASP B N 1
ATOM 3066 C CA . ASP B 1 76 ? -13.383 33.469 14.109 1 89.88 76 ASP B CA 1
ATOM 3067 C C . ASP B 1 76 ? -13.367 32.312 13.109 1 89.88 76 ASP B C 1
ATOM 3069 O O . ASP B 1 76 ? -13.93 31.234 13.383 1 89.88 76 ASP B O 1
ATOM 3073 N N . GLU B 1 77 ? -12.781 32.625 12.023 1 90.44 77 GLU B N 1
ATOM 3074 C CA . GLU B 1 77 ? -12.656 31.594 10.992 1 90.44 77 GLU B CA 1
ATOM 3075 C C . GLU B 1 77 ? -11.602 30.547 11.383 1 90.44 77 GLU B C 1
ATOM 3077 O O . GLU B 1 77 ? -10.523 30.906 11.852 1 90.44 77 GLU B O 1
ATOM 3082 N N . LEU B 1 78 ? -11.984 29.359 11.242 1 92.62 78 LEU B N 1
ATOM 3083 C CA . LEU B 1 78 ? -11.07 28.25 11.438 1 92.62 78 LEU B CA 1
ATOM 3084 C C . LEU B 1 78 ? -10.836 27.5 10.125 1 92.62 78 LEU B C 1
ATOM 3086 O O . LEU B 1 78 ? -11.789 27.109 9.453 1 92.62 78 LEU B O 1
ATOM 3090 N N . ILE B 1 79 ? -9.562 27.328 9.727 1 94.62 79 ILE B N 1
ATOM 3091 C CA . ILE B 1 79 ? -9.289 26.578 8.508 1 94.62 79 ILE B CA 1
ATOM 3092 C C . ILE B 1 79 ? -9.43 25.078 8.773 1 94.62 79 ILE B C 1
ATOM 3094 O O . ILE B 1 79 ? -8.844 24.562 9.719 1 94.62 79 ILE B O 1
ATOM 3098 N N . VAL B 1 80 ? -10.273 24.438 7.891 1 96.38 80 VAL B N 1
ATOM 3099 C CA . VAL B 1 80 ? -10.578 23.031 8.078 1 96.38 80 VAL B CA 1
ATOM 3100 C C . VAL B 1 80 ? -10.461 22.297 6.742 1 96.38 80 VAL B C 1
ATOM 3102 O O . VAL B 1 80 ? -10.305 22.922 5.691 1 96.38 80 VAL B O 1
ATOM 3105 N N . VAL B 1 81 ? -10.391 20.984 6.824 1 97.31 81 VAL B N 1
ATOM 3106 C CA . VAL B 1 81 ? -10.484 20.141 5.637 1 97.31 81 VAL B CA 1
ATOM 3107 C C . VAL B 1 81 ? -11.828 19.422 5.613 1 97.31 81 VAL B C 1
ATOM 3109 O O . VAL B 1 81 ? -12.234 18.812 6.605 1 97.31 81 VAL B O 1
ATOM 3112 N N . CYS B 1 82 ? -12.531 19.516 4.465 1 95.94 82 CYS B N 1
ATOM 3113 C CA . CYS B 1 82 ? -13.836 18.875 4.297 1 95.94 82 CYS B CA 1
ATOM 3114 C C . CYS B 1 82 ? -13.766 17.766 3.264 1 95.94 82 CYS B C 1
ATOM 3116 O O . CYS B 1 82 ? -13.32 17.984 2.137 1 95.94 82 CYS B O 1
ATOM 3118 N N . LYS B 1 83 ? -14.18 16.578 3.678 1 96.56 83 LYS B N 1
ATOM 3119 C CA . LYS B 1 83 ? -14.453 15.508 2.723 1 96.56 83 LYS B CA 1
ATOM 3120 C C . LYS B 1 83 ? -15.93 15.492 2.318 1 96.56 83 LYS B C 1
ATOM 3122 O O . LYS B 1 83 ? -16.812 15.328 3.164 1 96.56 83 LYS B O 1
ATOM 3127 N N . VAL B 1 84 ? -16.156 15.656 1.04 1 94 84 VAL B N 1
ATOM 3128 C CA . VAL B 1 84 ? -17.516 15.781 0.537 1 94 84 VAL B CA 1
ATOM 3129 C C . VAL B 1 84 ? -17.875 14.539 -0.274 1 94 84 VAL B C 1
ATOM 3131 O O . VAL B 1 84 ? -17.125 14.117 -1.151 1 94 84 VAL B O 1
ATOM 3134 N N . ALA B 1 85 ? -18.969 13.922 0.03 1 93.81 85 ALA B N 1
ATOM 3135 C CA . ALA B 1 85 ? -19.484 12.75 -0.67 1 93.81 85 ALA B CA 1
ATOM 3136 C C . ALA B 1 85 ? -20.844 13.023 -1.291 1 93.81 85 ALA B C 1
ATOM 3138 O O . ALA B 1 85 ? -21.719 13.609 -0.645 1 93.81 85 ALA B O 1
ATOM 3139 N N . HIS B 1 86 ? -21 12.656 -2.51 1 90.81 86 HIS B N 1
ATOM 3140 C CA . HIS B 1 86 ? -22.281 12.789 -3.213 1 90.81 86 HIS B CA 1
ATOM 3141 C C . HIS B 1 86 ? -22.891 11.422 -3.502 1 90.81 86 HIS B C 1
ATOM 3143 O O . HIS B 1 86 ? -22.203 10.523 -4.008 1 90.81 86 HIS B O 1
ATOM 3149 N N . GLY B 1 87 ? -24.172 11.297 -3.174 1 90.62 87 GLY B N 1
ATOM 3150 C CA . GLY B 1 87 ? -24.859 10.031 -3.381 1 90.62 87 GLY B CA 1
ATOM 3151 C C . GLY B 1 87 ? -24.906 9.164 -2.139 1 90.62 87 GLY B C 1
ATOM 3152 O O . GLY B 1 87 ? -24.016 9.258 -1.279 1 90.62 87 GLY B O 1
ATOM 3153 N N . ARG B 1 88 ? -25.875 8.289 -2.045 1 90 88 ARG B N 1
ATOM 3154 C CA . ARG B 1 88 ? -26.156 7.52 -0.839 1 90 88 ARG B CA 1
ATOM 3155 C C . ARG B 1 88 ? -25 6.582 -0.503 1 90 88 ARG B C 1
ATOM 3157 O O . ARG B 1 88 ? -24.641 6.441 0.663 1 90 88 ARG B O 1
ATOM 3164 N N . ARG B 1 89 ? -24.438 5.941 -1.477 1 85.06 89 ARG B N 1
ATOM 3165 C CA . ARG B 1 89 ? -23.375 4.961 -1.252 1 85.06 89 ARG B CA 1
ATOM 3166 C C . ARG B 1 89 ? -22.125 5.625 -0.69 1 85.06 89 ARG B C 1
ATOM 3168 O O . ARG B 1 89 ? -21.547 5.137 0.279 1 85.06 89 ARG B O 1
ATOM 3175 N N . GLN B 1 90 ? -21.734 6.707 -1.311 1 89.62 90 GLN B N 1
ATOM 3176 C CA . GLN B 1 90 ? -20.531 7.422 -0.863 1 89.62 90 GLN B CA 1
ATOM 3177 C C . GLN B 1 90 ? -20.75 8.031 0.52 1 89.62 90 GLN B C 1
ATOM 3179 O O . GLN B 1 90 ? -19.812 8.117 1.317 1 89.62 90 GLN B O 1
ATOM 3184 N N . ILE B 1 91 ? -21.969 8.406 0.78 1 93.94 91 ILE B N 1
ATOM 3185 C CA . ILE B 1 91 ? -22.297 8.977 2.084 1 93.94 91 ILE B CA 1
ATOM 3186 C C . ILE B 1 91 ? -22.188 7.895 3.158 1 93.94 91 ILE B C 1
ATOM 3188 O O . ILE B 1 91 ? -21.719 8.156 4.266 1 93.94 91 ILE B O 1
ATOM 3192 N N . ALA B 1 92 ? -22.609 6.734 2.854 1 91.56 92 ALA B N 1
ATOM 3193 C CA . ALA B 1 92 ? -22.5 5.629 3.805 1 91.56 92 ALA B CA 1
ATOM 3194 C C . ALA B 1 92 ? -21.047 5.375 4.188 1 91.56 92 ALA B C 1
ATOM 3196 O O . ALA B 1 92 ? -20.734 5.172 5.367 1 91.56 92 ALA B O 1
ATOM 3197 N N . ARG B 1 93 ? -20.203 5.445 3.244 1 89.94 93 ARG B N 1
ATOM 3198 C CA . ARG B 1 93 ? -18.781 5.246 3.49 1 89.94 93 ARG B CA 1
ATOM 3199 C C . ARG B 1 93 ? -18.203 6.383 4.336 1 89.94 93 ARG B C 1
ATOM 3201 O O . ARG B 1 93 ? -17.375 6.148 5.219 1 89.94 93 ARG B O 1
ATOM 3208 N N . LEU B 1 94 ? -18.625 7.559 4.004 1 95.38 94 LEU B N 1
ATOM 3209 C CA . LEU B 1 94 ? -18.203 8.727 4.766 1 95.38 94 LEU B CA 1
ATOM 3210 C C . LEU B 1 94 ? -18.625 8.602 6.227 1 95.38 94 LEU B C 1
ATOM 3212 O O . LEU B 1 94 ? -17.844 8.93 7.129 1 95.38 94 LEU B O 1
ATOM 3216 N N . LYS B 1 95 ? -19.844 8.117 6.43 1 95.69 95 LYS B N 1
ATOM 3217 C CA . LYS B 1 95 ? -20.344 7.918 7.785 1 95.69 95 LYS B CA 1
ATOM 3218 C C . LYS B 1 95 ? -19.531 6.859 8.531 1 95.69 95 LYS B C 1
ATOM 3220 O O . LYS B 1 95 ? -19.234 7.016 9.711 1 95.69 95 LYS B O 1
ATOM 3225 N N . GLU B 1 96 ? -19.203 5.828 7.84 1 93.38 96 GLU B N 1
ATOM 3226 C CA . GLU B 1 96 ? -18.375 4.785 8.438 1 93.38 96 GLU B CA 1
ATOM 3227 C C . GLU B 1 96 ? -17.031 5.336 8.875 1 93.38 96 GLU B C 1
ATOM 3229 O O . GLU B 1 96 ? -16.531 5.012 9.961 1 93.38 96 GLU B O 1
ATOM 3234 N N . GLU B 1 97 ? -16.453 6.109 8.047 1 96.19 97 GLU B N 1
ATOM 3235 C CA . GLU B 1 97 ? -15.188 6.75 8.391 1 96.19 97 GLU B CA 1
ATOM 3236 C C . GLU B 1 97 ? -15.336 7.648 9.609 1 96.19 97 GLU B C 1
ATOM 3238 O O . GLU B 1 97 ? -14.516 7.602 10.531 1 96.19 97 GLU B O 1
ATOM 3243 N N . ALA B 1 98 ? -16.391 8.445 9.625 1 97.19 98 ALA B N 1
ATOM 3244 C CA . ALA B 1 98 ? -16.656 9.32 10.766 1 97.19 98 ALA B CA 1
ATOM 3245 C C . ALA B 1 98 ? -16.781 8.516 12.055 1 97.19 98 ALA B C 1
ATOM 3247 O O . ALA B 1 98 ? -16.266 8.914 13.094 1 97.19 98 ALA B O 1
ATOM 3248 N N . ASP B 1 99 ? -17.438 7.422 11.953 1 96.88 99 ASP B N 1
ATOM 3249 C CA . ASP B 1 99 ? -17.641 6.57 13.117 1 96.88 99 ASP B CA 1
ATOM 3250 C C . ASP B 1 99 ? -16.312 6.027 13.648 1 96.88 99 ASP B C 1
ATOM 3252 O O . ASP B 1 99 ? -16.109 5.961 14.859 1 96.88 99 ASP B O 1
ATOM 3256 N N . ILE B 1 100 ? -15.484 5.676 12.789 1 97 100 ILE B N 1
ATOM 3257 C CA . ILE B 1 100 ? -14.172 5.172 13.195 1 97 100 ILE B CA 1
ATOM 3258 C C . ILE B 1 100 ? -13.422 6.246 13.969 1 97 100 ILE B C 1
ATOM 3260 O O . ILE B 1 100 ? -12.859 5.973 15.031 1 97 100 ILE B O 1
ATOM 3264 N N . TYR B 1 101 ? -13.398 7.453 13.461 1 97 101 TYR B N 1
ATOM 3265 C CA . TYR B 1 101 ? -12.758 8.562 14.148 1 97 101 TYR B CA 1
ATOM 3266 C C . TYR B 1 101 ? -13.359 8.766 15.531 1 97 101 TYR B C 1
ATOM 3268 O O . TYR B 1 101 ? -12.641 8.883 16.531 1 97 101 TYR B O 1
ATOM 3276 N N . ASN B 1 102 ? -14.672 8.766 15.602 1 95.81 102 ASN B N 1
ATOM 3277 C CA . ASN B 1 102 ? -15.383 9.18 16.797 1 95.81 102 ASN B CA 1
ATOM 3278 C C . ASN B 1 102 ? -15.406 8.078 17.859 1 95.81 102 ASN B C 1
ATOM 3280 O O . ASN B 1 102 ? -15.422 8.359 19.062 1 95.81 102 ASN B O 1
ATOM 3284 N N . GLU B 1 103 ? -15.43 6.902 17.438 1 96.19 103 GLU B N 1
ATOM 3285 C CA . GLU B 1 103 ? -15.602 5.801 18.375 1 96.19 103 GLU B CA 1
ATOM 3286 C C . GLU B 1 103 ? -14.258 5.16 18.734 1 96.19 103 GLU B C 1
ATOM 3288 O O . GLU B 1 103 ? -13.93 4.992 19.906 1 96.19 103 GLU B O 1
ATOM 3293 N N . ASP B 1 104 ? -13.484 4.883 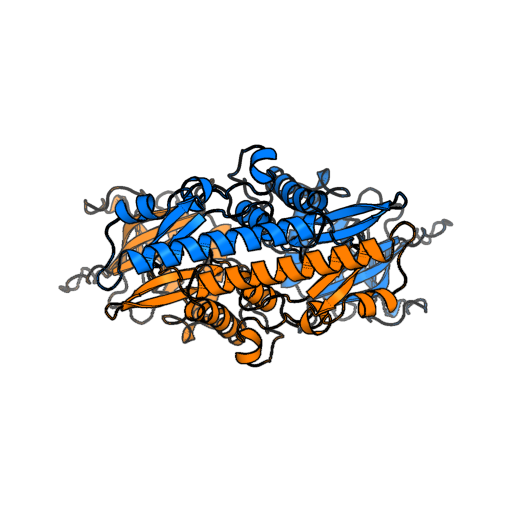17.75 1 97.12 104 ASP B N 1
ATOM 3294 C CA . ASP B 1 104 ? -12.32 4.039 17.969 1 97.12 104 ASP B CA 1
ATOM 3295 C C . ASP B 1 104 ? -11.055 4.879 18.109 1 97.12 104 ASP B C 1
ATOM 3297 O O . ASP B 1 104 ? -10.141 4.516 18.859 1 97.12 104 ASP B O 1
ATOM 3301 N N . LEU B 1 105 ? -11.023 6.02 17.453 1 98.06 105 LEU B N 1
ATOM 3302 C CA . LEU B 1 105 ? -9.773 6.77 17.406 1 98.06 105 LEU B CA 1
ATOM 3303 C C . LEU B 1 105 ? -9.891 8.07 18.203 1 98.06 105 LEU B C 1
ATOM 3305 O O . LEU B 1 105 ? -9.094 8.992 18.016 1 98.06 105 LEU B O 1
ATOM 3309 N N . ARG B 1 106 ? -10.852 8.18 19.047 1 96.56 106 ARG B N 1
ATOM 3310 C CA . ARG B 1 106 ? -11.133 9.406 19.797 1 96.56 106 ARG B CA 1
ATOM 3311 C C . ARG B 1 106 ? -9.906 9.883 20.547 1 96.56 106 ARG B C 1
ATOM 3313 O O . ARG B 1 106 ? -9.555 11.062 20.484 1 96.56 106 ARG B O 1
ATOM 3320 N N . ASP B 1 107 ? -9.195 9 21.188 1 97.25 107 ASP B N 1
ATOM 3321 C CA . ASP B 1 107 ? -8.078 9.336 22.062 1 97.25 107 ASP B CA 1
ATOM 3322 C C . ASP B 1 107 ? -6.848 9.75 21.25 1 97.25 107 ASP B C 1
ATOM 3324 O O . ASP B 1 107 ? -5.898 10.32 21.797 1 97.25 107 ASP B O 1
ATOM 3328 N N . LEU B 1 108 ? -6.828 9.453 20.016 1 98.31 108 LEU B N 1
ATOM 3329 C CA . LEU B 1 108 ? -5.656 9.711 19.188 1 98.31 108 LEU B CA 1
ATOM 3330 C C . LEU B 1 108 ? -5.82 11.023 18.422 1 98.31 108 LEU B C 1
ATOM 3332 O O . LEU B 1 108 ? -4.867 11.516 17.812 1 98.31 108 LEU B O 1
ATOM 3336 N N . GLN B 1 109 ? -7.004 11.617 18.469 1 97.31 109 GLN B N 1
ATOM 3337 C CA . GLN B 1 109 ? -7.305 12.828 17.703 1 97.31 109 GLN B CA 1
ATOM 3338 C C . GLN B 1 109 ? -6.5 14.016 18.219 1 97.31 109 GLN B C 1
ATOM 3340 O O . GLN B 1 109 ? -6.352 14.195 19.422 1 97.31 109 GLN B O 1
ATOM 3345 N N . GLY B 1 110 ? -5.988 14.773 17.25 1 95.56 110 GLY B N 1
ATOM 3346 C CA . GLY B 1 110 ? -5.215 15.953 17.609 1 95.56 110 GLY B CA 1
ATOM 3347 C C . GLY B 1 110 ? -3.734 15.672 17.766 1 95.56 110 GLY B C 1
ATOM 3348 O O . GLY B 1 110 ? -2.926 16.594 17.859 1 95.56 110 GLY B O 1
ATOM 3349 N N . ALA B 1 111 ? -3.408 14.391 17.797 1 96.44 111 ALA B N 1
ATOM 3350 C CA . ALA B 1 111 ? -2.006 14.023 17.984 1 96.44 111 ALA B CA 1
ATOM 3351 C C . ALA B 1 111 ? -1.529 13.078 16.891 1 96.44 111 ALA B C 1
ATOM 3353 O O . ALA B 1 111 ? -0.46 13.273 16.312 1 96.44 111 ALA B O 1
ATOM 3354 N N . ILE B 1 112 ? -2.322 12.07 16.594 1 98.19 112 ILE B N 1
ATOM 3355 C CA . ILE B 1 112 ? -1.931 11.039 15.641 1 98.19 112 ILE B CA 1
ATOM 3356 C C . ILE B 1 112 ? -2.791 11.133 14.383 1 98.19 112 ILE B C 1
ATOM 3358 O O . ILE B 1 112 ? -2.303 10.93 13.273 1 98.19 112 ILE B O 1
ATOM 3362 N N . VAL B 1 113 ? -4.078 11.406 14.617 1 98.69 113 VAL B N 1
ATOM 3363 C CA . VAL B 1 113 ? -5.027 11.594 13.523 1 98.69 113 VAL B CA 1
ATOM 3364 C C . VAL B 1 113 ? -5.719 12.953 13.672 1 98.69 113 VAL B C 1
ATOM 3366 O O . VAL B 1 113 ? -5.668 13.57 14.734 1 98.69 113 VAL B O 1
ATOM 3369 N N . PRO B 1 114 ? -6.324 13.461 12.641 1 98.12 114 PRO B N 1
ATOM 3370 C CA . PRO B 1 114 ? -6.992 14.766 12.742 1 98.12 114 PRO B CA 1
ATOM 3371 C C . PRO B 1 114 ? -8.148 14.758 13.734 1 98.12 114 PRO B C 1
ATOM 3373 O O . PRO B 1 114 ? -8.812 13.734 13.914 1 98.12 114 PRO B O 1
ATOM 3376 N N . LEU B 1 115 ? -8.391 15.883 14.312 1 97 115 LEU B N 1
ATOM 3377 C CA . LEU B 1 115 ? -9.617 16.094 15.07 1 97 115 LEU B CA 1
ATOM 3378 C C . LEU B 1 115 ? -10.828 16.141 14.148 1 97 115 LEU B C 1
ATOM 3380 O O . LEU B 1 115 ? -10.789 16.75 13.086 1 97 115 LEU B O 1
ATOM 3384 N N . VAL B 1 116 ? -11.859 15.445 14.57 1 96.69 116 VAL B N 1
ATOM 3385 C CA . VAL B 1 116 ? -13.109 15.508 13.828 1 96.69 116 VAL B CA 1
ATOM 3386 C C . VAL B 1 116 ? -14 16.609 14.414 1 96.69 116 VAL B C 1
ATOM 3388 O O . VAL B 1 116 ? -14.328 16.578 15.602 1 96.69 116 VAL B O 1
ATOM 3391 N N . ILE B 1 117 ? -14.375 17.516 13.562 1 95.31 117 ILE B N 1
ATOM 3392 C CA . ILE B 1 117 ? -15.234 18.609 14 1 95.31 117 ILE B CA 1
ATOM 3393 C C . ILE B 1 117 ? -16.703 18.188 13.875 1 95.31 117 ILE B C 1
ATOM 3395 O O . ILE B 1 117 ? -17.516 18.516 14.734 1 95.31 117 ILE B O 1
ATOM 3399 N N . GLY B 1 118 ? -17 17.516 12.789 1 95.31 118 GLY B N 1
ATOM 3400 C CA . GLY B 1 118 ? -18.359 17.016 12.602 1 95.31 118 GLY B CA 1
ATOM 3401 C C . GLY B 1 118 ? -18.578 16.344 11.266 1 95.31 118 GLY B C 1
ATOM 3402 O O . GLY B 1 118 ? -17.719 16.438 10.375 1 95.31 118 GLY B O 1
ATOM 3403 N N . CYS B 1 119 ? -19.672 15.594 11.25 1 96.81 119 CYS B N 1
ATOM 3404 C CA . CYS B 1 119 ? -20.172 14.977 10.023 1 96.81 119 CYS B CA 1
ATOM 3405 C C . CYS B 1 119 ? -21.625 15.352 9.781 1 96.81 119 CYS B C 1
ATOM 3407 O O . CYS B 1 119 ? -22.469 15.227 10.672 1 96.81 119 CYS B O 1
ATOM 3409 N N . TYR B 1 120 ? -21.891 15.891 8.641 1 95.44 120 TYR B N 1
ATOM 3410 C CA . TYR B 1 120 ? -23.203 16.406 8.297 1 95.44 120 TYR B CA 1
ATOM 3411 C C . TYR B 1 120 ? -23.734 15.766 7.02 1 95.44 120 TYR B C 1
ATOM 3413 O O . TYR B 1 120 ? -22.984 15.609 6.047 1 95.44 120 TYR B O 1
ATOM 3421 N N . VAL B 1 121 ? -24.984 15.336 7.082 1 95 121 VAL B N 1
ATOM 3422 C CA . VAL B 1 121 ? -25.578 14.625 5.953 1 95 121 VAL B CA 1
ATOM 3423 C C . VAL B 1 121 ? -26.984 15.164 5.68 1 95 121 VAL B C 1
ATOM 3425 O O . VAL B 1 121 ? -27.75 15.398 6.613 1 95 121 VAL B O 1
ATOM 3428 N N . GLY B 1 122 ? -27.25 15.398 4.336 1 90.56 122 GLY B N 1
ATOM 3429 C CA . GLY B 1 122 ? -28.578 15.867 3.979 1 90.56 122 GLY B CA 1
ATOM 3430 C C . GLY B 1 122 ? -28.781 15.969 2.48 1 90.56 122 GLY B C 1
ATOM 3431 O O . GLY B 1 122 ? -28.125 15.281 1.704 1 90.56 122 GLY B O 1
ATOM 3432 N N . LYS B 1 123 ? -29.828 16.719 2.131 1 88.12 123 LYS B N 1
ATOM 3433 C CA . LYS B 1 123 ? -30.188 16.906 0.728 1 88.12 123 LYS B CA 1
ATOM 3434 C C . LYS B 1 123 ? -29.984 18.375 0.31 1 88.12 123 LYS B C 1
ATOM 3436 O O . LYS B 1 123 ? -30.25 19.281 1.089 1 88.12 123 LYS B O 1
ATOM 3441 N N . THR B 1 124 ? -29.484 18.422 -0.9 1 80.75 124 THR B N 1
ATOM 3442 C CA . THR B 1 124 ? -29.406 19.766 -1.465 1 80.75 124 THR B CA 1
ATOM 3443 C C . THR B 1 124 ? -30.781 20.25 -1.888 1 80.75 124 THR B C 1
ATOM 3445 O O . THR B 1 124 ? -31.75 19.484 -1.877 1 80.75 124 THR B O 1
ATOM 3448 N N . GLY B 1 125 ? -30.812 21.578 -2.189 1 75.12 125 GLY B N 1
ATOM 3449 C CA . GLY B 1 125 ? -32.062 22.125 -2.701 1 75.12 125 GLY B CA 1
ATOM 3450 C C . GLY B 1 125 ? -32.562 21.406 -3.93 1 75.12 125 GLY B C 1
ATOM 3451 O O . GLY B 1 125 ? -33.781 21.344 -4.156 1 75.12 125 GLY B O 1
ATOM 3452 N N . GLU B 1 126 ? -31.703 20.797 -4.668 1 78.5 126 GLU B N 1
ATOM 3453 C CA . GLU B 1 126 ? -32.062 20.094 -5.891 1 78.5 126 GLU B CA 1
ATOM 3454 C C . GLU B 1 126 ? -32.438 18.641 -5.598 1 78.5 126 GLU B C 1
ATOM 3456 O O . GLU B 1 126 ? -32.781 17.891 -6.504 1 78.5 126 GLU B O 1
ATOM 3461 N N . GLY B 1 127 ? -32.312 18.281 -4.355 1 80.5 127 GLY B N 1
ATOM 3462 C CA . GLY B 1 127 ? -32.719 16.953 -3.953 1 80.5 127 GLY B CA 1
ATOM 3463 C C . GLY B 1 127 ? -31.594 15.945 -3.969 1 80.5 127 GLY B C 1
ATOM 3464 O O . GLY B 1 127 ? -31.812 14.75 -3.771 1 80.5 127 GLY B O 1
ATOM 3465 N N . TRP B 1 128 ? -30.422 16.438 -4.188 1 85.62 128 TRP B N 1
ATOM 3466 C CA . TRP B 1 128 ? -29.297 15.523 -4.227 1 85.62 128 TRP B CA 1
ATOM 3467 C C . TRP B 1 128 ? -28.766 15.258 -2.82 1 85.62 128 TRP B C 1
ATOM 3469 O O . TRP B 1 128 ? -28.688 16.172 -1.997 1 85.62 128 TRP B O 1
ATOM 3479 N N . HIS B 1 129 ? -28.453 14.023 -2.502 1 91.31 129 HIS B N 1
ATOM 3480 C CA . HIS B 1 129 ? -27.891 13.656 -1.207 1 91.31 129 HIS B CA 1
ATOM 3481 C C . HIS B 1 129 ? -26.422 14.039 -1.114 1 91.31 129 HIS B C 1
ATOM 3483 O O . HIS B 1 129 ? -25.625 13.719 -2.008 1 91.31 129 HIS B O 1
ATOM 3489 N N . VAL B 1 130 ? -26.078 14.703 -0.042 1 91.69 130 VAL B N 1
ATOM 3490 C CA . VAL B 1 130 ? -24.688 15.133 0.145 1 91.69 130 VAL B CA 1
ATOM 3491 C C . VAL B 1 130 ? -24.281 14.914 1.599 1 91.69 130 VAL B C 1
ATOM 3493 O O . VAL B 1 130 ? -25.094 15.062 2.512 1 91.69 130 VAL B O 1
ATOM 3496 N N . GLY B 1 131 ? -23.016 14.484 1.793 1 95.25 131 GLY B N 1
ATOM 3497 C CA . GLY B 1 131 ? -22.391 14.391 3.096 1 95.25 131 GLY B CA 1
ATOM 3498 C C . GLY B 1 131 ? -21.078 15.141 3.176 1 95.25 131 GLY B C 1
ATOM 3499 O O . GLY B 1 131 ? -20.312 15.188 2.203 1 95.25 131 GLY B O 1
ATOM 3500 N N . VAL B 1 132 ? -20.844 15.727 4.375 1 95.62 132 VAL B N 1
ATOM 3501 C CA . VAL B 1 132 ? -19.609 16.484 4.586 1 95.62 132 VAL B CA 1
ATOM 3502 C C . VAL B 1 132 ? -18.984 16.078 5.914 1 95.62 132 VAL B C 1
ATOM 3504 O O . VAL B 1 132 ? -19.594 16.234 6.977 1 95.62 132 VAL B O 1
ATOM 3507 N N . LEU B 1 133 ? -17.828 15.516 5.867 1 97.5 133 LEU B N 1
ATOM 3508 C CA . LEU B 1 133 ? -17.016 15.266 7.051 1 97.5 133 LEU B CA 1
ATOM 3509 C C . LEU B 1 133 ? -15.984 16.375 7.25 1 97.5 133 LEU B C 1
ATOM 3511 O O . LEU B 1 133 ? -15.148 16.609 6.379 1 97.5 133 LEU B O 1
ATOM 3515 N N . ILE B 1 134 ? -16.047 17.047 8.359 1 96.69 134 ILE B N 1
ATOM 3516 C CA . ILE B 1 134 ? -15.18 18.203 8.633 1 96.69 134 ILE B CA 1
ATOM 3517 C C . ILE B 1 134 ? -14.07 17.781 9.594 1 96.69 134 ILE B C 1
ATOM 3519 O O . ILE B 1 134 ? -14.336 17.375 10.727 1 96.69 134 ILE B O 1
ATOM 3523 N N . LEU B 1 135 ? -12.82 18 9.141 1 97.88 135 LEU B N 1
ATOM 3524 C CA . LEU B 1 135 ? -11.648 17.594 9.898 1 97.88 135 LEU B CA 1
ATOM 3525 C C . LEU B 1 135 ? -10.711 18.766 10.141 1 97.88 135 LEU B C 1
ATOM 3527 O O . LEU B 1 135 ? -10.711 19.734 9.375 1 97.88 135 LEU B O 1
ATOM 3531 N N . GLU B 1 136 ? -9.945 18.641 11.195 1 96.56 136 GLU B N 1
ATOM 3532 C CA . GLU B 1 136 ? -8.836 19.547 11.461 1 96.56 136 GLU B CA 1
ATOM 3533 C C . GLU B 1 136 ? -7.891 19.625 10.266 1 96.56 136 GLU B C 1
ATOM 3535 O O . GLU B 1 136 ? -7.574 18.609 9.648 1 96.56 136 GLU B O 1
ATOM 3540 N N . ASP B 1 137 ? -7.504 20.828 9.93 1 96.81 137 ASP B N 1
ATOM 3541 C CA . ASP B 1 137 ? -6.438 20.969 8.945 1 96.81 137 ASP B CA 1
ATOM 3542 C C . ASP B 1 137 ? -5.074 20.672 9.57 1 96.81 137 ASP B C 1
ATOM 3544 O O . ASP B 1 137 ? -4.543 21.484 10.336 1 96.81 137 ASP B O 1
ATOM 3548 N N . CYS B 1 138 ? -4.496 19.594 9.172 1 96.88 138 CYS B N 1
ATOM 3549 C CA . CYS B 1 138 ? -3.246 19.141 9.773 1 96.88 138 CYS B CA 1
ATOM 3550 C C . CYS B 1 138 ? -2.072 19.375 8.836 1 96.88 138 CYS B C 1
ATOM 3552 O O . CYS B 1 138 ? -1.026 18.75 8.961 1 96.88 138 CYS B O 1
ATOM 3554 N N . GLY B 1 139 ? -2.268 20.219 7.895 1 95.44 139 GLY B N 1
ATOM 3555 C CA . GLY B 1 139 ? -1.173 20.578 7.004 1 95.44 139 GLY B CA 1
ATOM 3556 C C . GLY B 1 139 ? -1.271 19.906 5.645 1 95.44 139 GLY B C 1
ATOM 3557 O O . GLY B 1 139 ? -2.369 19.719 5.117 1 95.44 139 GLY B O 1
ATOM 3558 N N . ASN B 1 140 ? -0.082 19.719 5.055 1 93.81 140 ASN B N 1
ATOM 3559 C CA . ASN B 1 140 ? -0.046 19.234 3.678 1 93.81 140 ASN B CA 1
ATOM 3560 C C . ASN B 1 140 ? 0.573 17.844 3.584 1 93.81 140 ASN B C 1
ATOM 3562 O O . ASN B 1 140 ? 1.333 17.438 4.465 1 93.81 140 ASN B O 1
ATOM 3566 N N . ARG B 1 141 ? 0.233 17.203 2.453 1 93.06 141 ARG B N 1
ATOM 3567 C CA . ARG B 1 141 ? 0.85 15.914 2.162 1 93.06 141 ARG B CA 1
ATOM 3568 C C . ARG B 1 141 ? 2.361 16.047 2.012 1 93.06 141 ARG B C 1
ATOM 3570 O O . ARG B 1 141 ? 2.855 17.094 1.598 1 93.06 141 ARG B O 1
ATOM 3577 N N . LEU B 1 142 ? 3.02 14.969 2.295 1 90.81 142 LEU B N 1
ATOM 3578 C CA . LEU B 1 142 ? 4.465 14.938 2.084 1 90.81 142 LEU B CA 1
ATOM 3579 C C . LEU B 1 142 ? 4.801 15.07 0.603 1 90.81 142 LEU B C 1
ATOM 3581 O O . LEU B 1 142 ? 4.191 14.406 -0.239 1 90.81 142 LEU B O 1
ATOM 3585 N N . GLU B 1 143 ? 5.715 15.914 0.356 1 83.44 143 GLU B N 1
ATOM 3586 C CA . GLU B 1 143 ? 6.082 16.188 -1.03 1 83.44 143 GLU B CA 1
ATOM 3587 C C . GLU B 1 143 ? 6.938 15.055 -1.604 1 83.44 143 GLU B C 1
ATOM 3589 O O . GLU B 1 143 ? 6.832 14.734 -2.789 1 83.44 143 GLU B O 1
ATOM 3594 N N . TRP B 1 144 ? 7.734 14.531 -0.733 1 84.38 144 TRP B N 1
ATOM 3595 C CA . TRP B 1 144 ? 8.633 13.453 -1.135 1 84.38 144 TRP B CA 1
ATOM 3596 C C . TRP B 1 144 ? 8.195 12.125 -0.536 1 84.38 144 TRP B C 1
ATOM 3598 O O . TRP B 1 144 ? 7.289 12.078 0.3 1 84.38 144 TRP B O 1
ATOM 3608 N N . ASN B 1 145 ? 8.852 11.078 -1.026 1 88.25 145 ASN B N 1
ATOM 3609 C CA . ASN B 1 145 ? 8.57 9.773 -0.441 1 88.25 145 ASN B CA 1
ATOM 3610 C C . ASN B 1 145 ? 9.016 9.703 1.017 1 88.25 145 ASN B C 1
ATOM 3612 O O . ASN B 1 145 ? 9.953 10.391 1.416 1 88.25 145 ASN B O 1
ATOM 3616 N N . LEU B 1 146 ? 8.359 8.898 1.699 1 93.38 146 LEU B N 1
ATOM 3617 C CA . LEU B 1 146 ? 8.539 8.812 3.145 1 93.38 146 LEU B CA 1
ATOM 3618 C C . LEU B 1 146 ? 10.008 8.57 3.492 1 93.38 146 LEU B C 1
ATOM 3620 O O . LEU B 1 146 ? 10.539 9.18 4.426 1 93.38 146 LEU B O 1
ATOM 3624 N N . PRO B 1 147 ? 10.789 7.777 2.789 1 92.88 147 PRO B N 1
ATOM 3625 C CA . PRO B 1 147 ? 12.188 7.504 3.145 1 92.88 147 PRO B CA 1
ATOM 3626 C C . PRO B 1 147 ? 13.078 8.734 3.023 1 92.88 147 PRO B C 1
ATOM 3628 O O . PRO B 1 147 ? 14.211 8.734 3.504 1 92.88 147 PRO B O 1
ATOM 3631 N N . SER B 1 148 ? 12.633 9.766 2.398 1 90.06 148 SER B N 1
ATOM 3632 C CA . SER B 1 148 ? 13.438 10.969 2.199 1 90.06 148 SER B CA 1
ATOM 3633 C C . SER B 1 148 ? 13.469 11.828 3.461 1 90.06 148 SER B C 1
ATOM 3635 O O . SER B 1 148 ? 14.266 12.766 3.561 1 90.06 148 SER B O 1
ATOM 3637 N N . TYR B 1 149 ? 12.688 11.516 4.371 1 93.19 149 TYR B N 1
ATOM 3638 C CA . TYR B 1 149 ? 12.562 12.336 5.57 1 93.19 149 TYR B CA 1
ATOM 3639 C C . TYR B 1 149 ? 13.375 11.75 6.715 1 93.19 149 TYR B C 1
ATOM 3641 O O . TYR B 1 149 ? 13.992 10.695 6.574 1 93.19 149 TYR B O 1
ATOM 3649 N N . SER B 1 150 ? 13.422 12.516 7.855 1 94.19 150 SER B N 1
ATOM 3650 C CA . SER B 1 150 ? 14.258 12.125 8.984 1 94.19 150 SER B CA 1
ATOM 3651 C C . SER B 1 150 ? 13.82 10.773 9.555 1 94.19 150 SER B C 1
ATOM 3653 O O . SER B 1 150 ? 12.648 10.398 9.445 1 94.19 150 SER B O 1
ATOM 3655 N N . GLN B 1 151 ? 14.766 10.078 10.141 1 96 151 GLN B N 1
ATOM 3656 C CA . GLN B 1 151 ? 14.461 8.805 10.797 1 96 151 GLN B CA 1
ATOM 3657 C C . GLN B 1 151 ? 13.383 8.984 11.867 1 96 151 GLN B C 1
ATOM 3659 O O . GLN B 1 151 ? 12.508 8.125 12.016 1 96 151 GLN B O 1
ATOM 3664 N N . SER B 1 152 ? 13.508 10.086 12.523 1 96.12 152 SER B N 1
ATOM 3665 C CA . SER B 1 152 ? 12.531 10.352 13.578 1 96.12 152 SER B CA 1
ATOM 3666 C C . SER B 1 152 ? 11.125 10.453 13.008 1 96.12 152 SER B C 1
ATOM 3668 O O . SER B 1 152 ? 10.18 9.898 13.578 1 96.12 152 SER B O 1
ATOM 3670 N N . LEU B 1 153 ? 10.969 11.148 11.93 1 96.44 153 LEU B N 1
ATOM 3671 C CA . LEU B 1 153 ? 9.656 11.312 11.312 1 96.44 153 LEU B CA 1
ATOM 3672 C C . LEU B 1 153 ? 9.125 9.977 10.797 1 96.44 153 LEU B C 1
ATOM 3674 O O . LEU B 1 153 ? 7.949 9.664 10.984 1 96.44 153 LEU B O 1
ATOM 3678 N N . ARG B 1 154 ? 9.977 9.203 10.18 1 97.5 154 ARG B N 1
ATOM 3679 C CA . ARG B 1 154 ? 9.578 7.906 9.648 1 97.5 154 ARG B CA 1
ATOM 3680 C C . ARG B 1 154 ? 9.156 6.965 10.773 1 97.5 154 ARG B C 1
ATOM 3682 O O . ARG B 1 154 ? 8.141 6.277 10.664 1 97.5 154 ARG B O 1
ATOM 3689 N N . LYS B 1 155 ? 9.945 6.973 11.836 1 98 155 LYS B N 1
ATOM 3690 C CA . LYS B 1 155 ? 9.609 6.156 13 1 98 155 LYS B CA 1
ATOM 3691 C C . LYS B 1 155 ? 8.289 6.605 13.617 1 98 155 LYS B C 1
ATOM 3693 O O . LYS B 1 155 ? 7.465 5.773 14.008 1 98 155 LYS B O 1
ATOM 3698 N N . GLN B 1 156 ? 8.109 7.879 13.672 1 97.62 156 GLN B N 1
ATOM 3699 C CA . GLN B 1 156 ? 6.852 8.414 14.188 1 97.62 156 GLN B CA 1
ATOM 3700 C C . GLN B 1 156 ? 5.664 7.93 13.367 1 97.62 156 GLN B C 1
ATOM 3702 O O . GLN B 1 156 ? 4.621 7.582 13.922 1 97.62 156 GLN B O 1
ATOM 3707 N N . ALA B 1 157 ? 5.801 7.938 12.094 1 98.38 157 ALA B N 1
ATOM 3708 C CA . ALA B 1 157 ? 4.727 7.48 11.211 1 98.38 157 ALA B CA 1
ATOM 3709 C C . ALA B 1 157 ? 4.363 6.027 11.508 1 98.38 157 ALA B C 1
ATOM 3711 O O . ALA B 1 157 ? 3.184 5.699 11.664 1 98.38 157 ALA B O 1
ATOM 3712 N N . VAL B 1 158 ? 5.387 5.176 11.617 1 98.44 158 VAL B N 1
ATOM 3713 C CA . VAL B 1 158 ? 5.16 3.756 11.859 1 98.44 158 VAL B CA 1
ATOM 3714 C C . VAL B 1 158 ? 4.551 3.561 13.25 1 98.44 158 VAL B C 1
ATOM 3716 O O . VAL B 1 158 ? 3.607 2.783 13.414 1 98.44 158 VAL B O 1
ATOM 3719 N N . LEU B 1 159 ? 5.051 4.277 14.219 1 98.38 159 LEU B N 1
ATOM 3720 C CA . LEU B 1 159 ? 4.535 4.16 15.578 1 98.38 159 LEU B CA 1
ATOM 3721 C C . LEU B 1 159 ? 3.113 4.703 15.664 1 98.38 159 LEU B C 1
ATOM 3723 O O . LEU B 1 159 ? 2.309 4.219 16.469 1 98.38 159 LEU B O 1
ATOM 3727 N N . SER B 1 160 ? 2.787 5.734 14.867 1 98.62 160 SER B N 1
ATOM 3728 C CA . SER B 1 160 ? 1.408 6.207 14.781 1 98.62 160 SER B CA 1
ATOM 3729 C C . SER B 1 160 ? 0.48 5.113 14.266 1 98.62 160 SER B C 1
ATOM 3731 O O . SER B 1 160 ? -0.618 4.922 14.797 1 98.62 160 SER B O 1
ATOM 3733 N N . LEU B 1 161 ? 0.943 4.402 13.281 1 98.56 161 LEU B N 1
ATOM 3734 C CA . LEU B 1 161 ? 0.161 3.283 12.766 1 98.56 161 LEU B CA 1
ATOM 3735 C C . LEU B 1 161 ? -0.035 2.221 13.844 1 98.56 161 LEU B C 1
ATOM 3737 O O . LEU B 1 161 ? -1.132 1.677 13.992 1 98.56 161 LEU B O 1
ATOM 3741 N N . LEU B 1 162 ? 1.044 1.95 14.578 1 98.56 162 LEU B N 1
ATOM 3742 C CA . LEU B 1 162 ? 0.938 0.986 15.664 1 98.56 162 LEU B CA 1
ATOM 3743 C C . LEU B 1 162 ? -0.101 1.433 16.688 1 98.56 162 LEU B C 1
ATOM 3745 O O . LEU B 1 162 ? -0.903 0.623 17.156 1 98.56 162 LEU B O 1
ATOM 3749 N N . ALA B 1 163 ? -0.075 2.691 17.016 1 98.44 163 ALA B N 1
ATOM 3750 C CA . ALA B 1 163 ? -1.052 3.23 17.953 1 98.44 163 ALA B CA 1
ATOM 3751 C C . ALA B 1 163 ? -2.475 3.039 17.438 1 98.44 163 ALA B C 1
ATOM 3753 O O . ALA B 1 163 ? -3.381 2.711 18.203 1 98.44 163 ALA B O 1
ATOM 3754 N N . ILE B 1 164 ? -2.717 3.277 16.219 1 98.56 164 ILE B N 1
ATOM 3755 C CA . ILE B 1 164 ? -4.016 3.076 15.578 1 98.56 164 ILE B CA 1
ATOM 3756 C C . ILE B 1 164 ? -4.422 1.608 15.688 1 98.56 164 ILE B C 1
ATOM 3758 O O . ILE B 1 164 ? -5.555 1.296 16.047 1 98.56 164 ILE B O 1
ATOM 3762 N N . HIS B 1 165 ? -3.445 0.715 15.375 1 97.62 165 HIS B N 1
ATOM 3763 C CA . HIS B 1 165 ? -3.699 -0.717 15.5 1 97.62 165 HIS B CA 1
ATOM 3764 C C . HIS B 1 165 ? -4.055 -1.093 16.938 1 97.62 165 HIS B C 1
ATOM 3766 O O . HIS B 1 165 ? -4.941 -1.921 17.156 1 97.62 165 HIS B O 1
ATOM 3772 N N . ARG B 1 166 ? -3.41 -0.5 17.891 1 97.69 166 ARG B N 1
ATOM 3773 C CA . ARG B 1 166 ? -3.637 -0.813 19.297 1 97.69 166 ARG B CA 1
ATOM 3774 C C . ARG B 1 166 ? -5.027 -0.371 19.734 1 97.69 166 ARG B C 1
ATOM 3776 O O . ARG B 1 166 ? -5.535 -0.835 20.75 1 97.69 166 ARG B O 1
ATOM 3783 N N . LYS B 1 167 ? -5.645 0.515 18.984 1 97.56 167 LYS B N 1
ATOM 3784 C CA . LYS B 1 167 ? -7.016 0.933 19.266 1 97.56 167 LYS B CA 1
ATOM 3785 C C . LYS B 1 167 ? -8.016 0.014 18.578 1 97.56 167 LYS B C 1
ATOM 3787 O O . LYS B 1 167 ? -9.227 0.261 18.609 1 97.56 167 LYS B O 1
ATOM 3792 N N . GLY B 1 168 ? -7.5 -0.953 17.859 1 95.25 168 GLY B N 1
ATOM 3793 C CA . GLY B 1 168 ? -8.367 -1.93 17.234 1 95.25 168 GLY B CA 1
ATOM 3794 C C . GLY B 1 168 ? -8.789 -1.532 15.828 1 95.25 168 GLY B C 1
ATOM 3795 O O . GLY B 1 168 ? -9.859 -1.928 15.359 1 95.25 168 GLY B O 1
ATOM 3796 N N . VAL B 1 169 ? -8.008 -0.674 15.219 1 96.69 169 VAL B N 1
ATOM 3797 C CA . VAL B 1 169 ? -8.328 -0.217 13.867 1 96.69 169 VAL B CA 1
ATOM 3798 C C . VAL B 1 169 ? -7.176 -0.535 12.922 1 96.69 169 VAL B C 1
ATOM 3800 O O . VAL B 1 169 ? -6.02 -0.212 13.211 1 96.69 169 VAL B O 1
ATOM 3803 N N . VAL B 1 170 ? -7.43 -1.229 11.883 1 95.19 170 VAL B N 1
ATOM 3804 C CA . VAL B 1 170 ? -6.516 -1.352 10.75 1 95.19 170 VAL B CA 1
ATOM 3805 C C . VAL B 1 170 ? -6.758 -0.208 9.766 1 95.19 170 VAL B C 1
ATOM 3807 O O . VAL B 1 170 ? -7.898 0.051 9.375 1 95.19 170 VAL B O 1
ATOM 3810 N N . HIS B 1 171 ? -5.754 0.495 9.383 1 96.69 171 HIS B N 1
ATOM 3811 C CA . HIS B 1 171 ? -5.898 1.659 8.516 1 96.69 171 HIS B CA 1
ATOM 3812 C C . HIS B 1 171 ? -6.348 1.251 7.117 1 96.69 171 HIS B C 1
ATOM 3814 O O . HIS B 1 171 ? -7.242 1.878 6.539 1 96.69 171 HIS B O 1
ATOM 3820 N N . GLY B 1 172 ? -5.613 0.215 6.586 1 93.81 172 GLY B N 1
ATOM 3821 C CA . GLY B 1 172 ? -6.02 -0.37 5.316 1 93.81 172 GLY B CA 1
ATOM 3822 C C . GLY B 1 172 ? -5.359 0.281 4.117 1 93.81 172 GLY B C 1
ATOM 3823 O O . GLY B 1 172 ? -5.465 -0.219 2.996 1 93.81 172 GLY B O 1
ATOM 3824 N N . ASP B 1 173 ? -4.723 1.406 4.316 1 93.19 173 ASP B N 1
ATOM 3825 C CA . ASP B 1 173 ? -4.051 2.078 3.211 1 93.19 173 ASP B CA 1
ATOM 3826 C C . ASP B 1 173 ? -2.967 3.027 3.719 1 93.19 173 ASP B C 1
ATOM 3828 O O . ASP B 1 173 ? -2.922 4.195 3.324 1 93.19 173 ASP B O 1
ATOM 3832 N N . PHE B 1 174 ? -2.107 2.455 4.551 1 95 174 PHE B N 1
ATOM 3833 C CA . PHE B 1 174 ? -0.996 3.248 5.062 1 95 174 PHE B CA 1
ATOM 3834 C C . PHE B 1 174 ? 0.059 3.459 3.982 1 95 174 PHE B C 1
ATOM 3836 O O . PHE B 1 174 ? 0.747 2.516 3.588 1 95 174 PHE B O 1
ATOM 3843 N N . LYS B 1 175 ? 0.182 4.73 3.508 1 92.75 175 LYS B N 1
ATOM 3844 C CA . LYS B 1 175 ? 1.132 5.188 2.498 1 92.75 175 LYS B CA 1
ATOM 3845 C C . LYS B 1 175 ? 1.617 6.602 2.801 1 92.75 175 LYS B C 1
ATOM 3847 O O . LYS B 1 175 ? 0.987 7.328 3.572 1 92.75 175 LYS B O 1
ATOM 3852 N N . GLY B 1 176 ? 2.742 6.941 2.156 1 92.94 176 GLY B N 1
ATOM 3853 C CA . GLY B 1 176 ? 3.26 8.289 2.314 1 92.94 176 GLY B CA 1
ATOM 3854 C C . GLY B 1 176 ? 2.234 9.367 1.999 1 92.94 176 GLY B C 1
ATOM 3855 O O . GLY B 1 176 ? 2.176 10.391 2.676 1 92.94 176 GLY B O 1
ATOM 3856 N N . ARG B 1 177 ? 1.339 9.109 1.039 1 91.56 177 ARG B N 1
ATOM 3857 C CA . ARG B 1 177 ? 0.354 10.094 0.598 1 91.56 177 A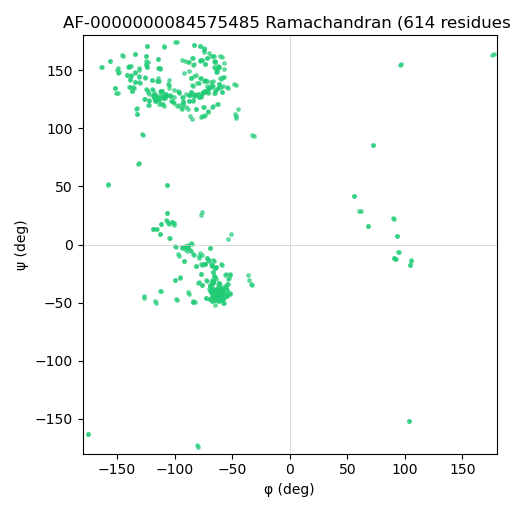RG B CA 1
ATOM 3858 C C . ARG B 1 177 ? -0.729 10.297 1.652 1 91.56 177 ARG B C 1
ATOM 3860 O O . ARG B 1 177 ? -1.527 11.227 1.559 1 91.56 177 ARG B O 1
ATOM 3867 N N . ASN B 1 178 ? -0.755 9.445 2.619 1 96 178 ASN B N 1
ATOM 3868 C CA . ASN B 1 178 ? -1.76 9.547 3.672 1 96 178 ASN B CA 1
ATOM 3869 C C . ASN B 1 178 ? -1.149 10.031 4.984 1 96 178 ASN B C 1
ATOM 3871 O O . ASN B 1 178 ? -1.687 9.758 6.059 1 96 178 ASN B O 1
ATOM 3875 N N . ILE B 1 179 ? -0.029 10.656 4.82 1 97.44 179 ILE B N 1
ATOM 3876 C CA . ILE B 1 179 ? 0.631 11.352 5.922 1 97.44 179 ILE B CA 1
ATOM 3877 C C . ILE B 1 179 ? 0.713 12.844 5.613 1 97.44 179 ILE B C 1
ATOM 3879 O O . ILE B 1 179 ? 1.209 13.242 4.559 1 97.44 179 ILE B O 1
ATOM 3883 N N . VAL B 1 180 ? 0.186 13.625 6.516 1 97.44 180 VAL B N 1
ATOM 3884 C CA . VAL B 1 180 ? 0.281 15.078 6.355 1 97.44 180 VAL B CA 1
ATOM 3885 C C . VAL B 1 180 ? 1.158 15.664 7.457 1 97.44 180 VAL B C 1
ATOM 3887 O O . VAL B 1 180 ? 1.273 15.086 8.539 1 97.44 180 VAL B O 1
ATOM 3890 N N . ALA B 1 181 ? 1.758 16.734 7.133 1 96.44 181 ALA B N 1
ATOM 3891 C CA . ALA B 1 181 ? 2.676 17.391 8.062 1 96.44 181 ALA B CA 1
ATOM 3892 C C . ALA B 1 181 ? 2.373 18.875 8.188 1 96.44 181 ALA B C 1
ATOM 3894 O O . ALA B 1 181 ? 1.92 19.5 7.227 1 96.44 181 ALA B O 1
ATOM 3895 N N . LYS B 1 182 ? 2.559 19.312 9.344 1 94.25 182 LYS B N 1
ATOM 3896 C CA . LYS B 1 182 ? 2.414 20.734 9.664 1 94.25 182 LYS B CA 1
ATOM 3897 C C . LYS B 1 182 ? 3.543 21.203 10.578 1 94.25 182 LYS B C 1
ATOM 3899 O O . LYS B 1 182 ? 3.926 20.5 11.516 1 94.25 182 LYS B O 1
ATOM 3904 N N . LYS B 1 183 ? 4.121 22.312 10.203 1 90.5 183 LYS B N 1
ATOM 3905 C CA . LYS B 1 183 ? 5.137 22.922 11.055 1 90.5 183 LYS B CA 1
ATOM 3906 C C . LYS B 1 183 ? 4.496 23.766 12.156 1 90.5 183 LYS B C 1
ATOM 3908 O O . LYS B 1 183 ? 3.672 24.641 11.875 1 90.5 183 LYS B O 1
ATOM 3913 N N . ARG B 1 184 ? 4.879 23.516 13.32 1 87.62 184 ARG B N 1
ATOM 3914 C CA . ARG B 1 184 ? 4.391 24.297 14.445 1 87.62 184 ARG B CA 1
ATOM 3915 C C . ARG B 1 184 ? 5.188 25.594 14.602 1 87.62 184 ARG B C 1
ATOM 3917 O O . ARG B 1 184 ? 6.238 25.766 13.977 1 87.62 184 ARG B 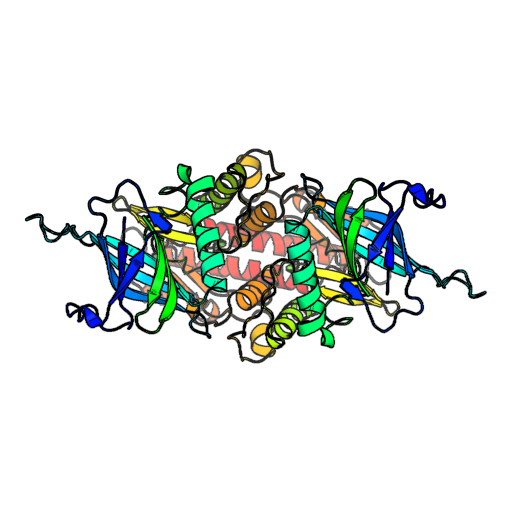O 1
ATOM 3924 N N . ASP B 1 185 ? 4.676 26.375 15.469 1 86.69 185 ASP B N 1
ATOM 3925 C CA . ASP B 1 185 ? 5.305 27.672 15.695 1 86.69 185 ASP B CA 1
ATOM 3926 C C . ASP B 1 185 ? 6.707 27.5 16.281 1 86.69 185 ASP B C 1
ATOM 3928 O O . ASP B 1 185 ? 7.59 28.328 16.016 1 86.69 185 ASP B O 1
ATOM 3932 N N . ASP B 1 186 ? 6.969 26.469 16.984 1 87.44 186 ASP B N 1
ATOM 3933 C CA . ASP B 1 186 ? 8.266 26.234 17.609 1 87.44 186 ASP B CA 1
ATOM 3934 C C . ASP B 1 186 ? 9.234 25.562 16.625 1 87.44 186 ASP B C 1
ATOM 3936 O O . ASP B 1 186 ? 10.367 25.234 17 1 87.44 186 ASP B O 1
ATOM 3940 N N . GLY B 1 187 ? 8.766 25.328 15.414 1 85.88 187 GLY B N 1
ATOM 3941 C CA . GLY B 1 187 ? 9.633 24.766 14.391 1 85.88 187 GLY B CA 1
ATOM 3942 C C . GLY B 1 187 ? 9.531 23.25 14.289 1 85.88 187 GLY B C 1
ATOM 3943 O O . GLY B 1 187 ? 10.055 22.656 13.344 1 85.88 187 GLY B O 1
ATOM 3944 N N . GLN B 1 188 ? 8.781 22.703 15.234 1 89.12 188 GLN B N 1
ATOM 3945 C CA . GLN B 1 188 ? 8.648 21.25 15.234 1 89.12 188 GLN B CA 1
ATOM 3946 C C . GLN B 1 188 ? 7.652 20.797 14.172 1 89.12 188 GLN B C 1
ATOM 3948 O O . GLN B 1 188 ? 6.66 21.469 13.906 1 89.12 188 GLN B O 1
ATOM 3953 N N . ILE B 1 189 ? 7.984 19.688 13.602 1 92.62 189 ILE B N 1
ATOM 3954 C CA . ILE B 1 189 ? 7.113 19.109 12.586 1 92.62 189 ILE B CA 1
ATOM 3955 C C . ILE B 1 189 ? 6.172 18.109 13.227 1 92.62 189 ILE B C 1
ATOM 3957 O O . ILE B 1 189 ? 6.613 17.188 13.93 1 92.62 189 ILE B O 1
ATOM 3961 N N . GLU B 1 190 ? 4.91 18.312 12.961 1 94.38 190 GLU B N 1
ATOM 3962 C CA . GLU B 1 190 ? 3.891 17.375 13.406 1 94.38 190 GLU B CA 1
ATOM 3963 C C . GLU B 1 190 ? 3.275 16.625 12.219 1 94.38 190 GLU B C 1
ATOM 3965 O O . GLU B 1 190 ? 2.938 17.25 11.203 1 94.38 190 GLU B O 1
ATOM 3970 N N . ILE B 1 191 ? 3.195 15.305 12.375 1 97.31 191 ILE B N 1
ATOM 3971 C CA . ILE B 1 191 ? 2.551 14.555 11.305 1 97.31 191 ILE B CA 1
ATOM 3972 C C . ILE B 1 191 ? 1.241 13.953 11.805 1 97.31 191 ILE B C 1
ATOM 3974 O O . ILE B 1 191 ? 1.071 13.742 13.008 1 97.31 191 ILE B O 1
ATOM 3978 N N . ARG B 1 192 ? 0.278 13.758 10.953 1 98.38 192 ARG B N 1
ATOM 3979 C CA . ARG B 1 192 ? -0.973 13.047 11.195 1 98.38 192 ARG B CA 1
ATOM 3980 C C . ARG B 1 192 ? -1.239 12.016 10.109 1 98.38 192 ARG B C 1
ATOM 3982 O O . ARG B 1 192 ? -0.929 12.242 8.938 1 98.38 192 ARG B O 1
ATOM 3989 N N . ILE B 1 193 ? -1.716 10.852 10.516 1 98.69 193 ILE B N 1
ATOM 3990 C CA . ILE B 1 193 ? -2.188 9.859 9.562 1 98.69 193 ILE B CA 1
ATOM 3991 C C . ILE B 1 193 ? -3.623 10.18 9.148 1 98.69 193 ILE B C 1
ATOM 3993 O O . ILE B 1 193 ? -4.484 10.414 10 1 98.69 193 ILE B O 1
ATOM 3997 N N . ILE B 1 194 ? -3.865 10.227 7.82 1 98 194 ILE B N 1
ATOM 3998 C CA . ILE B 1 194 ? -5.188 10.633 7.352 1 98 194 ILE B CA 1
ATOM 3999 C C . ILE B 1 194 ? -5.77 9.547 6.449 1 98 194 ILE B C 1
ATOM 4001 O O . ILE B 1 194 ? -5.102 8.547 6.156 1 98 194 ILE B O 1
ATOM 4005 N N . ASP B 1 195 ? -7.047 9.688 6.098 1 95.56 195 ASP B N 1
ATOM 4006 C CA . ASP B 1 195 ? -7.793 8.906 5.117 1 95.56 195 ASP B CA 1
ATOM 4007 C C . ASP B 1 195 ? -8.094 7.504 5.641 1 95.56 195 ASP B C 1
ATOM 4009 O O . ASP B 1 195 ? -7.441 6.535 5.258 1 95.56 195 ASP B O 1
ATOM 4013 N N . PHE B 1 196 ? -9.148 7.375 6.352 1 96.94 196 PHE B N 1
ATOM 4014 C CA . PHE B 1 196 ? -9.562 6.117 6.965 1 96.94 196 PHE B CA 1
ATOM 4015 C C . PHE B 1 196 ? -10.758 5.523 6.23 1 96.94 196 PHE B C 1
ATOM 4017 O O . PHE B 1 196 ? -11.586 4.848 6.836 1 96.94 196 PHE B O 1
ATOM 4024 N N . ASP B 1 197 ? -10.844 5.848 4.98 1 91 197 ASP B N 1
ATOM 4025 C CA . ASP B 1 197 ? -11.961 5.359 4.184 1 91 197 ASP B CA 1
ATOM 4026 C C . ASP B 1 197 ? -11.883 3.848 3.986 1 91 197 ASP B C 1
ATOM 4028 O O . ASP B 1 197 ? -12.883 3.201 3.672 1 91 197 ASP B O 1
ATOM 4032 N N . ARG B 1 198 ? -10.711 3.252 4.211 1 90.56 198 ARG B N 1
ATOM 4033 C CA . ARG B 1 198 ? -10.523 1.819 4.012 1 90.56 198 ARG B CA 1
ATOM 4034 C C . ARG B 1 198 ? -10.273 1.11 5.34 1 90.56 198 ARG B C 1
ATOM 4036 O O . ARG B 1 198 ? -9.914 -0.07 5.359 1 90.56 198 ARG B O 1
ATOM 4043 N N . SER B 1 199 ? -10.445 1.817 6.352 1 94.38 199 SER B N 1
ATOM 4044 C CA . SER B 1 199 ? -10.164 1.266 7.672 1 94.38 199 SER B CA 1
ATOM 4045 C C . SER B 1 199 ? -11.266 0.31 8.117 1 94.38 199 SER B C 1
ATOM 4047 O O . SER B 1 199 ? -12.391 0.365 7.609 1 94.38 199 SER B O 1
ATOM 4049 N N . TYR B 1 200 ? -10.961 -0.55 9.039 1 88.5 200 TYR B N 1
ATOM 4050 C CA . TYR B 1 200 ? -11.922 -1.465 9.641 1 88.5 200 TYR B CA 1
ATOM 4051 C C . TYR B 1 200 ? -11.461 -1.913 11.023 1 88.5 200 TYR B C 1
ATOM 4053 O O . TYR B 1 200 ? -10.273 -1.84 11.336 1 88.5 200 TYR B O 1
ATOM 4061 N N . LYS B 1 201 ? -12.422 -2.332 11.773 1 90.06 201 LYS B N 1
ATOM 4062 C CA . LYS B 1 201 ? -12.133 -2.785 13.133 1 90.06 201 LYS B CA 1
ATOM 4063 C C . LYS B 1 201 ? -11.562 -4.199 13.133 1 90.06 201 LYS B C 1
ATOM 4065 O O . LYS B 1 201 ? -12.102 -5.094 12.469 1 90.06 201 LYS B O 1
ATOM 4070 N N . ALA B 1 202 ? -10.438 -4.391 13.75 1 89.12 202 ALA B N 1
ATOM 4071 C CA . ALA B 1 202 ? -9.797 -5.691 13.906 1 89.12 202 ALA B CA 1
ATOM 4072 C C . ALA B 1 202 ? -8.727 -5.652 15 1 89.12 202 ALA B C 1
ATOM 4074 O O . ALA B 1 202 ? -8.117 -4.609 15.234 1 89.12 202 ALA B O 1
ATOM 4075 N N . VAL B 1 203 ? -8.523 -6.766 15.562 1 90.81 203 VAL B N 1
ATOM 4076 C CA . VAL B 1 203 ? -7.449 -6.863 16.547 1 90.81 203 VAL B CA 1
ATOM 4077 C C . VAL B 1 203 ? -6.117 -7.098 15.836 1 90.81 203 VAL B C 1
ATOM 4079 O O . VAL B 1 203 ? -5.984 -8.039 15.047 1 90.81 203 VAL B O 1
ATOM 4082 N N . CYS B 1 204 ? -5.203 -6.285 16.062 1 92.75 204 CYS B N 1
ATOM 4083 C CA . CYS B 1 204 ? -3.885 -6.445 15.453 1 92.75 204 CYS B CA 1
ATOM 4084 C C . CYS B 1 204 ? -3.148 -7.633 16.062 1 92.75 204 CYS B C 1
ATOM 4086 O O . CYS B 1 204 ? -3.01 -7.73 17.281 1 92.75 204 CYS B O 1
ATOM 4088 N N . PRO B 1 205 ? -2.625 -8.469 15.258 1 91.81 205 PRO B N 1
ATOM 4089 C CA . PRO B 1 205 ? -1.919 -9.633 15.789 1 91.81 205 PRO B CA 1
ATOM 4090 C C . PRO B 1 205 ? -0.531 -9.289 16.328 1 91.81 205 PRO B C 1
ATOM 4092 O O . PRO B 1 205 ? 0.085 -10.102 17.016 1 91.81 205 PRO B O 1
ATOM 4095 N N . PHE B 1 206 ? -0 -8.172 15.969 1 95.06 206 PHE B N 1
ATOM 4096 C CA . PHE B 1 206 ? 1.303 -7.77 16.484 1 95.06 206 PHE B CA 1
ATOM 4097 C C . PHE B 1 206 ? 1.194 -7.305 17.938 1 95.06 206 PHE B C 1
ATOM 4099 O O . PHE B 1 206 ? 0.544 -6.297 18.219 1 95.06 206 PHE B O 1
ATOM 4106 N N . GLN B 1 207 ? 1.875 -7.996 18.797 1 91.81 207 GLN B N 1
ATOM 4107 C CA . GLN B 1 207 ? 1.839 -7.684 20.219 1 91.81 207 GLN B CA 1
ATOM 4108 C C . GLN B 1 207 ? 3.225 -7.301 20.734 1 91.81 207 GLN B C 1
ATOM 4110 O O . GLN B 1 207 ? 3.455 -7.266 21.938 1 91.81 207 GLN B O 1
ATOM 4115 N N . GLY B 1 208 ? 4.102 -7.051 19.844 1 93 208 GLY B N 1
ATOM 4116 C CA . GLY B 1 208 ? 5.473 -6.75 20.234 1 93 208 GLY B CA 1
ATOM 4117 C C . GLY B 1 208 ? 5.664 -5.316 20.688 1 93 208 GLY B C 1
ATOM 4118 O O . GLY B 1 208 ? 4.691 -4.57 20.828 1 93 208 GLY B O 1
ATOM 4119 N N . ASP B 1 209 ? 6.914 -4.98 20.891 1 93.94 209 ASP B N 1
ATOM 4120 C CA . ASP B 1 209 ? 7.277 -3.65 21.375 1 93.94 209 ASP B CA 1
ATOM 4121 C C . ASP B 1 209 ? 7.586 -2.711 20.219 1 93.94 209 ASP B C 1
ATOM 4123 O O . ASP B 1 209 ? 7.883 -3.16 19.109 1 93.94 209 ASP B O 1
ATOM 4127 N N . GLU B 1 210 ? 7.473 -1.469 20.547 1 94.62 210 GLU B N 1
ATOM 4128 C CA . GLU B 1 210 ? 7.758 -0.43 19.562 1 94.62 210 GLU B CA 1
ATOM 4129 C C . GLU B 1 210 ? 9.172 -0.582 19 1 94.62 210 GLU B C 1
ATOM 4131 O O . GLU B 1 210 ? 9.398 -0.328 17.812 1 94.62 210 GLU B O 1
ATOM 4136 N N . SER B 1 211 ? 10.102 -0.994 19.844 1 93.81 211 SER B N 1
ATOM 4137 C CA . SER B 1 211 ? 11.5 -1.097 19.453 1 93.81 211 SER B CA 1
ATOM 4138 C C . SER B 1 211 ? 11.695 -2.172 18.391 1 93.81 211 SER B C 1
ATOM 4140 O O . SER B 1 211 ? 12.633 -2.1 17.594 1 93.81 211 SER B O 1
ATOM 4142 N N . GLU B 1 212 ? 10.828 -3.162 18.375 1 93.38 212 GLU B N 1
ATOM 4143 C CA . GLU B 1 212 ? 10.906 -4.215 17.375 1 93.38 212 GLU B CA 1
ATOM 4144 C C . GLU B 1 212 ? 10.617 -3.67 15.977 1 93.38 212 GLU B C 1
ATOM 4146 O O . GLU B 1 212 ? 11.07 -4.234 14.977 1 93.38 212 GLU B O 1
ATOM 4151 N N . LEU B 1 213 ? 9.914 -2.578 15.922 1 95.94 213 LEU B N 1
ATOM 4152 C CA . LEU B 1 213 ? 9.531 -1.984 14.648 1 95.94 213 LEU B CA 1
ATOM 4153 C C . LEU B 1 213 ? 10.516 -0.902 14.227 1 95.94 213 LEU B C 1
ATOM 4155 O O . LEU B 1 213 ? 10.695 -0.645 13.039 1 95.94 213 LEU B O 1
ATOM 4159 N N . THR B 1 214 ? 11.164 -0.271 15.219 1 96.06 214 THR B N 1
ATOM 4160 C CA . THR B 1 214 ? 11.789 1.004 14.883 1 96.06 214 THR B CA 1
ATOM 4161 C C . THR B 1 214 ? 13.305 0.923 15.031 1 96.06 214 THR B C 1
ATOM 4163 O O . THR B 1 214 ? 13.977 1.949 15.125 1 96.06 214 THR B O 1
ATOM 4166 N N . GLU B 1 215 ? 13.852 -0.233 15.156 1 95.94 215 GLU B N 1
ATOM 4167 C CA . GLU B 1 215 ? 15.305 -0.341 15.141 1 95.94 215 GLU B CA 1
ATOM 4168 C C . GLU B 1 215 ? 15.867 0.012 13.766 1 95.94 215 GLU B C 1
ATOM 4170 O O . GLU B 1 215 ? 15.625 -0.699 12.789 1 95.94 215 GLU B O 1
ATOM 4175 N N . SER B 1 216 ? 16.672 1.037 13.727 1 96.19 216 SER B N 1
ATOM 4176 C CA . SER B 1 216 ? 17.188 1.541 12.461 1 96.19 216 SER B CA 1
ATOM 4177 C C . SER B 1 216 ? 18.094 0.518 11.789 1 96.19 216 SER B C 1
ATOM 4179 O O . SER B 1 216 ? 18.969 -0.063 12.438 1 96.19 216 SER B O 1
ATOM 4181 N N . TYR B 1 217 ? 17.906 0.219 10.555 1 95.75 217 TYR B N 1
ATOM 4182 C CA . TYR B 1 217 ? 18.719 -0.617 9.68 1 95.75 217 TYR B CA 1
ATOM 4183 C C . TYR B 1 217 ? 18.672 -2.074 10.125 1 95.75 217 TYR B C 1
ATOM 4185 O O . TYR B 1 217 ? 19.562 -2.863 9.773 1 95.75 217 TYR B O 1
ATOM 4193 N N . ALA B 1 218 ? 17.734 -2.4 10.938 1 95.62 218 ALA B N 1
ATOM 4194 C CA . ALA B 1 218 ? 17.594 -3.791 11.367 1 95.62 218 ALA B CA 1
ATOM 4195 C C . ALA B 1 218 ? 17.266 -4.699 10.18 1 95.62 218 ALA B C 1
ATOM 4197 O O . ALA B 1 218 ? 16.641 -4.266 9.219 1 95.62 218 ALA B O 1
ATOM 4198 N N . GLN B 1 219 ? 17.766 -5.961 10.289 1 95.12 219 GLN B N 1
ATOM 4199 C CA . GLN B 1 219 ? 17.344 -6.977 9.336 1 95.12 219 GLN B CA 1
ATOM 4200 C C . GLN B 1 219 ? 15.836 -7.234 9.438 1 95.12 219 GLN B C 1
ATOM 4202 O O . GLN B 1 219 ? 15.328 -7.523 10.523 1 95.12 219 GLN B O 1
ATOM 4207 N N . PRO B 1 220 ? 15.156 -7.008 8.312 1 94.31 220 PRO B N 1
ATOM 4208 C CA . PRO B 1 220 ? 13.727 -7.32 8.383 1 94.31 220 PRO B CA 1
ATOM 4209 C C . PRO B 1 220 ? 13.461 -8.789 8.711 1 94.31 220 PRO B C 1
ATOM 4211 O O . PRO B 1 220 ? 14.188 -9.672 8.25 1 94.31 220 PRO B O 1
ATOM 4214 N N . PRO B 1 221 ? 12.43 -9.031 9.5 1 92.31 221 PRO B N 1
ATOM 4215 C CA . PRO B 1 221 ? 12.016 -10.43 9.695 1 92.31 221 PRO B CA 1
ATOM 4216 C C . PRO B 1 221 ? 11.5 -11.078 8.414 1 92.31 221 PRO B C 1
ATOM 4218 O O . PRO B 1 221 ? 11.133 -10.375 7.465 1 92.31 221 PRO B O 1
ATOM 4221 N N . GLU B 1 222 ? 11.586 -12.43 8.438 1 88.38 222 GLU B N 1
ATOM 4222 C CA . GLU B 1 222 ? 10.898 -13.117 7.348 1 88.38 222 GLU B CA 1
ATOM 4223 C C . GLU B 1 222 ? 9.398 -12.828 7.371 1 88.38 222 GLU B C 1
ATOM 4225 O O . GLU B 1 222 ? 8.797 -12.75 8.445 1 88.38 222 GLU B O 1
ATOM 4230 N N . ARG B 1 223 ? 8.867 -12.609 6.18 1 86.06 223 ARG B N 1
ATOM 4231 C CA . ARG B 1 223 ? 7.457 -12.242 6.094 1 86.06 223 ARG B CA 1
ATOM 4232 C C . ARG B 1 223 ? 6.582 -13.234 6.852 1 86.06 223 ARG B C 1
ATOM 4234 O O . ARG B 1 223 ? 5.641 -12.836 7.539 1 86.06 223 ARG B O 1
ATOM 4241 N N . ARG B 1 224 ? 6.859 -14.492 6.73 1 82.88 224 ARG B N 1
ATOM 4242 C CA . ARG B 1 224 ? 6.051 -15.539 7.344 1 82.88 224 ARG B CA 1
ATOM 4243 C C . ARG B 1 224 ? 6.105 -15.453 8.867 1 82.88 224 ARG B C 1
ATOM 4245 O O . ARG B 1 224 ? 5.234 -15.984 9.555 1 82.88 224 ARG B O 1
ATOM 4252 N N . ASP B 1 225 ? 7.137 -14.781 9.375 1 89 225 ASP B N 1
ATOM 4253 C CA . ASP B 1 225 ? 7.367 -14.75 10.82 1 89 225 ASP B CA 1
ATOM 4254 C C . ASP B 1 225 ? 6.836 -13.461 11.438 1 89 225 ASP B C 1
ATOM 4256 O O . ASP B 1 225 ? 6.91 -13.273 12.648 1 89 225 ASP B O 1
ATOM 4260 N N . PHE B 1 226 ? 6.324 -12.602 10.672 1 92.19 226 PHE B N 1
ATOM 4261 C CA . PHE B 1 226 ? 5.797 -11.344 11.188 1 92.19 226 PHE B CA 1
ATOM 4262 C C . PHE B 1 226 ? 4.273 -11.336 11.148 1 92.19 226 PHE B C 1
ATOM 4264 O O . PHE B 1 226 ? 3.672 -11.516 10.086 1 92.19 226 PHE B O 1
ATOM 4271 N N . PRO B 1 227 ? 3.607 -11.055 12.188 1 91.12 227 PRO B N 1
ATOM 4272 C CA . PRO B 1 227 ? 2.186 -11.375 12.32 1 91.12 227 PRO B CA 1
ATOM 4273 C C . PRO B 1 227 ? 1.283 -10.352 11.633 1 91.12 227 PRO B C 1
ATOM 4275 O O . PRO B 1 227 ? 0.113 -10.633 11.367 1 91.12 227 PRO B O 1
ATOM 4278 N N . CYS B 1 228 ? 1.739 -9.133 11.32 1 94 228 CYS B N 1
ATOM 4279 C CA . CYS B 1 228 ? 0.876 -8.078 10.797 1 94 228 CYS B CA 1
ATOM 4280 C C . CYS B 1 228 ? 1.381 -7.582 9.445 1 94 228 CYS B C 1
ATOM 4282 O O . CYS B 1 228 ? 2.436 -6.949 9.367 1 94 228 CYS B O 1
ATOM 4284 N N . ASP B 1 229 ? 0.544 -7.727 8.484 1 91.62 229 ASP B N 1
ATOM 4285 C CA . ASP B 1 229 ? 0.934 -7.352 7.129 1 91.62 229 ASP B CA 1
ATOM 4286 C C . ASP B 1 229 ? 1.124 -5.844 7.008 1 91.62 229 ASP B C 1
ATOM 4288 O O . ASP B 1 229 ? 2.115 -5.383 6.438 1 91.62 229 ASP B O 1
ATOM 4292 N N . GLU B 1 230 ? 0.214 -5.086 7.539 1 94.88 230 GLU B N 1
ATOM 4293 C CA . GLU B 1 230 ? 0.256 -3.639 7.34 1 94.88 230 GLU B CA 1
ATOM 4294 C C . GLU B 1 230 ? 1.45 -3.02 8.062 1 94.88 230 GLU B C 1
ATOM 4296 O O . GLU B 1 230 ? 2.125 -2.143 7.516 1 94.88 230 GLU B O 1
ATOM 4301 N N . LEU B 1 231 ? 1.704 -3.49 9.258 1 96.94 231 LEU B N 1
ATOM 4302 C CA . LEU B 1 231 ? 2.865 -2.979 9.977 1 96.94 231 LEU B CA 1
ATOM 4303 C C . LEU B 1 231 ? 4.16 -3.385 9.281 1 96.94 231 LEU B C 1
ATOM 4305 O O . LEU B 1 231 ? 5.109 -2.602 9.227 1 96.94 231 LEU B O 1
ATOM 4309 N N . TYR B 1 232 ? 4.16 -4.605 8.797 1 95.06 232 TYR B N 1
ATOM 4310 C CA . TYR B 1 232 ? 5.316 -5.07 8.039 1 95.06 232 TYR B CA 1
ATOM 4311 C C . TYR B 1 232 ? 5.582 -4.164 6.84 1 95.06 232 TYR B C 1
ATOM 4313 O O . TYR B 1 232 ? 6.703 -3.688 6.648 1 95.06 232 TYR B O 1
ATOM 4321 N N . ASP B 1 233 ? 4.551 -3.906 6.07 1 94.44 233 ASP B N 1
ATOM 4322 C CA . ASP B 1 233 ? 4.66 -3.061 4.883 1 94.44 233 ASP B CA 1
ATOM 4323 C C . ASP B 1 233 ? 5.066 -1.638 5.262 1 94.44 233 ASP B C 1
ATOM 4325 O O . ASP B 1 233 ? 5.852 -1.003 4.555 1 94.44 233 ASP B O 1
ATOM 4329 N N . ALA B 1 234 ? 4.516 -1.153 6.328 1 96.69 234 ALA B N 1
ATOM 4330 C CA . ALA B 1 234 ? 4.824 0.198 6.785 1 96.69 234 ALA B CA 1
ATOM 4331 C C . ALA B 1 234 ? 6.312 0.346 7.094 1 96.69 234 ALA B C 1
ATOM 4333 O O . ALA B 1 234 ? 6.93 1.353 6.734 1 96.69 234 ALA B O 1
ATOM 4334 N N . CYS B 1 235 ? 6.867 -0.634 7.77 1 96.81 235 CYS B N 1
ATOM 4335 C CA . CYS B 1 235 ? 8.289 -0.592 8.109 1 96.81 235 CYS B CA 1
ATOM 4336 C C . CYS B 1 235 ? 9.148 -0.592 6.852 1 96.81 235 CYS B C 1
ATOM 4338 O O . CYS B 1 235 ? 10.156 0.118 6.781 1 96.81 235 CYS B O 1
ATOM 4340 N N . TRP B 1 236 ? 8.711 -1.319 5.875 1 93.62 236 TRP B N 1
ATOM 4341 C CA . TRP B 1 236 ? 9.422 -1.352 4.602 1 93.62 236 TRP B CA 1
ATOM 4342 C C . TRP B 1 236 ? 9.289 -0.023 3.867 1 93.62 236 TRP B C 1
ATOM 4344 O O . TRP B 1 236 ? 10.281 0.543 3.402 1 93.62 236 TRP B O 1
ATOM 4354 N N . ASP B 1 237 ? 8.062 0.469 3.812 1 93.62 237 ASP B N 1
ATOM 4355 C CA . ASP B 1 237 ? 7.777 1.71 3.1 1 93.62 237 ASP B CA 1
ATOM 4356 C C . ASP B 1 237 ? 8.539 2.883 3.717 1 93.62 237 ASP B C 1
ATOM 4358 O O . ASP B 1 237 ? 8.945 3.807 3.008 1 93.62 237 ASP B O 1
ATOM 4362 N N . ALA B 1 238 ? 8.703 2.783 4.988 1 96.62 238 ALA B N 1
ATOM 4363 C CA . ALA B 1 238 ? 9.398 3.848 5.711 1 96.62 238 ALA B CA 1
ATOM 4364 C C . ALA B 1 238 ? 10.906 3.629 5.699 1 96.62 238 ALA B C 1
ATOM 4366 O O . ALA B 1 238 ? 11.664 4.457 6.211 1 96.62 238 ALA B O 1
ATOM 4367 N N . SER B 1 239 ? 11.391 2.561 5.188 1 95.5 239 SER B N 1
ATOM 4368 C CA . SER B 1 239 ? 12.805 2.211 5.145 1 95.5 239 SER B CA 1
ATOM 4369 C C . SER B 1 239 ? 13.422 2.213 6.543 1 95.5 239 SER B C 1
ATOM 4371 O O . SER B 1 239 ? 14.516 2.744 6.742 1 95.5 239 SER B O 1
ATOM 4373 N N . ILE B 1 240 ? 12.633 1.665 7.434 1 97.38 240 ILE B N 1
ATOM 4374 C CA . ILE B 1 240 ? 13.188 1.503 8.773 1 97.38 240 ILE B CA 1
ATOM 4375 C C . ILE B 1 240 ? 14.219 0.375 8.766 1 97.38 240 ILE B C 1
ATOM 4377 O O . ILE B 1 240 ? 15.32 0.531 9.297 1 97.38 240 ILE B O 1
ATOM 4381 N N . TRP B 1 241 ? 13.805 -0.676 8.148 1 96.44 241 TRP B N 1
ATOM 4382 C CA . TRP B 1 241 ? 14.648 -1.86 8.047 1 96.44 241 TRP B CA 1
ATOM 4383 C C . TRP B 1 241 ? 15.547 -1.782 6.824 1 96.44 241 TRP B C 1
ATOM 4385 O O . TRP B 1 241 ? 15.312 -0.972 5.922 1 96.44 241 TRP B O 1
ATOM 4395 N N . PHE B 1 242 ? 16.641 -2.51 6.859 1 94.81 242 PHE B N 1
ATOM 4396 C CA . PHE B 1 242 ? 17.547 -2.656 5.734 1 94.81 242 PHE B CA 1
ATOM 4397 C C . PHE B 1 242 ? 17.906 -4.121 5.512 1 94.81 242 PHE B C 1
ATOM 4399 O O . PHE B 1 242 ? 18.562 -4.738 6.348 1 94.81 242 PHE B O 1
ATOM 4406 N N . ASP B 1 243 ? 17.406 -4.641 4.355 1 92.75 243 ASP B N 1
ATOM 4407 C CA . ASP B 1 243 ? 17.672 -6.051 4.07 1 92.75 243 ASP B CA 1
ATOM 4408 C C . ASP B 1 243 ? 19.141 -6.281 3.721 1 92.75 243 ASP B C 1
ATOM 4410 O O . ASP B 1 243 ? 19.609 -5.855 2.664 1 92.75 243 ASP B O 1
ATOM 4414 N N . ARG B 1 244 ? 19.797 -6.996 4.547 1 93.56 244 ARG B N 1
ATOM 4415 C CA . ARG B 1 244 ? 21.234 -7.227 4.391 1 93.56 244 ARG B CA 1
ATOM 4416 C C . ARG B 1 244 ? 21.5 -8.609 3.811 1 93.56 244 ARG B C 1
ATOM 4418 O O . ARG B 1 244 ? 22.625 -9.109 3.881 1 93.56 244 ARG B O 1
ATOM 4425 N N . ARG B 1 245 ? 20.531 -9.172 3.213 1 91.06 245 ARG B N 1
ATOM 4426 C CA . ARG B 1 245 ? 20.703 -10.492 2.604 1 91.06 245 ARG B CA 1
ATOM 4427 C C . ARG B 1 245 ? 21.266 -10.375 1.19 1 91.06 245 ARG B C 1
ATOM 4429 O O . ARG B 1 245 ? 20.953 -9.414 0.474 1 91.06 245 ARG B O 1
ATOM 4436 N N . ILE B 1 246 ? 22.047 -11.281 0.928 1 89.19 246 ILE B N 1
ATOM 4437 C CA . ILE B 1 246 ? 22.547 -11.492 -0.424 1 89.19 246 ILE B CA 1
ATOM 4438 C C . ILE B 1 246 ? 21.953 -12.773 -1.005 1 89.19 246 ILE B C 1
ATOM 4440 O O . ILE B 1 246 ? 22 -13.828 -0.371 1 89.19 246 ILE B O 1
ATOM 4444 N N . MET B 1 247 ? 21.406 -12.594 -2.096 1 85.19 247 MET B N 1
ATOM 4445 C CA . MET B 1 247 ? 20.766 -13.75 -2.719 1 85.19 247 MET B CA 1
ATOM 4446 C C . MET B 1 247 ? 21.438 -14.078 -4.051 1 85.19 247 MET B C 1
ATOM 4448 O O . MET B 1 247 ? 21.641 -13.195 -4.883 1 85.19 247 MET B O 1
ATOM 4452 N N . LEU B 1 248 ? 21.766 -15.328 -4.156 1 85.06 248 LEU B N 1
ATOM 4453 C CA . LEU B 1 248 ? 22.266 -15.82 -5.438 1 85.06 248 LEU B CA 1
ATOM 4454 C C . LEU B 1 248 ? 21.109 -16.156 -6.371 1 85.06 248 LEU B C 1
ATOM 4456 O O . LEU B 1 248 ? 20 -16.484 -5.918 1 85.06 248 LEU B O 1
ATOM 4460 N N . SER B 1 249 ? 21.422 -16.109 -7.598 1 80.56 249 SER B N 1
ATOM 4461 C CA . SER B 1 249 ? 20.422 -16.438 -8.609 1 80.56 249 SER B CA 1
ATOM 4462 C C . SER B 1 249 ? 19.906 -17.859 -8.43 1 80.56 249 SER B C 1
ATOM 4464 O O . SER B 1 249 ? 18.828 -18.203 -8.922 1 80.56 249 SER B O 1
ATOM 4466 N N . THR B 1 250 ? 20.641 -18.688 -7.668 1 78.81 250 THR B N 1
ATOM 4467 C CA . THR B 1 250 ? 20.25 -20.062 -7.441 1 78.81 250 THR B CA 1
ATOM 4468 C C . THR B 1 250 ? 19.234 -20.172 -6.293 1 78.81 250 THR B C 1
ATOM 4470 O O . THR B 1 250 ? 18.703 -21.25 -6.016 1 78.81 250 THR B O 1
ATOM 4473 N N . GLY B 1 251 ? 19 -19.109 -5.598 1 78.25 251 GLY B N 1
ATOM 4474 C CA . GLY B 1 251 ? 18.016 -19.109 -4.523 1 78.25 251 GLY B CA 1
ATOM 4475 C C . GLY B 1 251 ? 18.641 -19.125 -3.143 1 78.25 251 GLY B C 1
ATOM 4476 O O . GLY B 1 251 ? 17.953 -18.906 -2.143 1 78.25 251 GLY B O 1
ATOM 4477 N N . HIS B 1 252 ? 19.891 -19.422 -3.129 1 85.38 252 HIS B N 1
ATOM 4478 C CA . HIS B 1 252 ? 20.562 -19.406 -1.842 1 85.38 252 HIS B CA 1
ATOM 4479 C C . HIS B 1 252 ? 20.797 -17.984 -1.359 1 85.38 252 HIS B C 1
ATOM 4481 O O . HIS B 1 252 ? 21.094 -17.094 -2.162 1 85.38 252 HIS B O 1
ATOM 4487 N N . SER B 1 253 ? 20.625 -17.844 -0.072 1 88.44 253 SER B N 1
ATOM 4488 C CA . SER B 1 253 ? 20.812 -16.5 0.465 1 88.44 253 SER B CA 1
ATOM 4489 C C . SER B 1 253 ? 21.594 -16.531 1.778 1 88.44 253 SER B C 1
ATOM 4491 O O . SER B 1 253 ? 21.562 -17.531 2.498 1 88.44 253 SER B O 1
ATOM 4493 N N . TRP B 1 254 ? 22.422 -15.484 1.995 1 91.38 254 TRP B N 1
ATOM 4494 C CA . TRP B 1 254 ? 23.203 -15.305 3.221 1 91.38 254 TRP B CA 1
ATOM 4495 C C . TRP B 1 254 ? 23.109 -13.867 3.715 1 91.38 254 TRP B C 1
ATOM 4497 O O . TRP B 1 254 ? 22.922 -12.945 2.92 1 91.38 254 TRP B O 1
ATOM 4507 N N . LEU B 1 255 ? 23.172 -13.758 5.012 1 92.94 255 LEU B N 1
ATOM 4508 C CA . LEU B 1 255 ? 23.438 -12.414 5.52 1 92.94 255 LEU B CA 1
ATOM 4509 C C . LEU B 1 255 ? 24.859 -11.977 5.168 1 92.94 255 LEU B C 1
ATOM 4511 O O . LEU B 1 255 ? 25.797 -12.773 5.254 1 92.94 255 LEU B O 1
ATOM 4515 N N . VAL B 1 256 ? 25 -10.742 4.801 1 92.81 256 VAL B N 1
ATOM 4516 C CA . VAL B 1 256 ? 26.297 -10.25 4.328 1 92.81 256 VAL B CA 1
ATOM 4517 C C . VAL B 1 256 ? 27.344 -10.398 5.43 1 92.81 256 VAL B C 1
ATOM 4519 O O . VAL B 1 256 ? 28.516 -10.664 5.156 1 92.81 256 VAL B O 1
ATOM 4522 N N . GLU B 1 257 ? 26.938 -10.227 6.629 1 90.19 257 GLU B N 1
ATOM 4523 C CA . GLU B 1 257 ? 27.859 -10.289 7.758 1 90.19 257 GLU B CA 1
ATOM 4524 C C . GLU B 1 257 ? 28.469 -11.68 7.902 1 90.19 257 GLU B C 1
ATOM 4526 O O . GLU B 1 257 ? 29.516 -11.852 8.539 1 90.19 257 GLU B O 1
ATOM 4531 N N . THR B 1 258 ? 27.812 -12.633 7.309 1 87.81 258 THR B N 1
ATOM 4532 C CA . THR B 1 258 ? 28.312 -14.008 7.398 1 87.81 258 THR B CA 1
ATOM 4533 C C . THR B 1 258 ? 29.188 -14.344 6.199 1 87.81 258 THR B C 1
ATOM 4535 O O . THR B 1 258 ? 29.734 -15.438 6.113 1 87.81 258 THR B O 1
ATOM 4538 N N . LEU B 1 259 ? 29.328 -13.438 5.312 1 88.19 259 LEU B N 1
ATOM 4539 C CA . LEU B 1 259 ? 30.031 -13.695 4.059 1 88.19 259 LEU B CA 1
ATOM 4540 C C . LEU B 1 259 ? 31.391 -13.023 4.039 1 88.19 259 LEU B C 1
ATOM 4542 O O . LEU B 1 259 ? 31.75 -12.352 3.068 1 88.19 259 LEU B O 1
ATOM 4546 N N . GLN B 1 260 ? 32.156 -13.242 5.066 1 83.19 260 GLN B N 1
ATOM 4547 C CA . GLN B 1 260 ? 33.5 -12.688 5.098 1 83.19 260 GLN B CA 1
ATOM 4548 C C . GLN B 1 260 ? 34.375 -13.328 4.027 1 83.19 260 GLN B C 1
ATOM 4550 O O . GLN B 1 260 ? 35.219 -12.648 3.42 1 83.19 260 GLN B O 1
ATOM 4555 N N . HIS B 1 261 ? 34.094 -14.562 3.785 1 86.75 261 HIS B N 1
ATOM 4556 C CA . HIS B 1 261 ? 34.781 -15.305 2.744 1 86.75 261 HIS B CA 1
ATOM 4557 C C . HIS B 1 261 ? 33.812 -15.969 1.781 1 86.75 261 HIS B C 1
ATOM 4559 O O . HIS B 1 261 ? 33.375 -17.109 2 1 86.75 261 HIS B O 1
ATOM 4565 N N . PRO B 1 262 ? 33.5 -15.281 0.644 1 90.12 262 PRO B N 1
ATOM 4566 C CA . PRO B 1 262 ? 32.5 -15.805 -0.289 1 90.12 262 PRO B CA 1
ATOM 4567 C C . PRO B 1 262 ? 32.781 -17.234 -0.728 1 90.12 262 PRO B C 1
ATOM 4569 O O . PRO B 1 262 ? 31.859 -18 -1.002 1 90.12 262 PRO B O 1
ATOM 4572 N N . GLU B 1 263 ? 34.125 -17.578 -0.74 1 92 263 GLU B N 1
ATOM 4573 C CA . GLU B 1 263 ? 34.531 -18.906 -1.165 1 92 263 GLU B CA 1
ATOM 4574 C C . GLU B 1 263 ? 33.906 -19.984 -0.26 1 92 263 GLU B C 1
ATOM 4576 O O . GLU B 1 263 ? 33.5 -21.031 -0.736 1 92 263 GLU B O 1
ATOM 4581 N N . ILE B 1 264 ? 33.906 -19.688 0.951 1 90.06 264 ILE B N 1
ATOM 4582 C CA . ILE B 1 264 ? 33.375 -20.641 1.923 1 90.06 264 ILE B CA 1
ATOM 4583 C C . ILE B 1 264 ? 31.875 -20.859 1.688 1 90.06 264 ILE B C 1
ATOM 4585 O O . ILE B 1 264 ? 31.406 -21.984 1.729 1 90.06 264 ILE B O 1
ATOM 4589 N N . ALA B 1 265 ? 31.141 -19.781 1.453 1 90.12 265 ALA B N 1
ATOM 4590 C CA . ALA B 1 265 ? 29.703 -19.875 1.191 1 90.12 265 ALA B CA 1
ATOM 4591 C C . ALA B 1 265 ? 29.422 -20.688 -0.069 1 90.12 265 ALA B C 1
ATOM 4593 O O . ALA B 1 265 ? 28.562 -21.562 -0.071 1 90.12 265 ALA B O 1
ATOM 4594 N N . VAL B 1 266 ? 30.203 -20.469 -1.043 1 91.62 266 VAL B N 1
ATOM 4595 C CA . VAL B 1 266 ? 30.016 -21.156 -2.32 1 91.62 266 VAL B CA 1
ATOM 4596 C C . VAL B 1 266 ? 30.297 -22.641 -2.164 1 91.62 266 VAL B C 1
ATOM 4598 O O . VAL B 1 266 ? 29.594 -23.484 -2.73 1 91.62 266 VAL B O 1
ATOM 4601 N N . ASP B 1 267 ? 31.25 -22.922 -1.371 1 91.88 267 ASP B N 1
ATOM 4602 C CA . ASP B 1 267 ? 31.672 -24.312 -1.183 1 91.88 267 ASP B CA 1
ATOM 4603 C C . ASP B 1 267 ? 30.641 -25.078 -0.35 1 91.88 267 ASP B C 1
ATOM 4605 O O . ASP B 1 267 ? 30.641 -26.312 -0.335 1 91.88 267 ASP B O 1
ATOM 4609 N N . SER B 1 268 ? 29.812 -24.391 0.296 1 88.56 268 SER B N 1
ATOM 4610 C CA . SER B 1 268 ? 28.844 -25.031 1.185 1 88.56 268 SER B CA 1
ATOM 4611 C C . SER B 1 268 ? 27.547 -25.359 0.445 1 88.56 268 SER B C 1
ATOM 4613 O O . SER B 1 268 ? 26.641 -25.953 1.018 1 88.56 268 SER B O 1
ATOM 4615 N N . ILE B 1 269 ? 27.438 -24.984 -0.793 1 88.94 269 ILE B N 1
ATOM 4616 C CA . ILE B 1 269 ? 26.188 -25.219 -1.519 1 88.94 269 ILE B CA 1
ATOM 4617 C C . ILE B 1 269 ? 26.484 -26 -2.799 1 88.94 269 ILE B C 1
ATOM 4619 O O . ILE B 1 269 ? 27.641 -26.094 -3.225 1 88.94 269 ILE B O 1
ATOM 4623 N N . MET B 1 270 ? 25.375 -26.656 -3.264 1 88.69 270 MET B N 1
ATOM 4624 C CA . MET B 1 270 ? 25.469 -27.312 -4.566 1 88.69 270 MET B CA 1
ATOM 4625 C C . MET B 1 270 ? 25.062 -26.359 -5.684 1 88.69 270 MET B C 1
ATOM 4627 O O . MET B 1 270 ? 23.953 -25.844 -5.695 1 88.69 270 MET B O 1
ATOM 4631 N N . LEU B 1 271 ? 25.984 -26.125 -6.52 1 88.69 271 LEU B N 1
ATOM 4632 C CA . LEU B 1 271 ? 25.734 -25.203 -7.621 1 88.69 271 LEU B CA 1
ATOM 4633 C C . LEU B 1 271 ? 24.969 -25.906 -8.742 1 88.69 271 LEU B C 1
ATOM 4635 O O . LEU B 1 271 ? 25.203 -27.078 -9.023 1 88.69 271 LEU B O 1
ATOM 4639 N N . PRO B 1 272 ? 24.062 -25.219 -9.273 1 84.06 272 PRO B N 1
ATOM 4640 C CA . PRO B 1 272 ? 23.344 -25.812 -10.406 1 84.06 272 PRO B CA 1
ATOM 4641 C C . PRO B 1 272 ? 24.234 -26.016 -11.633 1 84.06 272 PRO B C 1
ATOM 4643 O O . PRO B 1 272 ? 25.312 -25.422 -11.719 1 84.06 272 PRO B O 1
ATOM 4646 N N . PRO B 1 273 ? 23.672 -26.906 -12.523 1 84.25 273 PRO B N 1
ATOM 4647 C CA . PRO B 1 273 ? 24.453 -27.094 -13.758 1 84.25 273 PRO B CA 1
ATOM 4648 C C . PRO B 1 273 ? 24.656 -25.781 -14.523 1 84.25 273 PRO B C 1
ATOM 4650 O O . PRO B 1 273 ? 23.734 -24.969 -14.625 1 84.25 273 PRO B O 1
ATOM 4653 N N . GLY B 1 274 ? 25.891 -25.469 -14.938 1 84.94 274 GLY B N 1
ATOM 4654 C CA . GLY B 1 274 ? 26.172 -24.297 -15.758 1 84.94 274 GLY B CA 1
ATOM 4655 C C . GLY B 1 274 ? 26.812 -23.156 -14.984 1 84.94 274 GLY B C 1
ATOM 4656 O O . GLY B 1 274 ? 27.375 -22.234 -15.57 1 84.94 274 GLY B O 1
ATOM 4657 N N . MET B 1 275 ? 26.672 -23.25 -13.664 1 88.5 275 MET B N 1
ATOM 4658 C CA . MET B 1 275 ? 27.297 -22.203 -12.859 1 88.5 275 MET B CA 1
ATOM 4659 C C . MET B 1 275 ? 28.625 -22.703 -12.273 1 88.5 275 MET B C 1
ATOM 4661 O O . MET B 1 275 ? 28.641 -23.703 -11.547 1 88.5 275 MET B O 1
ATOM 4665 N N . THR B 1 276 ? 29.672 -21.984 -12.602 1 92.69 276 THR B N 1
ATOM 4666 C CA . THR B 1 276 ? 30.969 -22.359 -12.062 1 92.69 276 THR B CA 1
ATOM 4667 C C . THR B 1 276 ? 31.172 -21.781 -10.672 1 92.69 276 THR B C 1
ATOM 4669 O O . THR B 1 276 ? 30.453 -20.859 -10.273 1 92.69 276 THR B O 1
ATOM 4672 N N . ARG B 1 277 ? 32.062 -22.359 -9.992 1 93.62 277 ARG B N 1
ATOM 4673 C CA . ARG B 1 277 ? 32.438 -21.828 -8.695 1 93.62 277 ARG B CA 1
ATOM 4674 C C . ARG B 1 277 ? 32.844 -20.359 -8.797 1 93.62 277 ARG B C 1
ATOM 4676 O O . ARG B 1 277 ? 32.469 -19.547 -7.957 1 93.62 277 ARG B O 1
ATOM 4683 N N . GLU B 1 278 ? 33.625 -20.047 -9.82 1 93.75 278 GLU B N 1
ATOM 4684 C CA . GLU B 1 278 ? 34.062 -18.688 -10.039 1 93.75 278 GLU B CA 1
ATOM 4685 C C . GLU B 1 278 ? 32.906 -17.75 -10.32 1 93.75 278 GLU B C 1
ATOM 4687 O O . GLU B 1 278 ? 32.875 -16.609 -9.844 1 93.75 278 GLU B O 1
ATOM 4692 N N . ASP B 1 279 ? 31.969 -18.203 -11.047 1 92.25 279 ASP B N 1
ATOM 4693 C CA . ASP B 1 279 ? 30.781 -17.406 -11.328 1 92.25 279 ASP B CA 1
ATOM 4694 C C . ASP B 1 279 ? 30.031 -17.062 -10.039 1 92.25 279 ASP B C 1
ATOM 4696 O O . ASP B 1 279 ? 29.609 -15.922 -9.852 1 92.25 279 ASP B O 1
ATOM 4700 N N . ALA B 1 280 ? 29.906 -18.016 -9.227 1 92.62 280 ALA B N 1
ATOM 4701 C CA . ALA B 1 280 ? 29.172 -17.844 -7.969 1 92.62 280 ALA B CA 1
ATOM 4702 C C . ALA B 1 280 ? 29.891 -16.844 -7.055 1 92.62 280 ALA B C 1
ATOM 4704 O O . ALA B 1 280 ? 29.25 -15.984 -6.449 1 92.62 280 ALA B O 1
ATOM 4705 N N . ILE B 1 281 ? 31.172 -17 -7.004 1 93.31 281 ILE B N 1
ATOM 4706 C CA . ILE B 1 281 ? 31.953 -16.094 -6.164 1 93.31 281 ILE B CA 1
ATOM 4707 C C . ILE B 1 281 ? 31.844 -14.672 -6.691 1 93.31 281 ILE B C 1
ATOM 4709 O O . ILE B 1 281 ? 31.672 -13.727 -5.914 1 93.31 281 ILE B O 1
ATOM 4713 N N . ARG B 1 282 ? 31.953 -14.508 -7.969 1 91.75 282 ARG B N 1
ATOM 4714 C CA . ARG B 1 282 ? 31.812 -13.195 -8.586 1 91.75 282 ARG B CA 1
ATOM 4715 C C . ARG B 1 282 ? 30.453 -12.578 -8.289 1 91.75 282 ARG B C 1
ATOM 4717 O O . ARG B 1 282 ? 30.359 -11.391 -7.984 1 91.75 282 ARG B O 1
ATOM 4724 N N . GLU B 1 283 ? 29.438 -13.383 -8.422 1 90.44 283 GLU B N 1
ATOM 4725 C CA . GLU B 1 283 ? 28.094 -12.914 -8.133 1 90.44 283 GLU B CA 1
ATOM 4726 C C . GLU B 1 283 ? 27.969 -12.445 -6.688 1 90.44 283 GLU B C 1
ATOM 4728 O O . GLU B 1 283 ? 27.453 -11.359 -6.426 1 90.44 283 GLU B O 1
ATOM 4733 N N . ILE B 1 284 ? 28.453 -13.211 -5.828 1 92 284 ILE B N 1
ATOM 4734 C CA . ILE B 1 284 ? 28.375 -12.883 -4.41 1 92 284 ILE B CA 1
ATOM 4735 C C . ILE B 1 284 ? 29.156 -11.594 -4.141 1 92 284 ILE B C 1
ATOM 4737 O O . ILE B 1 284 ? 28.656 -10.695 -3.449 1 92 284 ILE B O 1
ATOM 4741 N N . SER B 1 285 ? 30.312 -11.508 -4.727 1 91.44 285 SER B N 1
ATOM 4742 C CA . SER B 1 285 ? 31.156 -10.336 -4.523 1 91.44 285 SER B CA 1
ATOM 4743 C C . SER B 1 285 ? 30.484 -9.07 -5.051 1 91.44 285 SER B C 1
ATOM 4745 O O . SER B 1 285 ? 30.531 -8.023 -4.402 1 91.44 285 SER B O 1
ATOM 4747 N N . ARG B 1 286 ? 29.891 -9.227 -6.16 1 90.12 286 ARG B N 1
ATOM 4748 C CA . ARG B 1 286 ? 29.156 -8.109 -6.738 1 90.12 286 ARG B CA 1
ATOM 4749 C C . ARG B 1 286 ? 28.031 -7.652 -5.816 1 90.12 286 ARG B C 1
ATOM 4751 O O . ARG B 1 286 ? 27.844 -6.453 -5.598 1 90.12 286 ARG B O 1
ATOM 4758 N N . HIS B 1 287 ? 27.344 -8.578 -5.27 1 91.38 287 HIS B N 1
ATOM 4759 C CA . HIS B 1 287 ? 26.219 -8.258 -4.398 1 91.38 287 HIS B CA 1
ATOM 4760 C C . HIS B 1 287 ? 26.703 -7.629 -3.094 1 91.38 287 HIS B C 1
ATOM 4762 O O . HIS B 1 287 ? 26.031 -6.758 -2.535 1 91.38 287 HIS B O 1
ATOM 4768 N N . ILE B 1 288 ? 27.828 -8.086 -2.633 1 92.12 288 ILE B N 1
ATOM 4769 C CA . ILE B 1 288 ? 28.391 -7.516 -1.41 1 92.12 288 ILE B CA 1
ATOM 4770 C C . ILE B 1 288 ? 28.703 -6.039 -1.631 1 92.12 288 ILE B C 1
ATOM 4772 O O . ILE B 1 288 ? 28.328 -5.188 -0.824 1 92.12 288 ILE B O 1
ATOM 4776 N N . ILE B 1 289 ? 29.344 -5.75 -2.717 1 90.5 289 ILE B N 1
ATOM 4777 C CA . ILE B 1 289 ? 29.734 -4.387 -3.047 1 90.5 289 ILE B CA 1
ATOM 4778 C C . ILE B 1 289 ? 28.5 -3.529 -3.264 1 90.5 289 ILE B C 1
ATOM 4780 O O . ILE B 1 289 ? 28.391 -2.418 -2.738 1 90.5 289 ILE B O 1
ATOM 4784 N N . ALA B 1 290 ? 27.594 -4.07 -3.984 1 91.25 290 ALA B N 1
ATOM 4785 C CA . ALA B 1 290 ? 26.375 -3.344 -4.293 1 91.25 290 ALA B CA 1
ATOM 4786 C C . ALA B 1 290 ? 25.578 -3.051 -3.023 1 91.25 290 ALA B C 1
ATOM 4788 O O . ALA B 1 290 ? 25 -1.965 -2.879 1 91.25 290 ALA B O 1
ATOM 4789 N N . LEU B 1 291 ? 25.5 -4.004 -2.188 1 93.44 291 LEU B N 1
ATOM 4790 C CA . LEU B 1 291 ? 24.766 -3.826 -0.935 1 93.44 291 LEU B CA 1
ATOM 4791 C C . LEU B 1 291 ? 25.406 -2.723 -0.091 1 93.44 291 LEU B C 1
ATOM 4793 O O . LEU B 1 291 ? 24.688 -1.926 0.524 1 93.44 291 LEU B O 1
ATOM 4797 N N . ALA B 1 292 ? 26.703 -2.707 -0.045 1 92.69 292 ALA B N 1
ATOM 4798 C CA . ALA B 1 292 ? 27.406 -1.649 0.676 1 92.69 292 ALA B CA 1
ATOM 4799 C C . ALA B 1 292 ? 27.047 -0.275 0.113 1 92.69 292 ALA B C 1
ATOM 4801 O O . ALA B 1 292 ? 26.844 0.677 0.868 1 92.69 292 ALA B O 1
ATOM 4802 N N . GLY B 1 293 ? 26.984 -0.221 -1.163 1 91.06 293 GLY B N 1
ATOM 4803 C CA . GLY B 1 293 ? 26.594 1.026 -1.797 1 91.06 293 GLY B CA 1
ATOM 4804 C C . GLY B 1 293 ? 25.172 1.448 -1.454 1 91.06 293 GLY B C 1
ATOM 4805 O O . GLY B 1 293 ? 24.922 2.629 -1.21 1 91.06 293 GLY B O 1
ATOM 4806 N N . ALA B 1 294 ? 24.297 0.548 -1.439 1 91.69 294 ALA B N 1
ATOM 4807 C CA . ALA B 1 294 ? 22.906 0.829 -1.086 1 91.69 294 ALA B CA 1
ATOM 4808 C C . ALA B 1 294 ? 22.797 1.337 0.349 1 91.69 294 ALA B C 1
ATOM 4810 O O . ALA B 1 294 ? 22.016 2.252 0.633 1 91.69 294 ALA B O 1
ATOM 4811 N N . LEU B 1 295 ? 23.547 0.712 1.206 1 93.69 295 LEU B N 1
ATOM 4812 C CA . LEU B 1 295 ? 23.547 1.15 2.598 1 93.69 295 LEU B CA 1
ATOM 4813 C C . LEU B 1 295 ? 24.078 2.572 2.721 1 93.69 295 LEU B C 1
ATOM 4815 O O . LEU B 1 295 ? 23.531 3.385 3.471 1 93.69 295 LEU B O 1
ATOM 4819 N N . GLU B 1 296 ? 25.062 2.85 1.995 1 92 296 GLU B N 1
ATOM 4820 C CA . GLU B 1 296 ? 25.625 4.195 1.995 1 92 296 GLU B CA 1
ATOM 4821 C C . GLU B 1 296 ? 24.594 5.223 1.539 1 92 296 GLU B C 1
ATOM 4823 O O . GLU B 1 296 ? 24.516 6.32 2.096 1 92 296 GLU B O 1
ATOM 4828 N N . ARG B 1 297 ? 23.906 4.902 0.61 1 90.88 297 ARG B N 1
ATOM 4829 C CA . ARG B 1 297 ? 22.859 5.797 0.122 1 90.88 297 ARG B CA 1
ATOM 4830 C C . ARG B 1 297 ? 21.812 6.059 1.201 1 90.88 297 ARG B C 1
ATOM 4832 O O . ARG B 1 297 ? 21.438 7.207 1.442 1 90.88 297 ARG B O 1
ATOM 4839 N N . ARG B 1 298 ? 21.375 5.016 1.789 1 93.19 298 ARG B N 1
ATOM 4840 C CA . ARG B 1 298 ? 20.375 5.152 2.854 1 93.19 298 ARG B CA 1
ATOM 4841 C C . ARG B 1 298 ? 20.906 6.023 3.984 1 93.19 298 ARG B C 1
ATOM 4843 O O . ARG B 1 298 ? 20.203 6.895 4.488 1 93.19 298 ARG B O 1
ATOM 4850 N N . GLN B 1 299 ? 22.125 5.844 4.316 1 93.5 299 GLN B N 1
ATOM 4851 C CA . GLN B 1 299 ? 22.75 6.602 5.398 1 93.5 299 GLN B CA 1
ATOM 4852 C C . GLN B 1 299 ? 22.938 8.062 5.004 1 93.5 299 GLN B C 1
ATOM 4854 O O . GLN B 1 299 ? 22.812 8.961 5.844 1 93.5 299 GLN B O 1
ATOM 4859 N N . ALA B 1 300 ? 23.281 8.297 3.807 1 89.81 300 ALA B N 1
ATOM 4860 C CA . ALA B 1 300 ? 23.422 9.664 3.322 1 89.81 300 ALA B CA 1
ATOM 4861 C C . ALA B 1 300 ? 22.109 10.43 3.424 1 89.81 300 ALA B C 1
ATOM 4863 O O . ALA B 1 300 ? 22.094 11.586 3.861 1 89.81 300 ALA B O 1
ATOM 4864 N N . ILE B 1 301 ? 21.047 9.828 3.061 1 89.81 301 ILE B N 1
ATOM 4865 C CA . ILE B 1 301 ? 19.719 10.445 3.129 1 89.81 301 ILE B CA 1
ATOM 4866 C C . ILE B 1 301 ? 19.359 10.719 4.586 1 89.81 301 ILE B C 1
ATOM 4868 O O . ILE B 1 301 ? 18.812 11.773 4.91 1 89.81 301 ILE B O 1
ATOM 4872 N N . ASP B 1 302 ? 19.719 9.758 5.398 1 93 302 ASP B N 1
ATOM 4873 C CA . ASP B 1 302 ? 19.406 9.914 6.816 1 93 302 ASP B CA 1
ATOM 4874 C C . ASP B 1 302 ? 20.219 11.055 7.43 1 93 302 ASP B C 1
ATOM 4876 O O . ASP B 1 302 ? 19.766 11.703 8.375 1 93 302 ASP B O 1
ATOM 4880 N N . ALA B 1 303 ? 21.375 11.258 6.949 1 90.56 303 ALA B N 1
ATOM 4881 C CA . ALA B 1 303 ? 22.234 12.32 7.457 1 90.56 303 ALA B CA 1
ATOM 4882 C C . ALA B 1 303 ? 21.719 13.695 7.031 1 90.56 303 ALA B C 1
ATOM 4884 O O . ALA B 1 303 ? 21.906 14.68 7.754 1 90.56 303 ALA B O 1
ATOM 4885 N N . ASP B 1 304 ? 21.094 13.781 5.887 1 88.25 304 ASP B N 1
ATOM 4886 C CA . ASP B 1 304 ? 20.578 15.031 5.332 1 88.25 304 ASP B CA 1
ATOM 4887 C C . ASP B 1 304 ? 19.125 14.867 4.883 1 88.25 304 ASP B C 1
ATOM 4889 O O . ASP B 1 304 ? 18.812 15.023 3.701 1 88.25 304 ASP B O 1
ATOM 4893 N N . PRO B 1 305 ? 18.188 14.719 5.805 1 89.06 305 PRO B N 1
ATOM 4894 C CA . PRO B 1 305 ? 16.812 14.445 5.422 1 89.06 305 PRO B CA 1
ATOM 4895 C C . PRO B 1 305 ? 16.062 15.688 4.938 1 89.06 305 PRO B C 1
ATOM 4897 O O . PRO B 1 305 ? 16.438 16.812 5.305 1 89.06 305 PRO B O 1
ATOM 4900 N N . CYS B 1 306 ? 15.062 15.414 4.199 1 85.25 306 CYS B N 1
ATOM 4901 C CA . CYS B 1 306 ? 14.156 16.484 3.801 1 85.25 306 CYS B CA 1
ATOM 4902 C C . CYS B 1 306 ? 13.289 16.922 4.973 1 85.25 306 CYS B C 1
ATOM 4904 O O . CYS B 1 306 ? 13.062 16.156 5.91 1 85.25 306 CYS B O 1
ATOM 4906 N N . VAL B 1 307 ? 12.852 18.172 4.828 1 85.5 307 VAL B N 1
ATOM 4907 C CA . VAL B 1 307 ? 11.938 18.734 5.824 1 85.5 307 VAL B CA 1
ATOM 4908 C C . VAL B 1 307 ? 10.602 19.078 5.168 1 85.5 307 VAL B C 1
ATOM 4910 O O . VAL B 1 307 ? 10.562 19.703 4.113 1 85.5 307 VAL B O 1
ATOM 4913 N N . PRO B 1 308 ? 9.617 18.562 5.789 1 86.31 308 PRO B N 1
ATOM 4914 C CA . PRO B 1 308 ? 8.305 18.906 5.223 1 86.31 308 PRO B CA 1
ATOM 4915 C C . PRO B 1 308 ? 8.062 20.406 5.172 1 86.31 308 PRO B C 1
ATOM 4917 O O . PRO B 1 308 ? 8.523 21.141 6.047 1 86.31 308 PRO B O 1
ATOM 4920 N N . GLU B 1 309 ? 7.363 20.859 4.102 1 74.75 309 GLU B N 1
ATOM 4921 C CA . GLU B 1 309 ? 7.027 22.281 3.955 1 74.75 309 GLU B CA 1
ATOM 4922 C C . GLU B 1 309 ? 5.688 22.594 4.609 1 74.75 309 GLU B C 1
ATOM 4924 O O . GLU B 1 309 ? 4.789 21.75 4.637 1 74.75 309 GLU B O 1
#

InterPro domains:
  IPR011009 Protein kinase-like domain superfamily [SSF56112] (80-200)

Sequence (618 aa):
MSRLIWPRSNTTLSETPDPEAFDMLPAYTFHERLKYPNLVAILRETIQQNSLLTRQVIRAGLIQVPDPETDAAPSDELIVVCKVAHGRRQIARLKEEADIYNEDLRDLQGAIVPLVIGCYVGKTGEGWHVGVLILEDCGNRLEWNLPSYSQSLRKQAVLSLLAIHRKGVVHGDFKGRNIVAKKRDDGQIEIRIIDFDRSYKAVCPFQGDESELTESYAQPPERRDFPCDELYDACWDASIWFDRRIMLSTGHSWLVETLQHPEIAVDSIMLPPGMTREDAIREISRHIIALAGALERRQAIDADPCVPEMSRLIWPRSNTTLSETPDPEAFDMLPAYTFHERLKYPNLVAILRETIQQNSLLTRQVIRAGLIQVPDPETDAAPSDELIVVCKVAHGRRQIARLKEEADIYNEDLRDLQGAIVPLVIGCYVGKTGEGWHVGVLILEDCGNRLEWNLPSYSQSLRKQAVLSLLAIHRKGVVHGDFKGRNIVAKKRDDGQIEIRIIDFDRSYKAVCPFQGDESELTESYAQPPERRDFPCDELYDACWDASIWFDRRIMLSTGHSWLVETLQHPEIAVDSIMLPPGMTREDAIREISRHIIALAGALERRQAIDADPCVPE